Protein AF-0000000069707238 (afdb_homodimer)

Structure (mmCIF, N/CA/C/O backbone):
data_AF-0000000069707238-model_v1
#
loop_
_entity.id
_entity.type
_entity.pdbx_description
1 polymer 'Iron complex transport system permease protein'
#
loop_
_atom_site.group_PDB
_atom_site.id
_atom_site.type_symbol
_atom_site.label_atom_id
_atom_site.label_alt_id
_atom_site.label_comp_id
_atom_site.label_asym_id
_atom_site.label_entity_id
_atom_site.label_seq_id
_atom_site.pdbx_PDB_ins_code
_atom_site.Cartn_x
_atom_site.Cartn_y
_atom_site.Cartn_z
_atom_site.occupancy
_atom_site.B_iso_or_equiv
_atom_site.auth_seq_id
_atom_site.auth_comp_id
_atom_site.auth_asym_id
_atom_site.auth_atom_id
_atom_site.pdbx_PDB_model_num
ATOM 1 N N . MET A 1 1 ? -42.5 -30.562 -4.812 1 28.5 1 MET A N 1
ATOM 2 C CA . MET A 1 1 ? -41.125 -31.062 -4.707 1 28.5 1 MET A CA 1
ATOM 3 C C . MET A 1 1 ? -40.375 -30.812 -5.996 1 28.5 1 MET A C 1
ATOM 5 O O . MET A 1 1 ? -40.344 -31.672 -6.883 1 28.5 1 MET A O 1
ATOM 9 N N . HIS A 1 2 ? -40.406 -29.641 -6.605 1 33.62 2 HIS A N 1
ATOM 10 C CA . HIS A 1 2 ? -39.781 -29.234 -7.855 1 33.62 2 HIS A CA 1
ATOM 11 C C . HIS A 1 2 ? -38.281 -29.359 -7.781 1 33.62 2 HIS A C 1
ATOM 13 O O . HIS A 1 2 ? -37.625 -28.594 -7.09 1 33.62 2 HIS A O 1
ATOM 19 N N . LYS A 1 3 ? -37.812 -30.562 -7.816 1 34.03 3 LYS A N 1
ATOM 20 C CA . LYS A 1 3 ? -36.406 -30.812 -8.078 1 34.03 3 LYS A CA 1
ATOM 21 C C . LYS A 1 3 ? -35.875 -29.906 -9.18 1 34.03 3 LYS A C 1
ATOM 23 O O . LYS A 1 3 ? -36.375 -29.938 -10.312 1 34.03 3 LYS A O 1
ATOM 28 N N . VAL A 1 4 ? -35.531 -28.75 -8.812 1 40.47 4 VAL A N 1
ATOM 29 C CA . VAL A 1 4 ? -34.719 -27.938 -9.727 1 40.47 4 VAL A CA 1
ATOM 30 C C . VAL A 1 4 ? -33.719 -28.828 -10.445 1 40.47 4 VAL A C 1
ATOM 32 O O . VAL A 1 4 ? -32.781 -29.359 -9.82 1 40.47 4 VAL A O 1
ATOM 35 N N . PHE A 1 5 ? -34 -29.578 -11.391 1 38.25 5 PHE A N 1
ATOM 36 C CA . PHE A 1 5 ? -33.188 -30.312 -12.344 1 38.25 5 PHE A CA 1
ATOM 37 C C . PHE A 1 5 ? -32 -29.469 -12.812 1 38.25 5 PHE A C 1
ATOM 39 O O . PHE A 1 5 ? -32.156 -28.609 -13.688 1 38.25 5 PHE A O 1
ATOM 46 N N . VAL A 1 6 ? -31.234 -28.938 -11.938 1 50.53 6 VAL A N 1
ATOM 47 C CA . VAL A 1 6 ? -29.969 -28.422 -12.43 1 50.53 6 VAL A CA 1
ATOM 48 C C . VAL A 1 6 ? -29.344 -29.406 -13.422 1 50.53 6 VAL A C 1
ATOM 50 O O . VAL A 1 6 ? -29.031 -30.547 -13.055 1 50.53 6 VAL A O 1
ATOM 53 N N . SER A 1 7 ? -29.609 -29.312 -14.711 1 54.06 7 SER A N 1
ATOM 54 C CA . SER A 1 7 ? -29.453 -30.172 -15.883 1 54.06 7 SER A CA 1
ATOM 55 C C . SER A 1 7 ? -28.047 -30.75 -15.961 1 54.06 7 SER A C 1
ATOM 57 O O . SER A 1 7 ? -27.078 -30.094 -15.617 1 54.06 7 SER A O 1
ATOM 59 N N . LYS A 1 8 ? -27.844 -32.125 -15.898 1 58.84 8 LYS A N 1
ATOM 60 C CA . LYS A 1 8 ? -26.688 -32.969 -16.156 1 58.84 8 LYS A CA 1
ATOM 61 C C . LYS A 1 8 ? -25.75 -32.312 -17.172 1 58.84 8 LYS A C 1
ATOM 63 O O . LYS A 1 8 ? -24.531 -32.469 -17.078 1 58.84 8 LYS A O 1
ATOM 68 N N . LYS A 1 9 ? -26.375 -31.562 -18.047 1 65.12 9 LYS A N 1
ATOM 69 C CA . LYS A 1 9 ? -25.594 -30.953 -19.109 1 65.12 9 LYS A CA 1
ATOM 70 C C . LYS A 1 9 ? -24.688 -29.859 -18.562 1 65.12 9 LYS A C 1
ATOM 72 O O . LYS A 1 9 ? -23.547 -29.703 -19.031 1 65.12 9 LYS A O 1
ATOM 77 N N . HIS A 1 10 ? -25.125 -29.172 -17.578 1 74.5 10 HIS A N 1
ATOM 78 C CA . HIS A 1 10 ? -24.328 -28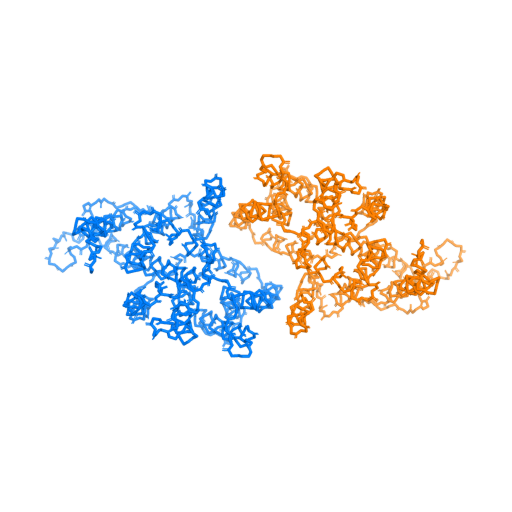.109 -17 1 74.5 10 HIS A CA 1
ATOM 79 C C . HIS A 1 10 ? -23.125 -28.656 -16.25 1 74.5 10 HIS A C 1
ATOM 81 O O . HIS A 1 10 ? -22.031 -28.109 -16.328 1 74.5 10 HIS A O 1
ATOM 87 N N . TYR A 1 11 ? -23.328 -29.781 -15.727 1 80.5 11 TYR A N 1
ATOM 88 C CA . TYR A 1 11 ? -22.25 -30.422 -14.977 1 80.5 11 TYR A CA 1
ATOM 89 C C . TYR A 1 11 ? -21.188 -30.969 -15.914 1 80.5 11 TYR A C 1
ATOM 91 O O . TYR A 1 11 ? -19.984 -30.844 -15.648 1 80.5 11 TYR A O 1
ATOM 99 N N . THR A 1 12 ? -21.594 -31.547 -17 1 85.88 12 THR A N 1
ATOM 100 C CA . THR A 1 12 ? -20.672 -32.094 -17.984 1 85.88 12 THR A CA 1
ATOM 101 C C . THR A 1 12 ? -19.828 -31.016 -18.625 1 85.88 12 THR A C 1
ATOM 103 O O . THR A 1 12 ? -18.641 -31.203 -18.891 1 85.88 12 THR A O 1
ATOM 106 N N . ARG A 1 13 ? -20.344 -29.906 -18.781 1 90.5 13 ARG A N 1
ATOM 107 C CA . ARG A 1 13 ? -19.641 -28.781 -19.375 1 90.5 13 ARG A CA 1
ATOM 108 C C . ARG A 1 13 ? -18.578 -28.234 -18.438 1 90.5 13 ARG A C 1
ATOM 110 O O . ARG A 1 13 ? -17.469 -27.891 -18.875 1 90.5 13 ARG A O 1
ATOM 117 N N . LYS A 1 14 ? -18.875 -28.219 -17.203 1 93.44 14 LYS A N 1
ATOM 118 C CA . LYS A 1 14 ? -17.922 -27.719 -16.219 1 93.44 14 LYS A CA 1
ATOM 119 C C . LYS A 1 14 ? -16.734 -28.656 -16.078 1 93.44 14 LYS A C 1
ATOM 121 O O . LYS A 1 14 ? -15.586 -28.203 -16.016 1 93.44 14 LYS A O 1
ATOM 126 N N . LYS A 1 15 ? -17 -29.922 -16.125 1 93.56 15 LYS A N 1
ATOM 127 C CA . LYS A 1 15 ? -15.93 -30.906 -16.047 1 93.56 15 LYS A CA 1
ATOM 128 C C . LYS A 1 15 ? -15.047 -30.875 -17.281 1 93.56 15 LYS A C 1
ATOM 130 O O . LYS A 1 15 ? -13.82 -31.016 -17.188 1 93.56 15 LYS A O 1
ATOM 135 N N . ALA A 1 16 ? -15.672 -30.703 -18.391 1 94.75 16 ALA A N 1
ATOM 136 C CA . ALA A 1 16 ? -14.93 -30.625 -19.656 1 94.75 16 ALA A CA 1
ATOM 137 C C . ALA A 1 16 ? -14 -29.406 -19.641 1 94.75 16 ALA A C 1
ATOM 139 O O . ALA A 1 16 ? -12.852 -29.5 -20.109 1 94.75 16 ALA A O 1
ATOM 140 N N . LEU A 1 17 ? -14.445 -28.328 -19.109 1 95.38 17 LEU A N 1
ATOM 141 C CA . LEU A 1 17 ? -13.648 -27.109 -19.031 1 95.38 17 LEU A CA 1
ATOM 142 C C . LEU A 1 17 ? -12.43 -27.312 -18.141 1 95.38 17 LEU A C 1
ATOM 144 O O . LEU A 1 17 ? -11.32 -26.875 -18.484 1 95.38 17 LEU A O 1
ATOM 148 N N . LEU A 1 18 ? -12.633 -27.969 -17.062 1 95.81 18 LEU A N 1
ATOM 149 C CA . LEU A 1 18 ? -11.539 -28.25 -16.141 1 95.81 18 LEU A CA 1
ATOM 150 C C . LEU A 1 18 ? -10.5 -29.156 -16.797 1 95.81 18 LEU A C 1
ATOM 152 O O . LEU A 1 18 ? -9.297 -28.938 -16.656 1 95.81 18 LEU A O 1
ATOM 156 N N . LEU A 1 19 ? -11.023 -30.125 -17.547 1 95.12 19 LEU A N 1
ATOM 157 C CA . LEU A 1 19 ? -10.125 -31.047 -18.234 1 95.12 19 LEU A CA 1
ATOM 158 C C . LEU A 1 19 ? -9.336 -30.328 -19.312 1 95.12 19 LEU A C 1
ATOM 160 O O . LEU A 1 19 ? -8.133 -30.531 -19.453 1 95.12 19 LEU A O 1
ATOM 164 N N . ILE A 1 20 ? -10.023 -29.531 -20.047 1 95.62 20 ILE A N 1
ATOM 165 C CA . ILE A 1 20 ? -9.391 -28.781 -21.141 1 95.62 20 ILE A CA 1
ATOM 166 C C . ILE A 1 20 ? -8.32 -27.859 -20.562 1 95.62 20 ILE A C 1
ATOM 168 O O . ILE A 1 20 ? -7.207 -27.781 -21.094 1 95.62 20 ILE A O 1
ATOM 172 N N . LEU A 1 21 ? -8.625 -27.156 -19.484 1 95.94 21 LEU A N 1
ATOM 173 C CA . LEU A 1 21 ? -7.664 -26.234 -18.891 1 95.94 21 LEU A CA 1
ATOM 174 C C . LEU A 1 21 ? -6.492 -27 -18.281 1 95.94 21 LEU A C 1
ATOM 176 O O . LEU A 1 21 ? -5.363 -26.516 -18.281 1 95.94 21 LEU A O 1
ATOM 180 N N . GLY A 1 22 ? -6.844 -28.172 -17.703 1 96.19 22 GLY A N 1
ATOM 181 C CA . GLY A 1 22 ? -5.766 -29.016 -17.219 1 96.19 22 GLY A CA 1
ATOM 182 C C . GLY A 1 22 ? -4.777 -29.391 -18.312 1 96.19 22 GLY A C 1
ATOM 183 O O . GLY A 1 22 ? -3.562 -29.328 -18.109 1 96.19 22 GLY A O 1
ATOM 184 N N . ILE A 1 23 ? -5.297 -29.734 -19.469 1 95.62 23 ILE A N 1
ATOM 185 C CA . ILE A 1 23 ? -4.469 -30.078 -20.609 1 95.62 23 ILE A CA 1
ATOM 186 C C . ILE A 1 23 ? -3.68 -28.844 -21.062 1 95.62 23 ILE A C 1
ATOM 188 O O . ILE A 1 23 ? -2.498 -28.953 -21.406 1 95.62 23 ILE A O 1
ATOM 192 N N . PHE A 1 24 ? -4.32 -27.75 -20.984 1 95.88 24 PHE A N 1
ATOM 193 C CA . PHE A 1 24 ? -3.674 -26.5 -21.375 1 95.88 24 PHE A CA 1
ATOM 194 C C . PHE A 1 24 ? -2.508 -26.188 -20.438 1 95.88 24 PHE A C 1
ATOM 196 O O . PHE A 1 24 ? -1.496 -25.625 -20.875 1 95.88 24 PHE A O 1
ATOM 203 N N . VAL A 1 25 ? -2.658 -26.438 -19.156 1 96.38 25 VAL A N 1
ATOM 204 C CA . VAL A 1 25 ? -1.583 -26.234 -18.188 1 96.38 25 VAL A CA 1
ATOM 205 C C . VAL A 1 25 ? -0.38 -27.094 -18.562 1 96.38 25 VAL A C 1
ATOM 207 O O . VAL A 1 25 ? 0.759 -26.625 -18.547 1 96.38 25 VAL A O 1
ATOM 210 N N . ILE A 1 26 ? -0.672 -28.359 -18.938 1 94.19 26 ILE A N 1
ATOM 211 C CA . ILE A 1 26 ? 0.39 -29.281 -19.312 1 94.19 26 ILE A CA 1
ATOM 212 C C . ILE A 1 26 ? 1.074 -28.797 -20.578 1 94.19 26 ILE A C 1
ATOM 214 O O . ILE A 1 26 ? 2.305 -28.766 -20.672 1 94.19 26 ILE A O 1
ATOM 218 N N . LEU A 1 27 ? 0.337 -28.375 -21.547 1 94.06 27 LEU A N 1
ATOM 219 C CA . LEU A 1 27 ? 0.875 -27.906 -22.812 1 94.06 27 LEU A CA 1
ATOM 220 C C . LEU A 1 27 ? 1.703 -26.641 -22.609 1 94.06 27 LEU A C 1
ATOM 222 O O . LEU A 1 27 ? 2.787 -26.5 -23.188 1 94.06 27 LEU A O 1
ATOM 226 N N . THR A 1 28 ? 1.163 -25.734 -21.812 1 94.69 28 THR A N 1
ATOM 227 C CA . THR A 1 28 ? 1.888 -24.5 -21.531 1 94.69 28 THR A CA 1
ATOM 228 C C . THR A 1 28 ? 3.178 -24.781 -20.766 1 94.69 28 THR A C 1
ATOM 230 O O . THR A 1 28 ? 4.199 -24.125 -21 1 94.69 28 THR A O 1
ATOM 233 N N . GLY A 1 29 ? 3.092 -25.719 -19.844 1 94.12 29 GLY A N 1
ATOM 234 C CA . GLY A 1 29 ? 4.297 -26.156 -19.156 1 94.12 29 GLY A CA 1
ATOM 235 C C . GLY A 1 29 ? 5.363 -26.688 -20.094 1 94.12 29 GLY A C 1
ATOM 236 O O . GLY A 1 29 ? 6.539 -26.359 -19.953 1 94.12 29 GLY A O 1
ATOM 237 N N . LEU A 1 30 ? 4.934 -27.469 -21.047 1 90.31 30 LEU A N 1
ATOM 238 C CA . LEU A 1 30 ? 5.852 -28.047 -22.031 1 90.31 30 LEU A CA 1
ATOM 239 C C . LEU A 1 30 ? 6.449 -26.953 -22.922 1 90.31 30 LEU A C 1
ATOM 241 O O . LEU A 1 30 ? 7.645 -26.984 -23.219 1 90.31 30 LEU A O 1
ATOM 245 N N . ILE A 1 31 ? 5.68 -26.062 -23.266 1 90.88 31 ILE A N 1
ATOM 246 C CA . ILE A 1 31 ? 6.152 -24.953 -24.078 1 90.88 31 ILE A CA 1
ATOM 247 C C . ILE A 1 31 ? 7.141 -24.094 -23.281 1 90.88 31 ILE A C 1
ATOM 249 O O . ILE A 1 31 ? 8.164 -23.672 -23.812 1 90.88 31 ILE A O 1
ATOM 253 N N . SER A 1 32 ? 6.824 -23.891 -22.031 1 92.25 32 SER A N 1
ATOM 254 C CA . SER A 1 32 ? 7.684 -23.109 -21.156 1 92.25 32 SER A CA 1
ATOM 255 C C . SER A 1 32 ? 9.047 -23.75 -20.984 1 92.25 32 SER A C 1
ATOM 257 O O . SER A 1 32 ? 10.055 -23.062 -20.797 1 92.25 32 SER A O 1
ATOM 259 N N . LEU A 1 33 ? 9.117 -25.047 -21.109 1 90.94 33 LEU A N 1
ATOM 260 C CA . LEU A 1 33 ? 10.383 -25.766 -21.016 1 90.94 33 LEU A CA 1
ATOM 261 C C . LEU A 1 33 ? 11.281 -25.438 -22.203 1 90.94 33 LEU A C 1
ATOM 263 O O . LEU A 1 33 ? 12.508 -25.516 -22.109 1 90.94 33 LEU A O 1
ATOM 267 N N . SER A 1 34 ? 10.742 -25.078 -23.281 1 89.62 34 SER A N 1
ATOM 268 C CA . SER A 1 34 ? 11.492 -24.859 -24.516 1 89.62 34 SER A CA 1
ATOM 269 C C . SER A 1 34 ? 11.953 -23.422 -24.641 1 89.62 34 SER A C 1
ATOM 271 O O . SER A 1 34 ? 12.875 -23.125 -25.406 1 89.62 34 SER A O 1
ATOM 273 N N . ILE A 1 35 ? 11.32 -22.562 -23.938 1 87.94 35 ILE A N 1
ATOM 274 C CA . ILE A 1 35 ? 11.586 -21.141 -24.094 1 87.94 35 ILE A CA 1
ATOM 275 C C . ILE A 1 35 ? 12.492 -20.656 -22.953 1 87.94 35 ILE A C 1
ATOM 277 O O . ILE A 1 35 ? 12.18 -20.859 -21.781 1 87.94 35 ILE A O 1
ATOM 281 N N . GLY A 1 36 ? 13.602 -20 -23.25 1 83.62 36 GLY A N 1
ATOM 282 C CA . GLY A 1 36 ? 14.539 -19.453 -22.266 1 83.62 36 GLY A CA 1
ATOM 283 C C . GLY A 1 36 ? 15.805 -18.906 -22.906 1 83.62 36 GLY A C 1
ATOM 284 O O . GLY A 1 36 ? 15.914 -18.828 -24.125 1 83.62 36 GLY A O 1
ATOM 285 N N . PRO A 1 37 ? 16.656 -18.391 -22.047 1 79.12 37 PRO A N 1
ATOM 286 C CA . PRO A 1 37 ? 17.906 -17.844 -22.594 1 79.12 37 PRO A CA 1
ATOM 287 C C . PRO A 1 37 ? 18.656 -18.844 -23.453 1 79.12 37 PRO A C 1
ATOM 289 O O . PRO A 1 37 ? 19.328 -18.469 -24.422 1 79.12 37 PRO A O 1
ATOM 292 N N . TYR A 1 38 ? 18.625 -20.156 -23.031 1 79.19 38 TYR A N 1
ATOM 293 C CA . TYR A 1 38 ? 19.156 -21.234 -23.859 1 79.19 38 TYR A CA 1
ATOM 294 C C . TYR A 1 38 ? 18.031 -21.906 -24.656 1 79.19 38 TYR A C 1
ATOM 296 O O . TYR A 1 38 ? 17.172 -22.578 -24.078 1 79.19 38 TYR A O 1
ATOM 304 N N . ASP A 1 39 ? 18.094 -21.734 -25.906 1 82.25 39 ASP A N 1
ATOM 305 C CA . ASP A 1 39 ? 17.016 -22.219 -26.75 1 82.25 39 ASP A CA 1
ATOM 306 C C . ASP A 1 39 ? 17.062 -23.75 -26.875 1 82.25 39 ASP A C 1
ATOM 308 O O . ASP A 1 39 ? 18.125 -24.312 -27.109 1 82.25 39 ASP A O 1
ATOM 312 N N . LEU A 1 40 ? 15.969 -24.312 -26.562 1 86.31 40 LEU A N 1
ATOM 313 C CA . LEU A 1 40 ? 15.805 -25.766 -26.719 1 86.31 40 LEU A CA 1
ATOM 314 C C . LEU A 1 40 ? 14.672 -26.078 -27.703 1 86.31 40 LEU A C 1
ATOM 316 O O . LEU A 1 40 ? 13.609 -25.453 -27.641 1 86.31 40 LEU A O 1
ATOM 320 N N . SER A 1 41 ? 14.961 -26.953 -28.625 1 83.88 41 SER A N 1
ATOM 321 C CA . SER A 1 41 ? 13.906 -27.422 -29.516 1 83.88 41 SER A CA 1
ATOM 322 C C . SER A 1 41 ? 12.922 -28.328 -28.797 1 83.88 41 SER A C 1
ATOM 324 O O . SER A 1 41 ? 13.242 -28.891 -27.75 1 83.88 41 SER A O 1
ATOM 326 N N . ILE A 1 42 ? 11.781 -28.406 -29.375 1 83.75 42 ILE A N 1
ATOM 327 C CA . ILE A 1 42 ? 10.75 -29.266 -28.797 1 83.75 42 ILE A CA 1
ATOM 328 C C . ILE A 1 42 ? 11.25 -30.703 -28.719 1 83.75 42 ILE A C 1
ATOM 330 O O . ILE A 1 42 ? 10.961 -31.422 -27.766 1 83.75 42 ILE A O 1
ATOM 334 N N . LYS A 1 43 ? 12.008 -31.031 -29.688 1 80.69 43 LYS A N 1
ATOM 335 C CA . LYS A 1 43 ? 12.578 -32.375 -29.719 1 80.69 43 LYS A CA 1
ATOM 336 C C . LYS A 1 43 ? 13.562 -32.594 -28.578 1 80.69 43 LYS A C 1
ATOM 338 O O . LYS A 1 43 ? 13.57 -33.656 -27.938 1 80.69 43 LYS A O 1
ATOM 343 N N . GLU A 1 44 ? 14.344 -31.609 -28.406 1 82.81 44 GLU A N 1
ATOM 344 C CA . GLU A 1 44 ? 15.305 -31.688 -27.328 1 82.81 44 GLU A CA 1
ATOM 345 C C . GLU A 1 44 ? 14.609 -31.766 -25.969 1 82.81 44 GLU A C 1
ATOM 347 O O . GLU A 1 44 ? 15.062 -32.469 -25.062 1 82.81 44 GLU A O 1
ATOM 352 N N . VAL A 1 45 ? 13.562 -31.047 -25.859 1 87.06 45 VAL A N 1
ATOM 353 C CA . VAL A 1 45 ? 12.797 -31.047 -24.609 1 87.06 45 VAL A CA 1
ATOM 354 C C . VAL A 1 45 ? 12.172 -32.406 -24.375 1 87.06 45 VAL A C 1
ATOM 356 O O . VAL A 1 45 ? 12.289 -32.969 -23.281 1 87.06 45 VAL A O 1
ATOM 359 N N . LEU A 1 46 ? 11.539 -33 -25.391 1 83.19 46 LEU A N 1
ATOM 360 C CA . LEU A 1 46 ? 10.898 -34.312 -25.266 1 83.19 46 LEU A CA 1
ATOM 361 C C . LEU A 1 46 ? 11.922 -35.375 -24.969 1 83.19 46 LEU A C 1
ATOM 363 O O . LEU A 1 46 ? 11.688 -36.25 -24.109 1 83.19 46 LEU A O 1
ATOM 367 N N . ASN A 1 47 ? 13.039 -35.25 -25.656 1 79.62 47 ASN A N 1
ATOM 368 C CA . ASN A 1 47 ? 14.117 -36.188 -25.406 1 79.62 47 ASN A CA 1
ATOM 369 C C . ASN A 1 47 ? 14.695 -36.031 -24 1 79.62 47 ASN A C 1
ATOM 371 O O . ASN A 1 47 ? 15.047 -37.031 -23.359 1 79.62 47 ASN A O 1
ATOM 375 N N . GLY A 1 48 ? 14.836 -34.781 -23.672 1 79.12 48 GLY A N 1
ATOM 376 C CA . GLY A 1 48 ? 15.375 -34.5 -22.359 1 79.12 48 GLY A CA 1
ATOM 377 C C . GLY A 1 48 ? 14.492 -35 -21.234 1 79.12 48 GLY A C 1
ATOM 378 O O . GLY A 1 48 ? 14.992 -35.438 -20.172 1 79.12 48 GLY A O 1
ATOM 379 N N . ILE A 1 49 ? 13.219 -35.031 -21.484 1 79.81 49 ILE A N 1
ATOM 380 C CA . ILE A 1 49 ? 12.273 -35.469 -20.469 1 79.81 49 ILE A CA 1
ATOM 381 C C . ILE A 1 49 ? 12.258 -37 -20.391 1 79.81 49 ILE A C 1
ATOM 383 O O . ILE A 1 49 ? 12.281 -37.562 -19.297 1 79.81 49 ILE A O 1
ATOM 387 N N . PHE A 1 50 ? 12.203 -37.656 -21.469 1 75.69 50 PHE A N 1
ATOM 388 C CA . PHE A 1 50 ? 11.977 -39.094 -21.5 1 75.69 50 PHE A CA 1
ATOM 389 C C . PHE A 1 50 ? 13.305 -39.844 -21.578 1 75.69 50 PHE A C 1
ATOM 391 O O . PHE A 1 50 ? 13.375 -41.031 -21.219 1 75.69 50 PHE A O 1
ATOM 398 N N . GLN A 1 51 ? 14.281 -39.25 -22.312 1 62.06 51 GLN A N 1
ATOM 399 C CA . GLN A 1 51 ? 15.508 -40.031 -22.469 1 62.06 51 GLN A CA 1
ATOM 400 C C . GLN A 1 51 ? 16.281 -40.125 -21.156 1 62.06 51 GLN A C 1
ATOM 402 O O . GLN A 1 51 ? 17.516 -40.031 -21.156 1 62.06 51 GLN A O 1
ATOM 407 N N . THR A 1 52 ? 15.781 -39.594 -20.109 1 52.25 52 THR A N 1
ATOM 408 C CA . THR A 1 52 ? 16.625 -39.875 -18.953 1 52.25 52 THR A CA 1
ATOM 409 C C . THR A 1 52 ? 17.328 -41.219 -19.094 1 52.25 52 THR A C 1
ATOM 411 O O . THR A 1 52 ? 18.547 -41.312 -18.859 1 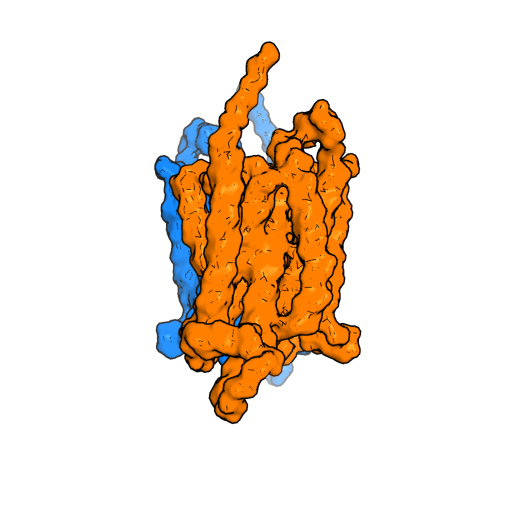52.25 52 THR A O 1
ATOM 414 N N . LYS A 1 53 ? 16.703 -42.375 -18.703 1 48.91 53 LYS A N 1
ATOM 415 C CA . LYS A 1 53 ? 17.344 -43.656 -18.406 1 48.91 53 LYS A CA 1
ATOM 416 C C . LYS A 1 53 ? 17.844 -44.344 -19.672 1 48.91 53 LYS A C 1
ATOM 418 O O . LYS A 1 53 ? 18.953 -44.875 -19.688 1 48.91 53 LYS A O 1
ATOM 423 N N . SER A 1 54 ? 16.938 -44.719 -20.625 1 41.72 54 SER A N 1
ATOM 424 C CA . SER A 1 54 ? 17.266 -45.875 -21.438 1 41.72 54 SER A CA 1
ATOM 425 C C . SER A 1 54 ? 18.078 -45.469 -22.672 1 41.72 54 SER A C 1
ATOM 427 O O . SER A 1 54 ? 18.609 -46.344 -23.375 1 41.72 54 SER A O 1
ATOM 429 N N . LEU A 1 55 ? 17.562 -44.469 -23.578 1 45.16 55 LEU A N 1
ATOM 430 C CA . LEU A 1 55 ? 18.172 -44.562 -24.891 1 45.16 55 LEU A CA 1
ATOM 431 C C . LEU A 1 55 ? 19.5 -43.812 -24.938 1 45.16 55 LEU A C 1
ATOM 433 O O . LEU A 1 55 ? 19.594 -42.688 -24.484 1 45.16 55 LEU A O 1
ATOM 437 N N . PRO A 1 56 ? 20.609 -44.562 -25.078 1 43.44 56 PRO A N 1
ATOM 438 C CA . PRO A 1 56 ? 21.969 -44.062 -25.297 1 43.44 56 PRO A CA 1
ATOM 439 C C . PRO A 1 56 ? 22 -42.906 -26.312 1 43.44 56 PRO A C 1
ATOM 441 O O . PRO A 1 56 ? 21.875 -43.125 -27.516 1 43.44 56 PRO A O 1
ATOM 444 N N . LEU A 1 57 ? 21.094 -41.969 -26.266 1 48.09 57 LEU A N 1
ATOM 445 C CA . LEU A 1 57 ? 21.469 -41 -27.297 1 48.09 57 LEU A CA 1
ATOM 446 C C . LEU A 1 57 ? 22.938 -40.625 -27.172 1 48.09 57 LEU A C 1
ATOM 448 O O . LEU A 1 57 ? 23.5 -40.656 -26.062 1 48.09 57 LEU A O 1
ATOM 452 N N . PRO A 1 58 ? 23.625 -40.562 -28.281 1 47.22 58 PRO A N 1
ATOM 453 C CA . PRO A 1 58 ? 25.031 -40.156 -28.188 1 47.22 58 PRO A CA 1
ATOM 454 C C . PRO A 1 58 ? 25.234 -38.969 -27.234 1 47.22 58 PRO A C 1
ATOM 456 O O . PRO A 1 58 ? 24.469 -38 -27.281 1 47.22 58 PRO A O 1
ATOM 459 N N . ALA A 1 59 ? 25.578 -39.25 -25.938 1 53.59 59 ALA A N 1
ATOM 460 C CA . ALA A 1 59 ? 26.094 -38.344 -24.906 1 53.59 59 ALA A CA 1
ATOM 461 C C . ALA A 1 59 ? 26.719 -37.094 -25.516 1 53.59 59 ALA A C 1
ATOM 463 O O . ALA A 1 59 ? 27.922 -37.031 -25.75 1 53.59 59 ALA A O 1
ATOM 464 N N . THR A 1 60 ? 25.938 -36.375 -26.547 1 63.88 60 THR A N 1
ATOM 465 C CA . THR A 1 60 ? 26.609 -35.156 -26.953 1 63.88 60 THR A CA 1
ATOM 466 C C . THR A 1 60 ? 26.562 -34.125 -25.859 1 63.88 60 THR A C 1
ATOM 468 O O . THR A 1 60 ? 25.688 -34.156 -24.984 1 63.88 60 THR A O 1
ATOM 471 N N . GLU A 1 61 ? 27.641 -33.469 -25.688 1 73.75 61 GLU A N 1
ATOM 472 C CA . GLU A 1 61 ? 27.812 -32.375 -24.719 1 73.75 61 GLU A CA 1
ATOM 473 C C . GLU A 1 61 ? 26.562 -31.484 -24.672 1 73.75 61 GLU A C 1
ATOM 475 O O . GLU A 1 61 ? 26.125 -31.078 -23.594 1 73.75 61 GLU A O 1
ATOM 480 N N . ARG A 1 62 ? 25.906 -31.375 -25.797 1 77.88 62 ARG A N 1
ATOM 481 C CA . ARG A 1 62 ? 24.719 -30.531 -25.875 1 77.88 62 ARG A CA 1
ATOM 482 C C . ARG A 1 62 ? 23.516 -31.219 -25.219 1 77.88 62 ARG A C 1
ATOM 484 O O . ARG A 1 62 ? 22.703 -30.578 -24.578 1 77.88 62 ARG A O 1
ATOM 491 N N . GLY A 1 63 ? 23.438 -32.531 -25.469 1 76.44 63 GLY A N 1
ATOM 492 C CA . GLY A 1 63 ? 22.328 -33.281 -24.891 1 76.44 63 GLY A CA 1
ATOM 493 C C . GLY A 1 63 ? 22.344 -33.281 -23.375 1 76.44 63 GLY A C 1
ATOM 494 O O . GLY A 1 63 ? 21.297 -33.125 -22.734 1 76.44 63 GLY A O 1
ATOM 495 N N . ASP A 1 64 ? 23.516 -33.375 -22.812 1 81 64 ASP A N 1
ATOM 496 C CA . ASP A 1 64 ? 23.656 -33.406 -21.359 1 81 64 ASP A CA 1
ATOM 497 C C . ASP A 1 64 ? 23.312 -32.031 -20.766 1 81 64 ASP A C 1
ATOM 499 O O . ASP A 1 64 ? 22.672 -31.969 -19.719 1 81 64 ASP A O 1
ATOM 503 N N . LEU A 1 65 ? 23.734 -31.047 -21.484 1 84 65 LEU A N 1
ATOM 504 C CA . LEU A 1 65 ? 23.422 -29.703 -21.031 1 84 65 LEU A CA 1
ATOM 505 C C . LEU A 1 65 ? 21.922 -29.453 -21.078 1 84 65 LEU A C 1
ATOM 507 O O . LEU A 1 65 ? 21.359 -28.859 -20.156 1 84 65 LEU A O 1
ATOM 511 N N . ALA A 1 66 ? 21.312 -29.875 -22.094 1 85.06 66 ALA A N 1
ATOM 512 C CA . ALA A 1 66 ? 19.875 -29.719 -22.25 1 85.06 66 ALA A CA 1
ATOM 513 C C . ALA A 1 66 ? 19.109 -30.438 -21.125 1 85.06 66 ALA A C 1
ATOM 515 O O . ALA A 1 66 ? 18.156 -29.906 -20.578 1 85.06 66 ALA A O 1
ATOM 516 N N . ARG A 1 67 ? 19.562 -31.578 -20.828 1 87.31 67 ARG A N 1
ATOM 517 C CA . ARG A 1 67 ? 18.938 -32.344 -19.766 1 87.31 67 ARG A CA 1
ATOM 518 C C . ARG A 1 67 ? 19.078 -31.656 -18.406 1 87.31 67 ARG A C 1
ATOM 520 O O . ARG A 1 67 ? 18.141 -31.625 -17.609 1 87.31 67 ARG A O 1
ATOM 527 N N . LEU A 1 68 ? 20.266 -31.141 -18.25 1 87.81 68 LEU A N 1
ATOM 528 C CA . LEU A 1 68 ? 20.516 -30.422 -17 1 87.81 68 LEU A CA 1
ATOM 529 C C . LEU A 1 68 ? 19.625 -29.203 -16.891 1 87.81 68 LEU A C 1
ATOM 531 O O . LEU A 1 68 ? 19.031 -28.938 -15.844 1 87.81 68 LEU A O 1
ATOM 535 N N . ILE A 1 69 ? 19.469 -28.516 -17.938 1 90.44 69 ILE A N 1
ATOM 536 C CA . ILE A 1 69 ? 18.656 -27.297 -17.953 1 90.44 69 ILE A CA 1
ATOM 537 C C . ILE A 1 69 ? 17.188 -27.656 -17.734 1 90.44 69 ILE A C 1
ATOM 539 O O . ILE A 1 69 ? 16.516 -27.031 -16.906 1 90.44 69 ILE A O 1
ATOM 543 N N . ILE A 1 70 ? 16.734 -28.641 -18.391 1 91.38 70 ILE A N 1
ATOM 544 C CA . ILE A 1 70 ? 15.336 -29.031 -18.328 1 91.38 70 ILE A CA 1
ATOM 545 C C . ILE A 1 70 ? 14.992 -29.531 -16.938 1 91.38 70 ILE A C 1
ATOM 547 O O . ILE A 1 70 ? 14.039 -29.078 -16.312 1 91.38 70 ILE A O 1
ATOM 551 N N . TRP A 1 71 ? 15.82 -30.391 -16.375 1 91.5 71 TRP A N 1
ATOM 552 C CA . TRP A 1 71 ? 15.453 -31.109 -15.156 1 91.5 71 TRP A CA 1
ATOM 553 C C . TRP A 1 71 ? 15.852 -30.312 -13.914 1 91.5 71 TRP A C 1
ATOM 555 O O . TRP A 1 71 ? 15.172 -30.359 -12.891 1 91.5 71 TRP A O 1
ATOM 565 N N . GLU A 1 72 ? 16.922 -29.609 -14.031 1 91.94 72 GLU A N 1
ATOM 566 C CA . GLU A 1 72 ? 17.453 -28.984 -12.82 1 91.94 72 GLU A CA 1
ATOM 567 C C . GLU A 1 72 ? 17.078 -27.5 -12.75 1 91.94 72 GLU A C 1
ATOM 569 O O . GLU A 1 72 ? 17.094 -26.922 -11.664 1 91.94 72 GLU A O 1
ATOM 574 N N . ILE A 1 73 ? 16.656 -26.969 -13.805 1 92.19 73 ILE A N 1
ATOM 575 C CA . ILE A 1 73 ? 16.422 -25.531 -13.797 1 92.19 73 ILE A CA 1
ATOM 576 C C . ILE A 1 73 ? 14.969 -25.234 -14.156 1 92.19 73 ILE A C 1
ATOM 578 O O . ILE A 1 73 ? 14.219 -24.688 -13.344 1 92.19 73 ILE A O 1
ATOM 582 N N . ARG A 1 74 ? 14.484 -25.719 -15.25 1 94.25 74 ARG A N 1
ATOM 583 C CA . ARG A 1 74 ? 13.203 -25.266 -15.773 1 94.25 74 ARG A CA 1
ATOM 584 C C . ARG A 1 74 ? 12.047 -26.047 -15.172 1 94.25 74 ARG A C 1
ATOM 586 O O . ARG A 1 74 ? 11 -25.484 -14.852 1 94.25 74 ARG A O 1
ATOM 593 N N . MET A 1 75 ? 12.266 -27.359 -15.008 1 94.69 75 MET A N 1
ATOM 594 C CA . MET A 1 75 ? 11.188 -28.203 -14.508 1 94.69 75 MET A CA 1
ATOM 595 C C . MET A 1 75 ? 10.805 -27.812 -13.086 1 94.69 75 MET A C 1
ATOM 597 O O . MET A 1 75 ? 9.633 -27.578 -12.789 1 94.69 75 MET A O 1
ATOM 601 N N . PRO A 1 76 ? 11.805 -27.688 -12.18 1 96.44 76 PRO A N 1
ATOM 602 C CA . PRO A 1 76 ? 11.422 -27.281 -10.828 1 96.44 76 PRO A CA 1
ATOM 603 C C . PRO A 1 76 ? 10.742 -25.906 -10.805 1 96.44 76 PRO A C 1
ATOM 605 O O . PRO A 1 76 ? 9.82 -25.688 -10.008 1 96.44 76 PRO A O 1
ATOM 608 N N . ARG A 1 77 ? 11.172 -25.047 -11.617 1 96.62 77 ARG A N 1
ATOM 609 C CA . ARG A 1 77 ? 10.602 -23.703 -11.695 1 96.62 77 ARG A CA 1
ATOM 610 C C . ARG A 1 77 ? 9.141 -23.766 -12.148 1 96.62 77 ARG A C 1
ATOM 612 O O . ARG A 1 77 ? 8.281 -23.094 -11.57 1 96.62 77 ARG A O 1
ATOM 619 N N . ILE A 1 78 ? 8.883 -24.547 -13.102 1 96.62 78 ILE A N 1
ATOM 620 C CA . ILE A 1 78 ? 7.527 -24.703 -13.633 1 96.62 78 ILE A CA 1
ATOM 621 C C . ILE A 1 78 ? 6.625 -25.312 -12.562 1 96.62 78 ILE A C 1
ATOM 623 O O . ILE A 1 78 ? 5.508 -24.844 -12.344 1 96.62 78 ILE A O 1
ATOM 627 N N . ILE A 1 79 ? 7.105 -26.328 -11.914 1 97.12 79 ILE A N 1
ATOM 628 C CA . ILE A 1 79 ? 6.32 -26.984 -10.883 1 97.12 79 ILE A CA 1
ATOM 629 C C . ILE A 1 79 ? 6.055 -26.016 -9.734 1 97.12 79 ILE A C 1
ATOM 631 O O . ILE A 1 79 ? 4.957 -25.984 -9.18 1 97.12 79 ILE A O 1
ATOM 635 N N . LEU A 1 80 ? 7.043 -25.234 -9.422 1 97.81 80 LEU A N 1
ATOM 636 C CA . LEU A 1 80 ? 6.855 -24.234 -8.375 1 97.81 80 LEU A CA 1
ATOM 637 C C . LEU A 1 80 ? 5.789 -23.219 -8.781 1 97.81 80 LEU A C 1
ATOM 639 O O . LEU A 1 80 ? 4.957 -22.828 -7.961 1 97.81 80 LEU A O 1
ATOM 643 N N . ALA A 1 81 ? 5.793 -22.812 -10 1 97.75 81 ALA A N 1
ATOM 644 C CA . ALA A 1 81 ? 4.781 -21.891 -10.508 1 97.75 81 ALA A CA 1
ATOM 645 C C . ALA A 1 81 ? 3.385 -22.5 -10.414 1 97.75 81 ALA A C 1
ATOM 647 O O . ALA A 1 81 ? 2.412 -21.797 -10.125 1 97.75 81 ALA A O 1
ATOM 648 N N . VAL A 1 82 ? 3.301 -23.75 -10.648 1 97.56 82 VAL A N 1
ATOM 649 C CA . VAL A 1 82 ? 2.035 -24.469 -10.523 1 97.56 82 VAL A CA 1
ATOM 650 C C . VAL A 1 82 ? 1.558 -24.438 -9.078 1 97.56 82 VAL A C 1
ATOM 652 O O . VAL A 1 82 ? 0.4 -24.109 -8.805 1 97.56 82 VAL A O 1
ATOM 655 N N . LEU A 1 83 ? 2.459 -24.75 -8.18 1 98.38 83 LEU A N 1
ATOM 656 C CA . LEU A 1 83 ? 2.111 -24.781 -6.766 1 98.38 83 LEU A CA 1
ATOM 657 C C . LEU A 1 83 ? 1.703 -23.406 -6.27 1 98.38 83 LEU A C 1
ATOM 659 O O . LEU A 1 83 ? 0.654 -23.25 -5.641 1 98.38 83 LEU A O 1
ATOM 663 N N . VAL A 1 84 ? 2.443 -22.391 -6.617 1 98.5 84 VAL A N 1
ATOM 664 C CA . VAL A 1 84 ? 2.23 -21.031 -6.117 1 98.5 84 VAL A CA 1
ATOM 665 C C . VAL A 1 84 ? 0.999 -20.422 -6.781 1 98.5 84 VAL A C 1
ATOM 667 O O . VAL A 1 84 ? 0.175 -19.797 -6.113 1 98.5 84 VAL A O 1
ATOM 670 N N . GLY A 1 85 ? 0.874 -20.625 -8.062 1 98.5 85 GLY A N 1
ATOM 671 C CA . GLY A 1 85 ? -0.301 -20.125 -8.766 1 98.5 85 GLY A CA 1
ATOM 672 C C . GLY A 1 85 ? -1.6 -20.688 -8.219 1 98.5 85 GLY A C 1
ATOM 673 O O . GLY A 1 85 ? -2.572 -19.953 -8.039 1 98.5 85 GLY A O 1
ATOM 674 N N . SER A 1 86 ? -1.572 -21.938 -7.969 1 98.62 86 SER A N 1
ATOM 675 C CA . SER A 1 86 ? -2.744 -22.594 -7.387 1 98.62 86 SER A CA 1
ATOM 676 C C . SER A 1 86 ? -3.008 -22.094 -5.973 1 98.62 86 SER A C 1
ATOM 678 O O . SER A 1 86 ? -4.137 -21.719 -5.637 1 98.62 86 SER A O 1
ATOM 680 N N . ALA A 1 87 ? -1.986 -22.047 -5.211 1 98.81 87 ALA A N 1
ATOM 681 C CA . ALA A 1 87 ? -2.113 -21.672 -3.803 1 98.81 87 ALA A CA 1
ATOM 682 C C . ALA A 1 87 ? -2.656 -20.25 -3.656 1 98.81 87 ALA A C 1
ATOM 684 O O . ALA A 1 87 ? -3.588 -20.016 -2.885 1 98.81 87 ALA A O 1
ATOM 685 N N . LEU A 1 88 ? -2.121 -19.328 -4.391 1 98.69 88 LEU A N 1
ATOM 686 C CA . LEU A 1 88 ? -2.541 -17.938 -4.277 1 98.69 88 LEU A CA 1
ATOM 687 C C . LEU A 1 88 ? -3.969 -17.75 -4.781 1 98.69 88 LEU A C 1
ATOM 689 O O . LEU A 1 88 ? -4.746 -17 -4.203 1 98.69 88 LEU A O 1
ATOM 693 N N . SER A 1 89 ? -4.336 -18.422 -5.801 1 98.69 89 SER A N 1
ATOM 694 C CA . SER A 1 89 ? -5.684 -18.328 -6.348 1 98.69 89 SER A CA 1
ATOM 695 C C . SER A 1 89 ? -6.715 -18.922 -5.395 1 98.69 89 SER A C 1
ATOM 697 O O . SER A 1 89 ? -7.781 -18.328 -5.188 1 98.69 89 SER A O 1
ATOM 699 N N . ILE A 1 90 ? -6.371 -20.047 -4.895 1 98.81 90 ILE A N 1
ATOM 700 C CA . ILE A 1 90 ? -7.266 -20.703 -3.947 1 98.81 90 ILE A CA 1
ATOM 701 C C . ILE A 1 90 ? -7.422 -19.828 -2.699 1 98.81 90 ILE A C 1
ATOM 703 O O . ILE A 1 90 ? -8.531 -19.656 -2.191 1 98.81 90 ILE A O 1
ATOM 707 N N . SER A 1 91 ? -6.348 -19.281 -2.225 1 98.81 91 SER A N 1
ATOM 708 C CA . SER A 1 91 ? -6.391 -18.375 -1.074 1 98.81 91 SER A CA 1
ATOM 709 C C . SER A 1 91 ? -7.273 -17.172 -1.351 1 98.81 91 SER A C 1
ATOM 711 O O . SER A 1 91 ? -8.07 -16.766 -0.5 1 98.81 91 SER A O 1
ATOM 713 N N . GLY A 1 92 ? -7.109 -16.641 -2.537 1 98.19 92 GLY A N 1
ATOM 714 C CA . GLY A 1 92 ? -7.973 -15.539 -2.936 1 98.19 92 GLY A CA 1
ATOM 715 C C . GLY A 1 92 ? -9.445 -15.898 -2.906 1 98.19 92 GLY A C 1
ATOM 716 O O . GLY A 1 92 ? -10.273 -15.117 -2.434 1 98.19 92 GLY A O 1
ATOM 717 N N . ASN A 1 93 ? -9.773 -17.047 -3.367 1 98.19 93 ASN A N 1
ATOM 718 C CA . ASN A 1 93 ? -11.156 -17.531 -3.361 1 98.19 93 ASN A CA 1
ATOM 719 C C . ASN A 1 93 ? -11.703 -17.625 -1.941 1 98.19 93 ASN A C 1
ATOM 721 O O . ASN A 1 93 ? -12.852 -17.25 -1.69 1 98.19 93 ASN A O 1
ATOM 725 N N . ILE A 1 94 ? -10.906 -18.156 -1.074 1 98.38 94 ILE A N 1
ATOM 726 C CA . ILE A 1 94 ? -11.312 -18.297 0.319 1 98.38 94 ILE A CA 1
ATOM 727 C C . ILE A 1 94 ? -11.648 -16.922 0.9 1 98.38 94 ILE A C 1
ATOM 729 O O . ILE A 1 94 ? -12.734 -16.719 1.449 1 98.38 94 ILE A O 1
ATOM 733 N N . PHE A 1 95 ? -10.797 -16.016 0.709 1 97.31 95 PHE A N 1
ATOM 734 C CA . PHE A 1 95 ? -10.984 -14.695 1.318 1 97.31 95 PHE A CA 1
ATOM 735 C C . PHE A 1 95 ? -12.156 -13.961 0.686 1 97.31 95 PHE A C 1
ATOM 737 O O . PHE A 1 95 ? -12.953 -13.328 1.386 1 97.31 95 PHE A O 1
ATOM 744 N N . GLN A 1 96 ? -12.25 -14.023 -0.594 1 96 96 GLN A N 1
ATOM 745 C CA . GLN A 1 96 ? -13.367 -13.375 -1.271 1 96 96 GLN A CA 1
ATOM 746 C C . GLN A 1 96 ? -14.703 -13.953 -0.81 1 96 96 GLN A C 1
ATOM 748 O O . GLN A 1 96 ? -15.68 -13.219 -0.648 1 96 96 GLN A O 1
ATOM 753 N N . SER A 1 97 ? -14.773 -15.203 -0.583 1 96.19 97 SER A N 1
ATOM 754 C CA . SER A 1 97 ? -15.992 -15.875 -0.141 1 96.19 97 SER A CA 1
ATOM 755 C C . SER A 1 97 ? -16.281 -15.57 1.324 1 96.19 97 SER A C 1
ATOM 757 O O . SER A 1 97 ? -17.422 -15.234 1.679 1 96.19 97 SER A O 1
ATOM 759 N N . CYS A 1 98 ? -15.281 -15.672 2.145 1 94.88 98 CYS A N 1
ATOM 760 C CA . CYS A 1 98 ? -15.453 -15.422 3.572 1 94.88 98 CYS A CA 1
ATOM 761 C C . CYS A 1 98 ? -15.875 -13.977 3.83 1 94.88 98 CYS A C 1
ATOM 763 O O . CYS A 1 98 ? -16.672 -13.711 4.723 1 94.88 98 CYS A O 1
ATOM 765 N N . PHE A 1 99 ? -15.367 -13.086 3.043 1 93.62 99 PHE A N 1
ATOM 766 C CA . PHE A 1 99 ? -15.617 -11.664 3.268 1 93.62 99 PHE A CA 1
ATOM 767 C C . PHE A 1 99 ? -16.75 -11.172 2.375 1 93.62 99 PHE A C 1
ATOM 769 O O . PHE A 1 99 ? -17.172 -10.016 2.479 1 93.62 99 PHE A O 1
ATOM 776 N N . ARG A 1 100 ? -17.219 -12 1.548 1 93.56 100 ARG A N 1
ATOM 777 C CA . ARG A 1 100 ? -18.281 -11.664 0.619 1 93.56 100 ARG A CA 1
ATOM 778 C C . ARG A 1 100 ? -17.969 -10.383 -0.148 1 93.56 100 ARG A C 1
ATOM 780 O O . ARG A 1 100 ? -18.797 -9.484 -0.245 1 93.56 100 ARG A O 1
ATOM 787 N N . ASN A 1 101 ? -16.719 -10.359 -0.634 1 91.31 101 ASN A N 1
ATOM 788 C CA . ASN A 1 101 ? -16.172 -9.219 -1.367 1 91.31 101 ASN A CA 1
ATOM 789 C C . ASN A 1 101 ? -15.211 -9.664 -2.463 1 91.31 101 ASN A C 1
ATOM 791 O O . ASN A 1 101 ? -14.109 -10.141 -2.172 1 91.31 101 ASN A O 1
ATOM 795 N N . PRO A 1 102 ? -15.578 -9.477 -3.676 1 90.31 102 PRO A N 1
ATOM 796 C CA . PRO A 1 102 ? -14.773 -10 -4.785 1 90.31 102 PRO A CA 1
ATOM 797 C C . PRO A 1 102 ? -13.469 -9.234 -4.969 1 90.31 102 PRO A C 1
ATOM 799 O O . PRO A 1 102 ? -12.602 -9.664 -5.738 1 90.31 102 PRO A O 1
ATOM 802 N N . LEU A 1 103 ? -13.25 -8.156 -4.211 1 86.31 103 LEU A N 1
ATOM 803 C CA . LEU A 1 103 ? -12.062 -7.332 -4.41 1 86.31 103 LEU A CA 1
ATOM 804 C C . LEU A 1 103 ? -11.008 -7.629 -3.354 1 86.31 103 LEU A C 1
ATOM 806 O O . LEU A 1 103 ? -9.953 -6.984 -3.32 1 86.31 103 LEU A O 1
ATOM 810 N N . VAL A 1 104 ? -11.281 -8.602 -2.547 1 91.69 104 VAL A N 1
ATOM 811 C CA . VAL A 1 104 ? -10.352 -8.938 -1.477 1 91.69 104 VAL A CA 1
ATOM 812 C C . VAL A 1 104 ? -9.219 -9.805 -2.027 1 91.69 104 VAL A C 1
ATOM 814 O O . VAL A 1 104 ? -9.461 -10.688 -2.861 1 91.69 104 VAL A O 1
ATOM 817 N N . GLU A 1 105 ? -7.977 -9.516 -1.548 1 94.25 105 GLU A N 1
ATOM 818 C CA . GLU A 1 105 ? -6.793 -10.289 -1.914 1 94.25 105 GLU A CA 1
ATOM 819 C C . GLU A 1 105 ? -6.238 -11.047 -0.715 1 94.25 105 GLU A C 1
ATOM 821 O O . GLU A 1 105 ? -6.547 -10.727 0.433 1 94.25 105 GLU A O 1
ATOM 826 N N . PRO A 1 106 ? -5.355 -12.031 -1.014 1 96.12 106 PRO A N 1
ATOM 827 C CA . PRO A 1 106 ? -4.852 -12.883 0.068 1 96.12 106 PRO A CA 1
ATOM 828 C C . PRO A 1 106 ? -4.023 -12.109 1.09 1 96.12 106 PRO A C 1
ATOM 830 O O . PRO A 1 106 ? -3.795 -12.594 2.201 1 96.12 106 PRO A O 1
ATOM 833 N N . TYR A 1 107 ? -3.621 -10.992 0.766 1 96.38 107 TYR A N 1
ATOM 834 C CA . TYR A 1 107 ? -2.703 -10.242 1.618 1 96.38 107 TYR A CA 1
ATOM 835 C C . TYR A 1 107 ? -3.463 -9.289 2.533 1 96.38 107 TYR A C 1
ATOM 837 O O . TYR A 1 107 ? -2.855 -8.547 3.309 1 96.38 107 TYR A O 1
ATOM 845 N N . ILE A 1 108 ? -4.762 -9.344 2.537 1 94.44 108 ILE A N 1
ATOM 846 C CA . ILE A 1 108 ? -5.625 -8.359 3.168 1 94.44 108 ILE A CA 1
ATOM 847 C C . ILE A 1 108 ? -5.406 -8.367 4.68 1 94.44 108 ILE A C 1
ATOM 849 O O . ILE A 1 108 ? -5.609 -7.352 5.352 1 94.44 108 ILE A O 1
ATOM 853 N N . LEU A 1 109 ? -4.953 -9.422 5.234 1 96 109 LEU A N 1
ATOM 854 C CA . LEU A 1 109 ? -4.785 -9.531 6.68 1 96 109 LEU A CA 1
ATOM 855 C C . LEU A 1 109 ? -3.344 -9.242 7.086 1 96 109 LEU A C 1
ATOM 857 O O . LEU A 1 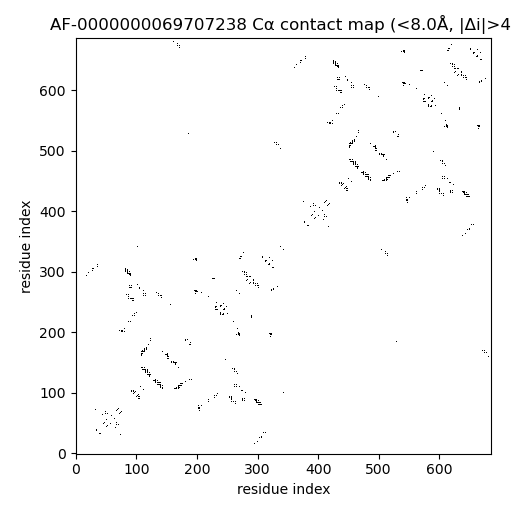109 ? -2.934 -9.562 8.203 1 96 109 LEU A O 1
ATOM 861 N N . GLY A 1 110 ? -2.51 -8.734 6.16 1 97.19 110 GLY A N 1
ATOM 862 C CA . GLY A 1 110 ? -1.172 -8.266 6.488 1 97.19 110 GLY A CA 1
ATOM 863 C C . GLY A 1 110 ? -0.102 -9.32 6.266 1 97.19 110 GLY A C 1
ATOM 864 O O . GLY A 1 110 ? 1.059 -9.117 6.629 1 97.19 110 GLY A O 1
ATOM 865 N N . VAL A 1 111 ? -0.459 -10.383 5.688 1 97.88 111 VAL A N 1
ATOM 866 C CA . VAL A 1 111 ? 0.434 -11.523 5.523 1 97.88 111 VAL A CA 1
ATOM 867 C C . VAL A 1 111 ? 1.687 -11.094 4.762 1 97.88 111 VAL A C 1
ATOM 869 O O . VAL A 1 111 ? 2.799 -11.508 5.102 1 97.88 111 VAL A O 1
ATOM 872 N N . SER A 1 112 ? 1.559 -10.242 3.77 1 98.06 112 SER A N 1
ATOM 873 C CA . SER A 1 112 ? 2.695 -9.828 2.953 1 98.06 112 SER A CA 1
ATOM 874 C C . SER A 1 112 ? 3.662 -8.961 3.75 1 98.06 112 SER A C 1
ATOM 876 O O . SER A 1 112 ? 4.879 -9.102 3.623 1 98.06 112 SER A O 1
ATOM 878 N N . SER A 1 113 ? 3.131 -8.07 4.613 1 98.12 113 SER A N 1
ATOM 879 C CA . SER A 1 113 ? 3.977 -7.203 5.426 1 98.12 113 SER A CA 1
ATOM 880 C C . SER A 1 113 ? 4.758 -8 6.461 1 98.12 113 SER A C 1
ATOM 882 O O . SER A 1 113 ? 5.934 -7.727 6.707 1 98.12 113 SER A O 1
ATOM 884 N N . GLY A 1 114 ? 4.078 -8.953 7.062 1 98.5 114 GLY A N 1
ATOM 885 C CA . GLY A 1 114 ? 4.77 -9.828 7.992 1 98.5 114 GLY A CA 1
ATOM 886 C C . GLY A 1 114 ? 5.867 -10.648 7.336 1 98.5 114 GLY A C 1
ATOM 887 O O . GLY A 1 114 ? 6.973 -10.75 7.875 1 98.5 114 GLY A O 1
ATOM 888 N N . ALA A 1 115 ? 5.551 -11.227 6.219 1 98.75 115 ALA A N 1
ATOM 889 C CA . ALA A 1 115 ? 6.543 -11.992 5.465 1 98.75 115 ALA A CA 1
ATOM 890 C C . ALA A 1 115 ? 7.734 -11.117 5.086 1 98.75 115 ALA A C 1
ATOM 892 O O . ALA A 1 115 ? 8.883 -11.531 5.219 1 98.75 115 ALA A O 1
ATOM 893 N N . ALA A 1 116 ? 7.441 -9.93 4.625 1 98.81 116 ALA A N 1
ATOM 894 C CA . ALA A 1 116 ? 8.484 -8.992 4.238 1 98.81 116 ALA A CA 1
ATOM 895 C C . ALA A 1 116 ? 9.406 -8.672 5.414 1 98.81 116 ALA A C 1
ATOM 897 O O . ALA A 1 116 ? 10.625 -8.586 5.25 1 98.81 116 ALA A O 1
ATOM 898 N N . PHE A 1 117 ? 8.781 -8.516 6.543 1 98.62 117 PHE A N 1
ATOM 899 C CA . PHE A 1 117 ? 9.578 -8.234 7.73 1 98.62 117 PHE A CA 1
ATOM 900 C C . PHE A 1 117 ? 10.484 -9.406 8.062 1 98.62 117 PHE A C 1
ATOM 902 O O . PHE A 1 117 ? 11.688 -9.227 8.273 1 98.62 117 PHE A O 1
ATOM 909 N N . GLY A 1 118 ? 9.93 -10.562 8.109 1 98.62 118 GLY A N 1
ATOM 910 C CA . GLY A 1 118 ? 10.727 -11.75 8.367 1 98.62 118 GLY A CA 1
ATOM 911 C C . GLY A 1 118 ? 11.859 -11.938 7.379 1 98.62 118 GLY A C 1
ATOM 912 O O . GLY A 1 118 ? 12.992 -12.211 7.773 1 98.62 118 GLY A O 1
ATOM 913 N N . ALA A 1 119 ? 11.586 -11.82 6.102 1 98.62 119 ALA A N 1
ATOM 914 C CA . ALA A 1 119 ? 12.609 -11.938 5.066 1 98.62 119 ALA A CA 1
ATOM 915 C C . ALA A 1 119 ? 13.695 -10.883 5.242 1 98.62 119 ALA A C 1
ATOM 917 O O . ALA A 1 119 ? 14.883 -11.18 5.148 1 98.62 119 ALA A O 1
ATOM 918 N N . SER A 1 120 ? 13.258 -9.641 5.512 1 98.69 120 SER A N 1
ATOM 919 C CA . SER A 1 120 ? 14.203 -8.539 5.684 1 98.69 120 SER A CA 1
ATOM 920 C C . SER A 1 120 ? 15.109 -8.773 6.887 1 98.69 120 SER A C 1
ATOM 922 O O . SER A 1 120 ? 16.297 -8.461 6.844 1 98.69 120 SER A O 1
ATOM 924 N N . MET A 1 121 ? 14.547 -9.305 7.961 1 98.31 121 MET A N 1
ATOM 925 C CA . MET A 1 121 ? 15.352 -9.633 9.133 1 98.31 121 MET A CA 1
ATOM 926 C C . MET A 1 121 ? 16.453 -10.625 8.781 1 98.31 121 MET A C 1
ATOM 928 O O . MET A 1 121 ? 17.609 -10.445 9.18 1 98.31 121 MET A O 1
ATOM 932 N N . ALA A 1 122 ? 16.094 -11.641 8.047 1 98.31 122 ALA A N 1
ATOM 933 C CA . ALA A 1 122 ? 17.062 -12.68 7.68 1 98.31 122 ALA A CA 1
ATOM 934 C C . ALA A 1 122 ? 18.109 -12.141 6.719 1 98.31 122 ALA A C 1
ATOM 936 O O . ALA A 1 122 ? 19.266 -12.57 6.758 1 98.31 122 ALA A O 1
ATOM 937 N N . ILE A 1 123 ? 17.75 -11.203 5.879 1 98 123 ILE A N 1
ATOM 938 C CA . ILE A 1 123 ? 18.672 -10.625 4.898 1 98 123 ILE A CA 1
ATOM 939 C C . ILE A 1 123 ? 19.672 -9.711 5.602 1 98 123 ILE A C 1
ATOM 941 O O . ILE A 1 123 ? 20.875 -9.75 5.312 1 98 123 ILE A O 1
ATOM 945 N N . VAL A 1 124 ? 19.172 -8.883 6.516 1 97.75 124 VAL A N 1
ATOM 946 C CA . VAL A 1 124 ? 20 -7.875 7.172 1 97.75 124 VAL A CA 1
ATOM 947 C C . VAL A 1 124 ? 20.844 -8.531 8.258 1 97.75 124 VAL A C 1
ATOM 949 O O . VAL A 1 124 ? 21.984 -8.117 8.508 1 97.75 124 VAL A O 1
ATOM 952 N N . PHE A 1 125 ? 20.266 -9.539 8.922 1 96.94 125 PHE A N 1
ATOM 953 C CA . PHE A 1 125 ? 20.969 -10.227 10 1 96.94 125 PHE A CA 1
ATOM 954 C C . PHE A 1 125 ? 21.078 -11.719 9.727 1 96.94 125 PHE A C 1
ATOM 956 O O . PHE A 1 125 ? 20.562 -12.531 10.492 1 96.94 125 PHE A O 1
ATOM 963 N N . PRO A 1 126 ? 21.875 -12.078 8.797 1 92.5 126 PRO A N 1
ATOM 964 C CA . PRO A 1 126 ? 21.922 -13.477 8.383 1 92.5 126 PRO A CA 1
ATOM 965 C C . PRO A 1 126 ? 22.531 -14.383 9.461 1 92.5 126 PRO A C 1
ATOM 967 O O . PRO A 1 126 ? 22.297 -15.594 9.461 1 92.5 126 PRO A O 1
ATOM 970 N N . ALA A 1 127 ? 23.344 -13.867 10.336 1 90.5 127 ALA A N 1
ATOM 971 C CA . ALA A 1 127 ? 23.953 -14.648 11.406 1 90.5 127 ALA A CA 1
ATOM 972 C C . ALA A 1 127 ? 22.891 -15.094 12.422 1 90.5 127 ALA A C 1
ATOM 974 O O . ALA A 1 127 ? 23.047 -16.141 13.055 1 90.5 127 ALA A O 1
ATOM 975 N N . MET A 1 128 ? 21.859 -14.359 12.5 1 89.25 128 MET A N 1
ATOM 976 C CA . MET A 1 128 ? 20.828 -14.625 13.5 1 89.25 128 MET A CA 1
ATOM 977 C C . MET A 1 128 ? 19.688 -15.445 12.906 1 89.25 128 MET A C 1
ATOM 979 O O . MET A 1 128 ? 19.094 -16.281 13.586 1 89.25 128 MET A O 1
ATOM 983 N N . PHE A 1 129 ? 19.469 -15.133 11.68 1 82.88 129 PHE A N 1
ATOM 984 C CA . PHE A 1 129 ? 18.328 -15.75 11.008 1 82.88 129 PHE A CA 1
ATOM 985 C C . PHE A 1 129 ? 18.812 -16.609 9.836 1 82.88 129 PHE A C 1
ATOM 987 O O . PHE A 1 129 ? 19.219 -16.078 8.797 1 82.88 129 PHE A O 1
ATOM 994 N N . PHE A 1 130 ? 18.656 -17.828 9.938 1 80.81 130 PHE A N 1
ATOM 995 C CA . PHE A 1 130 ? 19.375 -18.734 9.055 1 80.81 130 PHE A CA 1
ATOM 996 C C . PHE A 1 130 ? 18.594 -18.953 7.762 1 80.81 130 PHE A C 1
ATOM 998 O O . PHE A 1 130 ? 19.156 -19.406 6.762 1 80.81 130 PHE A O 1
ATOM 1005 N N . SER A 1 131 ? 17.406 -18.672 7.727 1 94.06 131 SER A N 1
ATOM 1006 C CA . SER A 1 131 ? 16.641 -18.969 6.52 1 94.06 131 SER A CA 1
ATOM 1007 C C . SER A 1 131 ? 15.633 -17.859 6.215 1 94.06 131 SER A C 1
ATOM 1009 O O . SER A 1 131 ? 14.734 -17.594 7.012 1 94.06 131 SER A O 1
ATOM 1011 N N . ILE A 1 132 ? 15.789 -17.297 5.027 1 96.88 132 ILE A N 1
ATOM 1012 C CA . ILE A 1 132 ? 14.883 -16.234 4.59 1 96.88 132 ILE A CA 1
ATOM 1013 C C . ILE A 1 132 ? 13.461 -16.781 4.484 1 96.88 132 ILE A C 1
ATOM 1015 O O . ILE A 1 132 ? 12.539 -16.25 5.094 1 96.88 132 ILE A O 1
ATOM 1019 N N . PRO A 1 133 ? 13.273 -17.984 3.865 1 97.19 133 PRO A N 1
ATOM 1020 C CA . PRO A 1 133 ? 11.906 -18.5 3.732 1 97.19 133 PRO A CA 1
ATOM 1021 C C . PRO A 1 133 ? 11.281 -18.859 5.078 1 97.19 133 PRO A C 1
ATOM 1023 O O . PRO A 1 133 ? 10.094 -18.594 5.293 1 97.19 133 PRO A O 1
ATOM 1026 N N . LEU A 1 134 ? 12.031 -19.391 5.934 1 96.81 134 LEU A N 1
ATOM 1027 C CA . LEU A 1 134 ? 11.5 -19.766 7.242 1 96.81 134 LEU A CA 1
ATOM 1028 C C . LEU A 1 134 ? 11.086 -18.531 8.031 1 96.81 134 LEU A C 1
ATOM 1030 O O . LEU A 1 134 ? 10.016 -18.5 8.641 1 96.81 134 LEU A O 1
ATOM 1034 N N . SER A 1 135 ? 11.938 -17.531 8.023 1 98.38 135 SER A N 1
ATOM 1035 C CA . SER A 1 135 ? 11.625 -16.281 8.719 1 98.38 135 SER A CA 1
ATOM 1036 C C . SER A 1 135 ? 10.391 -15.617 8.117 1 98.38 135 SER A C 1
ATOM 1038 O O . SER A 1 135 ? 9.508 -15.156 8.844 1 98.38 135 SER A O 1
ATOM 1040 N N . ALA A 1 136 ? 10.344 -15.555 6.801 1 98.56 136 ALA A N 1
ATOM 1041 C CA . ALA A 1 136 ? 9.195 -14.977 6.113 1 98.56 136 ALA A CA 1
ATOM 1042 C C . ALA A 1 136 ? 7.91 -15.719 6.477 1 98.56 136 ALA A C 1
ATOM 1044 O O . ALA A 1 136 ? 6.887 -15.094 6.758 1 98.56 136 ALA A O 1
ATOM 1045 N N . PHE A 1 137 ? 7.969 -17.047 6.512 1 98.25 137 PHE A N 1
ATOM 1046 C CA . PHE A 1 137 ? 6.805 -17.859 6.816 1 98.25 137 PHE A CA 1
ATOM 1047 C C . PHE A 1 137 ? 6.324 -17.609 8.242 1 98.25 137 PHE A C 1
ATOM 1049 O O . PHE A 1 137 ? 5.133 -17.422 8.477 1 98.25 137 PHE A O 1
ATOM 1056 N N . LEU A 1 138 ? 7.223 -17.594 9.148 1 97.81 138 LEU A N 1
ATOM 1057 C CA . LEU A 1 138 ? 6.902 -17.438 10.562 1 97.81 138 LEU A CA 1
ATOM 1058 C C . LEU A 1 138 ? 6.258 -16.094 10.836 1 97.81 138 LEU A C 1
ATOM 1060 O O . LEU A 1 138 ? 5.223 -16.016 11.508 1 97.81 138 LEU A O 1
ATOM 1064 N N . PHE A 1 139 ? 6.777 -15.078 10.281 1 98.5 139 PHE A N 1
ATOM 1065 C CA . PHE A 1 139 ? 6.258 -13.75 10.57 1 98.5 139 PHE A CA 1
ATOM 1066 C C . PHE A 1 139 ? 4.984 -13.484 9.773 1 98.5 139 PHE A C 1
ATOM 1068 O O . PHE A 1 139 ? 4.121 -12.719 10.211 1 98.5 139 PHE A O 1
ATOM 1075 N N . ALA A 1 140 ? 4.836 -14.141 8.617 1 98.56 140 ALA A N 1
ATOM 1076 C CA . ALA A 1 140 ? 3.551 -14.102 7.918 1 98.56 140 ALA A CA 1
ATOM 1077 C C . ALA A 1 140 ? 2.443 -14.711 8.773 1 98.56 140 ALA A C 1
ATOM 1079 O O . ALA A 1 140 ? 1.386 -14.102 8.953 1 98.56 140 ALA A O 1
ATOM 1080 N N . GLY A 1 141 ? 2.754 -15.867 9.281 1 97.81 141 GLY A N 1
ATOM 1081 C CA . GLY A 1 141 ? 1.797 -16.531 10.156 1 97.81 141 GLY A CA 1
ATOM 1082 C C . GLY A 1 141 ? 1.495 -15.734 11.414 1 97.81 141 GLY A C 1
ATOM 1083 O O . GLY A 1 141 ? 0.335 -15.602 11.812 1 97.81 141 GLY A O 1
ATOM 1084 N N . LEU A 1 142 ? 2.498 -15.164 12 1 98 142 LEU A N 1
ATOM 1085 C CA . LEU A 1 142 ? 2.338 -14.359 13.203 1 98 142 LEU A CA 1
ATOM 1086 C C . LEU A 1 142 ? 1.445 -13.148 12.93 1 98 142 LEU A C 1
ATOM 1088 O O . LEU A 1 142 ? 0.597 -12.805 13.758 1 98 142 LEU A O 1
ATOM 1092 N N . THR A 1 143 ? 1.66 -12.547 11.828 1 98.12 143 THR A N 1
ATOM 1093 C CA . THR A 1 143 ? 0.891 -11.359 11.484 1 98.12 143 THR A CA 1
ATOM 1094 C C . THR A 1 143 ? -0.597 -11.688 11.391 1 98.12 143 THR A C 1
ATOM 1096 O O . THR A 1 143 ? -1.432 -10.945 11.914 1 98.12 143 THR A O 1
ATOM 1099 N N . VAL A 1 144 ? -0.956 -12.789 10.766 1 97.25 144 VAL A N 1
ATOM 1100 C CA . VAL A 1 144 ? -2.359 -13.156 10.625 1 97.25 144 VAL A CA 1
ATOM 1101 C C . VAL A 1 144 ? -2.941 -13.508 11.992 1 97.25 144 VAL A C 1
ATOM 1103 O O . VAL A 1 144 ? -4.078 -13.141 12.305 1 97.25 144 VAL A O 1
ATOM 1106 N N . LEU A 1 145 ? -2.164 -14.148 12.797 1 96.31 145 LEU A N 1
ATOM 1107 C CA . LEU A 1 145 ? -2.625 -14.477 14.141 1 96.31 145 LEU A CA 1
ATOM 1108 C C . LEU A 1 145 ? -2.889 -13.211 14.953 1 96.31 145 LEU A C 1
ATOM 1110 O O . LEU A 1 145 ? -3.896 -13.117 15.656 1 96.31 145 LEU A O 1
ATOM 1114 N N . LEU A 1 146 ? -2.012 -12.242 14.812 1 95.75 146 LEU A N 1
ATOM 1115 C CA . LEU A 1 146 ? -2.207 -10.961 15.492 1 95.75 146 LEU A CA 1
ATOM 1116 C C . LEU A 1 146 ? -3.441 -10.242 14.953 1 95.75 146 LEU A C 1
ATOM 1118 O O . LEU A 1 146 ? -4.211 -9.664 15.727 1 95.75 146 LEU A O 1
ATOM 1122 N N . THR A 1 147 ? -3.615 -10.312 13.656 1 95.38 147 THR A N 1
ATOM 1123 C CA . THR A 1 147 ? -4.766 -9.672 13.023 1 95.38 147 THR A CA 1
ATOM 1124 C C . THR A 1 147 ? -6.066 -10.32 13.492 1 95.38 147 THR A C 1
ATOM 1126 O O . THR A 1 147 ? -7.027 -9.617 13.812 1 95.38 147 THR A O 1
ATOM 1129 N N . LEU A 1 148 ? -6.094 -11.664 13.586 1 93.62 148 LEU A N 1
ATOM 1130 C CA . LEU A 1 148 ? -7.273 -12.375 14.07 1 93.62 148 LEU A CA 1
ATOM 1131 C C . LEU A 1 148 ? -7.559 -12.031 15.523 1 93.62 148 LEU A C 1
ATOM 1133 O O . LEU A 1 148 ? -8.711 -11.836 15.906 1 93.62 148 LEU A O 1
ATOM 1137 N N . SER A 1 149 ? -6.508 -11.906 16.266 1 91.5 149 SER A N 1
ATOM 1138 C CA . SER A 1 149 ? -6.672 -11.594 17.688 1 91.5 149 SER A CA 1
ATOM 1139 C C . SER A 1 149 ? -7.25 -10.188 17.875 1 91.5 149 SER A C 1
ATOM 1141 O O . SER A 1 149 ? -8.062 -9.969 18.766 1 91.5 149 SER A O 1
ATOM 1143 N N . LEU A 1 150 ? -6.883 -9.336 17 1 88.62 150 LEU A N 1
ATOM 1144 C CA . LEU A 1 150 ? -7.324 -7.949 17.109 1 88.62 150 LEU A CA 1
ATOM 1145 C C . LEU A 1 150 ? -8.703 -7.77 16.469 1 88.62 150 LEU A C 1
ATOM 1147 O O . LEU A 1 150 ? -9.492 -6.941 16.922 1 88.62 150 LEU A O 1
ATOM 1151 N N . GLY A 1 151 ? -8.93 -8.484 15.461 1 87.88 151 GLY A N 1
ATOM 1152 C CA . GLY A 1 151 ? -10.094 -8.242 14.633 1 87.88 151 GLY A CA 1
ATOM 1153 C C . GLY A 1 151 ? -11.328 -9 15.102 1 87.88 151 GLY A C 1
ATOM 1154 O O . GLY A 1 151 ? -12.453 -8.664 14.727 1 87.88 151 GLY A O 1
ATOM 1155 N N . VAL A 1 152 ? -11.148 -10.039 15.906 1 82.56 152 VAL A N 1
ATOM 1156 C CA . VAL A 1 152 ? -12.281 -10.789 16.422 1 82.56 152 VAL A CA 1
ATOM 1157 C C . VAL A 1 152 ? -12.844 -10.094 17.656 1 82.56 152 VAL A C 1
ATOM 1159 O O . VAL A 1 152 ? -12.133 -9.906 18.656 1 82.56 152 VAL A O 1
ATOM 1162 N N . VAL A 1 153 ? -14.086 -9.594 17.547 1 75.94 153 VAL A N 1
ATOM 1163 C CA . VAL A 1 153 ? -14.734 -8.836 18.609 1 75.94 153 VAL A CA 1
ATOM 1164 C C . VAL A 1 153 ? -15.875 -9.656 19.203 1 75.94 153 VAL A C 1
ATOM 1166 O O . VAL A 1 153 ? -16.812 -10.047 18.5 1 75.94 153 VAL A O 1
ATOM 1169 N N . ARG A 1 154 ? -15.82 -9.742 20.469 1 76.38 154 ARG A N 1
ATOM 1170 C CA . ARG A 1 154 ? -16.859 -10.469 21.188 1 76.38 154 ARG A CA 1
ATOM 1171 C C . ARG A 1 154 ? -17.094 -11.844 20.578 1 76.38 154 ARG A C 1
ATOM 1173 O O . ARG A 1 154 ? -18.25 -12.258 20.406 1 76.38 154 ARG A O 1
ATOM 1180 N N . GLY A 1 155 ? -16.078 -12.367 20.094 1 73.31 155 GLY A N 1
ATOM 1181 C CA . GLY A 1 155 ? -16.141 -13.727 19.578 1 73.31 155 GLY A CA 1
ATOM 1182 C C . GLY A 1 155 ? -16.672 -13.797 18.156 1 73.31 155 GLY A C 1
ATOM 1183 O O . GLY A 1 155 ? -16.891 -14.891 17.625 1 73.31 155 GLY A O 1
ATOM 1184 N N . GLN A 1 156 ? -16.969 -12.703 17.609 1 79.81 156 GLN A N 1
ATOM 1185 C CA . GLN A 1 156 ? -17.5 -12.703 16.25 1 79.81 156 GLN A CA 1
ATOM 1186 C C . GLN A 1 156 ? -16.5 -12.102 15.266 1 79.81 156 GLN A C 1
ATOM 1188 O O . GLN A 1 156 ? -15.75 -11.195 15.617 1 79.81 156 GLN A O 1
ATOM 1193 N N . ILE A 1 157 ? -16.516 -12.695 14.133 1 80.69 157 ILE A N 1
ATOM 1194 C CA . ILE A 1 157 ? -15.688 -12.172 13.047 1 80.69 157 ILE A CA 1
ATOM 1195 C C . ILE A 1 157 ? -16.5 -11.18 12.211 1 80.69 157 ILE A C 1
ATOM 1197 O O . ILE A 1 157 ? -17.422 -11.57 11.508 1 80.69 157 ILE A O 1
ATOM 1201 N N . GLN A 1 158 ? -16.188 -9.984 12.461 1 82.56 158 GLN A N 1
ATOM 1202 C CA . GLN A 1 158 ? -16.766 -8.961 11.594 1 82.56 158 GLN A CA 1
ATOM 1203 C C . GLN A 1 158 ? -15.789 -8.578 10.484 1 82.56 158 GLN A C 1
ATOM 1205 O O . GLN A 1 158 ? -14.609 -8.312 10.75 1 82.56 158 GLN A O 1
ATOM 1210 N N . THR A 1 159 ? -16.25 -8.578 9.305 1 84.94 159 THR A N 1
ATOM 1211 C CA . THR A 1 159 ? -15.438 -8.375 8.109 1 84.94 159 THR A CA 1
ATOM 1212 C C . THR A 1 159 ? -14.648 -7.07 8.203 1 84.94 159 THR A C 1
ATOM 1214 O O . THR A 1 159 ? -13.43 -7.059 8.023 1 84.94 159 THR A O 1
ATOM 1217 N N . LEU A 1 160 ? -15.305 -6.027 8.562 1 83.81 160 LEU A N 1
ATOM 1218 C CA . LEU A 1 160 ? -14.68 -4.711 8.602 1 83.81 160 LEU A CA 1
ATOM 1219 C C . LEU A 1 160 ? -13.609 -4.648 9.68 1 83.81 160 LEU A C 1
ATOM 1221 O O . LEU A 1 160 ? -12.531 -4.086 9.469 1 83.81 160 LEU A O 1
ATOM 1225 N N . SER A 1 161 ? -13.922 -5.184 10.812 1 86.62 161 SER A N 1
ATOM 1226 C CA . SER A 1 161 ? -12.961 -5.184 11.914 1 86.62 161 SER A CA 1
ATOM 1227 C C . SER A 1 161 ? -11.703 -5.969 11.547 1 86.62 161 SER A C 1
ATOM 1229 O O . SER A 1 161 ? -10.586 -5.559 11.883 1 86.62 161 SER A O 1
ATOM 1231 N N . LEU A 1 162 ? -11.906 -7.027 10.891 1 90.56 162 LEU A N 1
ATOM 1232 C CA . LEU A 1 162 ? -10.766 -7.859 10.508 1 90.56 162 LEU A CA 1
ATOM 1233 C C . LEU A 1 162 ? -9.914 -7.164 9.453 1 90.56 162 LEU A C 1
ATOM 1235 O O . LEU A 1 162 ? -8.688 -7.211 9.516 1 90.56 162 LEU A O 1
ATOM 1239 N N . ILE A 1 163 ? -10.562 -6.547 8.516 1 90.12 163 ILE A N 1
ATOM 1240 C CA . ILE A 1 163 ? -9.852 -5.816 7.477 1 90.12 163 ILE A CA 1
ATOM 1241 C C . ILE A 1 163 ? -9.039 -4.688 8.109 1 90.12 163 ILE A C 1
ATOM 1243 O O . ILE A 1 163 ? -7.855 -4.516 7.793 1 90.12 163 ILE A O 1
ATOM 1247 N N . LEU A 1 164 ? -9.648 -3.922 9.008 1 87.25 164 LEU A N 1
ATOM 1248 C CA . LEU A 1 164 ? -8.969 -2.816 9.672 1 87.25 164 LEU A CA 1
ATOM 1249 C C . LEU A 1 164 ? -7.801 -3.322 10.508 1 87.25 164 LEU A C 1
ATOM 1251 O O . LEU A 1 164 ? -6.738 -2.699 10.539 1 87.25 164 LEU A O 1
ATOM 1255 N N . ALA A 1 165 ? -8.039 -4.422 11.18 1 91.69 165 ALA A N 1
ATOM 1256 C CA . ALA A 1 165 ? -6.957 -5.031 11.945 1 91.69 165 ALA A CA 1
ATOM 1257 C C . ALA A 1 165 ? -5.789 -5.41 11.031 1 91.69 165 ALA A C 1
ATOM 1259 O O . ALA A 1 165 ? -4.625 -5.23 11.406 1 91.69 165 ALA A O 1
ATOM 1260 N N . GLY A 1 166 ? -6.082 -5.98 9.914 1 93.94 166 GLY A N 1
ATOM 1261 C CA . GLY A 1 166 ? -5.051 -6.305 8.938 1 93.94 166 GLY A CA 1
ATOM 1262 C C . GLY A 1 166 ? -4.242 -5.098 8.5 1 93.94 166 GLY A C 1
ATOM 1263 O O . GLY A 1 166 ? -3.016 -5.164 8.414 1 93.94 166 GLY A O 1
ATOM 1264 N N . VAL A 1 167 ? -4.941 -3.998 8.266 1 91 167 VAL A N 1
ATOM 1265 C CA . VAL A 1 167 ? -4.289 -2.756 7.859 1 91 167 VAL A CA 1
ATOM 1266 C C . VAL A 1 167 ? -3.354 -2.279 8.969 1 91 167 VAL A C 1
ATOM 1268 O O . VAL A 1 167 ? -2.217 -1.884 8.703 1 91 167 VAL A O 1
ATOM 1271 N N . VAL A 1 168 ? -3.801 -2.338 10.148 1 90.5 168 VAL A N 1
ATOM 1272 C CA . VAL A 1 168 ? -3.045 -1.854 11.297 1 90.5 168 VAL A CA 1
ATOM 1273 C C . VAL A 1 168 ? -1.788 -2.699 11.484 1 90.5 168 VAL A C 1
ATOM 1275 O O . VAL A 1 168 ? -0.676 -2.168 11.523 1 90.5 168 VAL A O 1
ATOM 1278 N N . ILE A 1 169 ? -1.972 -3.955 11.578 1 94.06 169 ILE A N 1
ATOM 1279 C CA . ILE A 1 169 ? -0.852 -4.859 11.82 1 94.06 169 ILE A CA 1
ATOM 1280 C C . ILE A 1 169 ? 0.094 -4.844 10.625 1 94.06 169 ILE A C 1
ATOM 1282 O O . ILE A 1 169 ? 1.316 -4.84 10.789 1 94.06 169 ILE A O 1
ATOM 1286 N N . GLY A 1 170 ? -0.482 -4.844 9.453 1 95.94 170 GLY A N 1
ATOM 1287 C CA . GLY A 1 170 ? 0.322 -4.738 8.242 1 95.94 170 GLY A CA 1
ATOM 1288 C C . GLY A 1 170 ? 1.181 -3.486 8.203 1 95.94 170 GLY A C 1
ATOM 1289 O O . GLY A 1 170 ? 2.359 -3.547 7.848 1 95.94 170 GLY A O 1
ATOM 1290 N N . SER A 1 171 ? 0.599 -2.355 8.586 1 93.12 171 SER A N 1
ATOM 1291 C CA . SER A 1 171 ? 1.332 -1.093 8.586 1 93.12 171 SER A CA 1
ATOM 1292 C C . SER A 1 171 ? 2.471 -1.119 9.602 1 93.12 171 SER A C 1
ATOM 1294 O O . SER A 1 171 ? 3.537 -0.55 9.359 1 93.12 171 SER A O 1
ATOM 1296 N N . PHE A 1 172 ? 2.191 -1.712 10.703 1 93.44 172 PHE A N 1
ATOM 1297 C CA . PHE A 1 172 ? 3.223 -1.85 11.727 1 93.44 172 PHE A CA 1
ATOM 1298 C C . PHE A 1 172 ? 4.422 -2.619 11.188 1 93.44 172 PHE A C 1
ATOM 1300 O O . PHE A 1 172 ? 5.559 -2.146 11.266 1 93.44 172 PHE A O 1
ATOM 1307 N N . PHE A 1 173 ? 4.191 -3.742 10.625 1 97.12 173 PHE A N 1
ATOM 1308 C CA . PHE A 1 173 ? 5.281 -4.555 10.102 1 97.12 173 PHE A CA 1
ATOM 1309 C C . PHE A 1 173 ? 5.934 -3.875 8.898 1 97.12 173 PHE A C 1
ATOM 1311 O O . PHE A 1 173 ? 7.141 -4.004 8.688 1 97.12 173 PHE A O 1
ATOM 1318 N N . SER A 1 174 ? 5.172 -3.145 8.078 1 96.44 174 SER A N 1
ATOM 1319 C CA . SER A 1 174 ? 5.746 -2.389 6.973 1 96.44 174 SER A CA 1
ATOM 1320 C C . SER A 1 174 ? 6.727 -1.332 7.473 1 96.44 174 SER A C 1
ATOM 1322 O O . SER A 1 174 ? 7.758 -1.089 6.844 1 96.44 174 SER A O 1
ATOM 1324 N N . SER A 1 175 ? 6.363 -0.714 8.609 1 95.25 175 SER A N 1
ATOM 1325 C CA . SER A 1 175 ? 7.27 0.266 9.195 1 95.25 175 SER A CA 1
ATOM 1326 C C . SER A 1 175 ? 8.562 -0.389 9.656 1 95.25 175 SER A C 1
ATOM 1328 O O . SER A 1 175 ? 9.641 0.194 9.523 1 95.25 175 SER A O 1
ATOM 1330 N N . LEU A 1 176 ? 8.461 -1.572 10.164 1 96.94 176 LEU A N 1
ATOM 1331 C CA . LEU A 1 176 ? 9.648 -2.303 10.602 1 96.94 176 LEU A CA 1
ATOM 1332 C C . LEU A 1 176 ? 10.516 -2.684 9.406 1 96.94 176 LEU A C 1
ATOM 1334 O O . LEU A 1 176 ? 11.742 -2.672 9.5 1 96.94 176 LEU A O 1
ATOM 1338 N N . VAL A 1 177 ? 9.867 -3.041 8.305 1 98.19 177 VAL A N 1
ATOM 1339 C CA . VAL A 1 177 ? 10.609 -3.299 7.074 1 98.19 177 VAL A CA 1
ATOM 1340 C C . VAL A 1 177 ? 11.375 -2.043 6.66 1 98.19 177 VAL A C 1
ATOM 1342 O O . VAL A 1 177 ? 12.539 -2.123 6.25 1 98.19 177 VAL A O 1
ATOM 1345 N N . SER A 1 178 ? 10.742 -0.888 6.824 1 97.12 178 SER A N 1
ATOM 1346 C CA . SER A 1 178 ? 11.359 0.381 6.465 1 97.12 178 SER A CA 1
ATOM 1347 C C . SER A 1 178 ? 12.586 0.663 7.328 1 97.12 178 SER A C 1
ATOM 1349 O O . SER A 1 178 ? 13.586 1.189 6.84 1 97.12 178 SER A O 1
ATOM 1351 N N . ILE A 1 179 ? 12.547 0.296 8.57 1 96.25 179 ILE A N 1
ATOM 1352 C CA . ILE A 1 179 ? 13.688 0.444 9.469 1 96.25 179 ILE A CA 1
ATOM 1353 C C . ILE A 1 179 ? 14.844 -0.431 8.977 1 96.25 179 ILE A C 1
ATOM 1355 O O . ILE A 1 179 ? 15.992 0.008 8.953 1 96.25 179 ILE A O 1
ATOM 1359 N N . LEU A 1 180 ? 14.539 -1.632 8.578 1 97.75 180 LEU A N 1
ATOM 1360 C CA . LEU A 1 180 ? 15.57 -2.553 8.125 1 97.75 180 LEU A CA 1
ATOM 1361 C C . LEU A 1 180 ? 16.188 -2.08 6.812 1 97.75 180 LEU A C 1
ATOM 1363 O O . LEU A 1 180 ? 17.391 -2.223 6.598 1 97.75 180 LEU A O 1
ATOM 1367 N N . LYS A 1 181 ? 15.359 -1.56 5.93 1 97.56 181 LYS A N 1
ATOM 1368 C CA . LYS A 1 181 ? 15.891 -0.956 4.715 1 97.56 181 LYS A CA 1
ATOM 1369 C C . LYS A 1 181 ? 16.859 0.175 5.039 1 97.56 181 LYS A C 1
ATOM 1371 O O . LYS A 1 181 ? 17.922 0.285 4.422 1 97.56 181 LYS A O 1
ATOM 1376 N N . TYR A 1 182 ? 16.469 0.981 6.027 1 95.38 182 TYR A N 1
ATOM 1377 C CA . TYR A 1 182 ? 17.281 2.111 6.457 1 95.38 182 TYR A CA 1
ATOM 1378 C C . TYR A 1 182 ? 18.625 1.637 7.008 1 95.38 182 TYR A C 1
ATOM 1380 O O . TYR A 1 182 ? 19.656 2.246 6.746 1 95.38 182 TYR A O 1
ATOM 1388 N N . LEU A 1 183 ? 18.641 0.519 7.648 1 95 183 LEU A N 1
ATOM 1389 C CA . LEU A 1 183 ? 19.828 0.004 8.32 1 95 183 LEU A CA 1
ATOM 1390 C C . LEU A 1 183 ? 20.688 -0.825 7.367 1 95 183 LEU A C 1
ATOM 1392 O O . LEU A 1 183 ? 21.844 -1.139 7.672 1 95 183 LEU A O 1
ATOM 1396 N N . SER A 1 184 ? 20.172 -1.145 6.227 1 96.5 184 SER A N 1
ATOM 1397 C CA . SER A 1 184 ? 20.812 -2.084 5.309 1 96.5 184 SER A CA 1
ATOM 1398 C C . SER A 1 184 ? 21.953 -1.427 4.547 1 96.5 184 SER A C 1
ATOM 1400 O O . SER A 1 184 ? 21.906 -0.233 4.242 1 96.5 184 SER A O 1
ATOM 1402 N N . ASN A 1 185 ? 22.984 -2.207 4.254 1 97.19 185 ASN A N 1
ATOM 1403 C CA . ASN A 1 185 ? 23.938 -1.788 3.221 1 97.19 185 ASN A CA 1
ATOM 1404 C C . ASN A 1 185 ? 23.328 -1.937 1.825 1 97.19 185 ASN A C 1
ATOM 1406 O O . ASN A 1 185 ? 22.188 -2.385 1.679 1 97.19 185 ASN A O 1
ATOM 1410 N N . ASP A 1 186 ? 24.062 -1.604 0.785 1 97.31 186 ASP A N 1
ATOM 1411 C CA . ASP A 1 186 ? 23.516 -1.544 -0.563 1 97.31 186 ASP A CA 1
ATOM 1412 C C . ASP A 1 186 ? 23.078 -2.93 -1.042 1 97.31 186 ASP A C 1
ATOM 1414 O O . ASP A 1 186 ? 22.016 -3.084 -1.632 1 97.31 186 ASP A O 1
ATOM 1418 N N . ALA A 1 187 ? 23.922 -3.91 -0.786 1 97.12 187 ALA A N 1
ATOM 1419 C CA . ALA A 1 187 ? 23.609 -5.266 -1.235 1 97.12 187 ALA A CA 1
ATOM 1420 C C . ALA A 1 187 ? 22.344 -5.793 -0.553 1 97.12 187 ALA A C 1
ATOM 1422 O O . ALA A 1 187 ? 21.469 -6.367 -1.207 1 97.12 187 ALA A O 1
ATOM 1423 N N . ALA A 1 188 ? 22.234 -5.609 0.741 1 97.75 188 ALA A N 1
ATOM 1424 C CA . ALA A 1 188 ? 21.078 -6.055 1.503 1 97.75 188 ALA A CA 1
ATOM 1425 C C . ALA A 1 188 ? 19.812 -5.293 1.086 1 97.75 188 ALA A C 1
ATOM 1427 O O . ALA A 1 188 ? 18.734 -5.871 0.999 1 97.75 188 ALA A O 1
ATOM 1428 N N . LEU A 1 189 ? 20 -4.031 0.897 1 98.25 189 LEU A N 1
ATOM 1429 C CA . LEU A 1 189 ? 18.875 -3.227 0.45 1 98.25 189 LEU A CA 1
ATOM 1430 C C . LEU A 1 189 ? 18.344 -3.738 -0.881 1 98.25 189 LEU A C 1
ATOM 1432 O O . LEU A 1 189 ? 17.125 -3.879 -1.052 1 98.25 189 LEU A O 1
ATOM 1436 N N . ARG A 1 190 ? 19.188 -3.965 -1.795 1 97.56 190 ARG A N 1
ATOM 1437 C CA . ARG A 1 190 ? 18.781 -4.48 -3.098 1 97.56 190 ARG A CA 1
ATOM 1438 C C . ARG A 1 190 ? 18.078 -5.828 -2.961 1 97.56 190 ARG A C 1
ATOM 1440 O O . ARG A 1 190 ? 17.062 -6.07 -3.607 1 97.56 190 ARG A O 1
ATOM 1447 N N . GLU A 1 191 ? 18.656 -6.652 -2.102 1 97.12 191 GLU A N 1
ATOM 1448 C CA . GLU A 1 191 ? 18.062 -7.969 -1.892 1 97.12 191 GLU A CA 1
ATOM 1449 C C . GLU A 1 191 ? 16.656 -7.855 -1.29 1 97.12 191 GLU A C 1
ATOM 1451 O O . GLU A 1 191 ? 15.75 -8.602 -1.673 1 97.12 191 GLU A O 1
ATOM 1456 N N . ILE A 1 192 ? 16.469 -6.938 -0.348 1 98.31 192 ILE A N 1
ATOM 1457 C CA . ILE A 1 192 ? 15.148 -6.723 0.245 1 98.31 192 ILE A CA 1
ATOM 1458 C C . ILE A 1 192 ? 14.164 -6.262 -0.831 1 98.31 192 ILE A C 1
ATOM 1460 O O . ILE A 1 192 ? 13.07 -6.812 -0.958 1 98.31 192 ILE A O 1
ATOM 1464 N N . VAL A 1 193 ? 14.555 -5.285 -1.6 1 97.75 193 VAL A N 1
ATOM 1465 C CA . VAL A 1 193 ? 13.68 -4.695 -2.607 1 97.75 193 VAL A CA 1
ATOM 1466 C C . VAL A 1 193 ? 13.281 -5.754 -3.633 1 97.75 193 VAL A C 1
ATOM 1468 O O . VAL A 1 193 ? 12.102 -5.863 -3.996 1 97.75 193 VAL A O 1
ATOM 1471 N N . PHE A 1 194 ? 14.148 -6.578 -4.031 1 96.06 194 PHE A N 1
ATOM 1472 C CA . PHE A 1 194 ? 13.859 -7.59 -5.043 1 96.06 194 PHE A CA 1
ATOM 1473 C C . PHE A 1 194 ? 12.992 -8.703 -4.465 1 96.06 194 PHE A C 1
ATOM 1475 O O . PHE A 1 194 ? 12.133 -9.25 -5.16 1 96.06 194 PHE A O 1
ATOM 1482 N N . TRP A 1 195 ? 13.289 -9.078 -3.25 1 97.38 195 TRP A N 1
ATOM 1483 C CA . TRP A 1 195 ? 12.43 -10.047 -2.588 1 97.38 195 TRP A CA 1
ATOM 1484 C C . TRP A 1 195 ? 10.984 -9.562 -2.559 1 97.38 195 TRP A C 1
ATOM 1486 O O . TRP A 1 195 ? 10.055 -10.336 -2.797 1 97.38 195 TRP A O 1
ATOM 1496 N N . LEU A 1 196 ? 10.781 -8.281 -2.301 1 97.75 196 LEU A N 1
ATOM 1497 C CA . LEU A 1 196 ? 9.445 -7.699 -2.199 1 97.75 196 LEU A CA 1
ATOM 1498 C C . LEU A 1 196 ? 8.727 -7.742 -3.545 1 97.75 196 LEU A C 1
ATOM 1500 O O . LEU A 1 196 ? 7.496 -7.773 -3.596 1 97.75 196 LEU A O 1
ATOM 1504 N N . LEU A 1 197 ? 9.453 -7.723 -4.617 1 96.81 197 LEU A N 1
ATOM 1505 C CA . LEU A 1 197 ? 8.859 -7.719 -5.949 1 96.81 197 LEU A CA 1
ATOM 1506 C C . LEU A 1 197 ? 8.445 -9.125 -6.367 1 96.81 197 LEU A C 1
ATOM 1508 O O . LEU A 1 197 ? 7.648 -9.297 -7.293 1 96.81 197 LEU A O 1
ATOM 1512 N N . GLY A 1 198 ? 9.016 -10.141 -5.73 1 96.62 198 GLY A N 1
ATOM 1513 C CA . GLY A 1 198 ? 8.633 -11.531 -5.938 1 96.62 198 GLY A CA 1
ATOM 1514 C C . GLY A 1 198 ? 9.125 -12.086 -7.262 1 96.62 198 GLY A C 1
ATOM 1515 O O . GLY A 1 198 ? 9.305 -11.344 -8.227 1 96.62 198 GLY A O 1
ATOM 1516 N N . GLY A 1 199 ? 9.367 -13.344 -7.273 1 96 199 GLY A N 1
ATOM 1517 C CA . GLY A 1 199 ? 9.797 -14.055 -8.469 1 96 199 GLY A CA 1
ATOM 1518 C C . GLY A 1 199 ? 10.242 -15.484 -8.188 1 96 199 GLY A C 1
ATOM 1519 O O . GLY A 1 199 ? 10.289 -15.906 -7.027 1 96 199 GLY A O 1
ATOM 1520 N N . PHE A 1 200 ? 10.438 -16.203 -9.234 1 95.06 200 PHE A N 1
ATOM 1521 C CA . PHE A 1 200 ? 10.883 -17.594 -9.125 1 95.06 200 PHE A CA 1
ATOM 1522 C C . PHE A 1 200 ? 12.391 -17.688 -9.281 1 95.06 200 PHE A C 1
ATOM 1524 O O . PHE A 1 200 ? 12.898 -18.531 -10.031 1 95.06 200 PHE A O 1
ATOM 1531 N N . TYR A 1 201 ? 13.062 -16.812 -8.477 1 87.38 201 TYR A N 1
ATOM 1532 C CA . TYR A 1 201 ? 14.508 -16.672 -8.586 1 87.38 201 TYR A CA 1
ATOM 1533 C C . TYR A 1 201 ? 15.227 -17.922 -8.109 1 87.38 201 TYR A C 1
ATOM 1535 O O . TYR A 1 201 ? 16.266 -18.297 -8.664 1 87.38 201 TYR A O 1
ATOM 1543 N N . HIS A 1 202 ? 14.68 -18.453 -7.035 1 83.81 202 HIS A N 1
ATOM 1544 C CA . HIS A 1 202 ? 15.297 -19.625 -6.426 1 83.81 202 HIS A CA 1
ATOM 1545 C C . HIS A 1 202 ? 14.367 -20.828 -6.477 1 83.81 202 HIS A C 1
ATOM 1547 O O . HIS A 1 202 ? 13.562 -21.031 -5.566 1 83.81 202 HIS A O 1
ATOM 1553 N N . SER A 1 203 ? 14.406 -21.453 -7.609 1 91.81 203 SER A N 1
ATOM 1554 C CA . SER A 1 203 ? 13.578 -22.641 -7.766 1 91.81 203 SER A CA 1
ATOM 1555 C C . SER A 1 203 ? 14.43 -23.906 -7.867 1 91.81 203 SER A C 1
ATOM 1557 O O . SER A 1 203 ? 15.422 -23.922 -8.594 1 91.81 203 SER A O 1
ATOM 1559 N N . GLY A 1 204 ? 14.211 -24.812 -7.031 1 94.81 204 GLY A N 1
ATOM 1560 C CA . GLY A 1 204 ? 14.875 -26.109 -7.023 1 94.81 204 GLY A CA 1
ATOM 1561 C C . GLY A 1 204 ? 14 -27.219 -6.496 1 94.81 204 GLY A C 1
ATOM 1562 O O . GLY A 1 204 ? 12.906 -26.969 -5.98 1 94.81 204 GLY A O 1
ATOM 1563 N N . TRP A 1 205 ? 14.461 -28.359 -6.684 1 96.44 205 TRP A N 1
ATOM 1564 C CA . TRP A 1 205 ? 13.703 -29.531 -6.254 1 96.44 205 TRP A CA 1
ATOM 1565 C C . TRP A 1 205 ? 13.516 -29.531 -4.742 1 96.44 205 TRP A C 1
ATOM 1567 O O . TRP A 1 205 ? 12.5 -30.016 -4.234 1 96.44 205 TRP A O 1
ATOM 1577 N N . ASN A 1 206 ? 14.453 -29.031 -4.023 1 94.88 206 ASN A N 1
ATOM 1578 C CA . ASN A 1 206 ? 14.336 -28.984 -2.57 1 94.88 206 ASN A CA 1
ATOM 1579 C C . ASN A 1 206 ? 13.109 -28.188 -2.143 1 94.88 206 ASN A C 1
ATOM 1581 O O . ASN A 1 206 ? 12.383 -28.594 -1.229 1 94.88 206 ASN A O 1
ATOM 1585 N N . GLU A 1 207 ? 12.867 -27.062 -2.795 1 94.88 207 GLU A N 1
ATOM 1586 C CA . GLU A 1 207 ? 11.688 -26.25 -2.521 1 94.88 207 GLU A CA 1
ATOM 1587 C C . GLU A 1 207 ? 10.406 -27.016 -2.836 1 94.88 207 GLU A C 1
ATOM 1589 O O . GLU A 1 207 ? 9.438 -26.953 -2.078 1 94.88 207 GLU A O 1
ATOM 1594 N N . ILE A 1 208 ? 10.43 -27.766 -3.867 1 96.88 208 ILE A N 1
ATOM 1595 C CA . ILE A 1 208 ? 9.258 -28.516 -4.289 1 96.88 208 ILE A CA 1
ATOM 1596 C C . ILE A 1 208 ? 8.945 -29.609 -3.268 1 96.88 208 ILE A C 1
ATOM 1598 O O . ILE A 1 208 ? 7.789 -29.781 -2.879 1 96.88 208 ILE A O 1
ATOM 1602 N N . TYR A 1 209 ? 9.992 -30.25 -2.82 1 96.88 209 TYR A N 1
ATOM 1603 C CA . TYR A 1 209 ? 9.805 -31.344 -1.864 1 96.88 209 TYR A CA 1
ATOM 1604 C C . TYR A 1 209 ? 9.289 -30.812 -0.533 1 96.88 209 TYR A C 1
ATOM 1606 O O . TYR A 1 209 ? 8.594 -31.531 0.197 1 96.88 209 TYR A O 1
ATOM 1614 N N . LEU A 1 210 ? 9.578 -29.609 -0.286 1 95.69 210 LEU A N 1
ATOM 1615 C CA . LEU A 1 210 ? 9.141 -29 0.968 1 95.69 210 LEU A CA 1
ATOM 1616 C C . LEU A 1 210 ? 7.723 -28.469 0.845 1 95.69 210 LEU A C 1
ATOM 1618 O O . LEU A 1 210 ? 6.918 -28.625 1.768 1 95.69 210 LEU A O 1
ATOM 1622 N N . LEU A 1 211 ? 7.355 -27.875 -0.27 1 97.69 211 LEU A N 1
ATOM 1623 C CA . LEU A 1 211 ? 6.102 -27.141 -0.432 1 97.69 211 LEU A CA 1
ATOM 1624 C C . LEU A 1 211 ? 4.984 -28.078 -0.883 1 97.69 211 LEU A C 1
ATOM 1626 O O . LEU A 1 211 ? 3.855 -27.984 -0.391 1 97.69 211 LEU A O 1
ATOM 1630 N N . ALA A 1 212 ? 5.258 -28.984 -1.759 1 98.38 212 ALA A N 1
ATOM 1631 C CA . ALA A 1 212 ? 4.242 -29.797 -2.418 1 98.38 212 ALA A CA 1
ATOM 1632 C C . ALA A 1 212 ? 3.463 -30.625 -1.404 1 98.38 212 ALA A C 1
ATOM 1634 O O . ALA A 1 212 ? 2.232 -30.688 -1.451 1 98.38 212 ALA A O 1
ATOM 1635 N N . PRO A 1 213 ? 4.148 -31.266 -0.44 1 98.5 213 PRO A N 1
ATOM 1636 C CA . PRO A 1 213 ? 3.418 -32.125 0.505 1 98.5 213 PRO A CA 1
ATOM 1637 C C . PRO A 1 213 ? 2.455 -31.312 1.384 1 98.5 213 PRO A C 1
ATOM 1639 O O . PRO A 1 213 ? 1.589 -31.906 2.041 1 98.5 213 PRO A O 1
ATOM 1642 N N . ILE A 1 214 ? 2.584 -30 1.446 1 98.62 214 ILE A N 1
ATOM 1643 C CA . ILE A 1 214 ? 1.698 -29.188 2.26 1 98.62 214 ILE A CA 1
ATOM 1644 C C . ILE A 1 214 ? 0.646 -28.516 1.37 1 98.62 214 ILE A C 1
ATOM 1646 O O . ILE A 1 214 ? -0.554 -28.625 1.641 1 98.62 214 ILE A O 1
ATOM 1650 N N . ILE A 1 215 ? 1.058 -27.938 0.286 1 98.75 215 ILE A N 1
ATOM 1651 C CA . ILE A 1 215 ? 0.18 -27.141 -0.565 1 98.75 215 ILE A CA 1
ATOM 1652 C C . ILE A 1 215 ? -0.848 -28.047 -1.237 1 98.75 215 ILE A C 1
ATOM 1654 O O . ILE A 1 215 ? -2.029 -27.703 -1.323 1 98.75 215 ILE A O 1
ATOM 1658 N N . ILE A 1 216 ? -0.452 -29.25 -1.688 1 98.62 216 ILE A N 1
ATOM 1659 C CA . ILE A 1 216 ? -1.341 -30.125 -2.451 1 98.62 216 ILE A CA 1
ATOM 1660 C C . ILE A 1 216 ? -2.447 -30.656 -1.545 1 98.62 216 ILE A C 1
ATOM 1662 O O . ILE A 1 216 ? -3.635 -30.484 -1.835 1 98.62 216 ILE A O 1
ATOM 1666 N N . PRO A 1 217 ? -2.115 -31.25 -0.42 1 98.62 217 PRO A N 1
ATOM 1667 C CA . PRO A 1 217 ? -3.195 -31.734 0.438 1 98.62 217 PRO A CA 1
ATOM 1668 C C . PRO A 1 217 ? -4.078 -30.609 0.979 1 98.62 217 PRO A C 1
ATOM 1670 O O . PRO A 1 217 ? -5.293 -30.781 1.113 1 98.62 217 PRO A O 1
ATOM 1673 N N . LEU A 1 218 ? -3.477 -29.531 1.321 1 98.81 218 LEU A N 1
ATOM 1674 C CA . LEU A 1 218 ? -4.258 -28.406 1.854 1 98.81 218 LEU A CA 1
ATOM 1675 C C . LEU A 1 218 ? -5.203 -27.859 0.793 1 98.81 218 LEU A C 1
ATOM 1677 O O . LEU A 1 218 ? -6.336 -27.484 1.101 1 98.81 218 LEU A O 1
ATOM 1681 N N . SER A 1 219 ? -4.723 -27.734 -0.408 1 98.69 219 SER A N 1
ATOM 1682 C CA . SER A 1 219 ? -5.586 -27.328 -1.516 1 98.69 219 SER A CA 1
ATOM 1683 C C . SER A 1 219 ? -6.738 -28.312 -1.699 1 98.69 219 SER A C 1
ATOM 1685 O O . SER A 1 219 ? -7.875 -27.906 -1.956 1 98.69 219 SER A O 1
ATOM 1687 N N . GLY A 1 220 ? -6.426 -29.609 -1.562 1 98.31 220 GLY A N 1
ATOM 1688 C CA . GLY A 1 220 ? -7.465 -30.625 -1.61 1 98.31 220 GLY A CA 1
ATOM 1689 C C . GLY A 1 220 ? -8.484 -30.484 -0.496 1 98.31 220 GLY A C 1
ATOM 1690 O O . GLY A 1 220 ? -9.688 -30.641 -0.727 1 98.31 220 GLY A O 1
ATOM 1691 N N . LEU A 1 221 ? -7.996 -30.203 0.647 1 98.31 221 LEU A N 1
ATOM 1692 C CA . LEU A 1 221 ? -8.883 -30 1.788 1 98.31 221 LEU A CA 1
ATOM 1693 C C . LEU A 1 221 ? -9.828 -28.844 1.54 1 98.31 221 LEU A C 1
ATOM 1695 O O . LEU A 1 221 ? -11.031 -28.953 1.787 1 98.31 221 LEU A O 1
ATOM 1699 N N . VAL A 1 222 ? -9.305 -27.734 1.05 1 98.69 222 VAL A N 1
ATOM 1700 C CA . VAL A 1 222 ? -10.133 -26.562 0.768 1 98.69 222 VAL A CA 1
ATOM 1701 C C . VAL A 1 222 ? -11.164 -26.906 -0.306 1 98.69 222 VAL A C 1
ATOM 1703 O O . VAL A 1 222 ? -12.312 -26.484 -0.224 1 98.69 222 VAL A O 1
ATOM 1706 N N . TRP A 1 223 ? -10.711 -27.672 -1.246 1 98.44 223 TRP A N 1
ATOM 1707 C CA . TRP A 1 223 ? -11.617 -28.094 -2.307 1 98.44 223 TRP A CA 1
ATOM 1708 C C . TRP A 1 223 ? -12.781 -28.906 -1.738 1 98.44 223 TRP A C 1
ATOM 1710 O O . TRP A 1 223 ? -13.938 -28.703 -2.125 1 98.44 223 TRP A O 1
ATOM 1720 N N . LEU A 1 224 ? -12.523 -29.75 -0.83 1 97.75 224 LEU A N 1
ATOM 1721 C CA . LEU A 1 224 ? -13.555 -30.562 -0.192 1 97.75 224 LEU A CA 1
ATOM 1722 C C . LEU A 1 224 ? -14.5 -29.703 0.626 1 97.75 224 LEU A C 1
ATOM 1724 O O . LEU A 1 224 ? -15.68 -30.031 0.775 1 97.75 224 LEU A O 1
ATOM 1728 N N . LEU A 1 225 ? -13.992 -28.609 1.085 1 97.81 225 LEU A N 1
ATOM 1729 C CA . LEU A 1 225 ? -14.805 -27.703 1.891 1 97.81 225 LEU A CA 1
ATOM 1730 C C . LEU A 1 225 ? -15.5 -26.672 1.012 1 97.81 225 LEU A C 1
ATOM 1732 O O . LEU A 1 225 ? -16.094 -25.719 1.52 1 97.81 225 LEU A O 1
ATOM 1736 N N . GLY A 1 226 ? -15.375 -26.812 -0.291 1 97.94 226 GLY A N 1
ATOM 1737 C CA . GLY A 1 226 ? -15.93 -25.859 -1.244 1 97.94 226 GLY A CA 1
ATOM 1738 C C . GLY A 1 226 ? -17.406 -25.609 -1.027 1 97.94 226 GLY A C 1
ATOM 1739 O O . GLY A 1 226 ? -17.875 -24.469 -1.152 1 97.94 226 GLY A O 1
ATOM 1740 N N . TRP A 1 227 ? -18.156 -26.625 -0.627 1 96.75 227 TRP A N 1
ATOM 1741 C CA . TRP A 1 227 ? -19.594 -26.469 -0.418 1 96.75 227 TRP A CA 1
ATOM 1742 C C . TRP A 1 227 ? -19.859 -25.625 0.832 1 96.75 227 TRP A C 1
ATOM 1744 O O . TRP A 1 227 ? -20.844 -24.875 0.88 1 96.75 227 TRP A O 1
ATOM 1754 N N . LYS A 1 228 ? -19.047 -25.734 1.818 1 97.5 228 LYS A N 1
ATOM 1755 C CA . LYS A 1 228 ? -19.188 -24.891 3.002 1 97.5 228 LYS A CA 1
ATOM 1756 C C . LYS A 1 228 ? -18.906 -23.438 2.678 1 97.5 228 LYS A C 1
ATOM 1758 O O . LYS A 1 228 ? -19.531 -22.531 3.23 1 97.5 228 LYS A O 1
ATOM 1763 N N . LEU A 1 229 ? -17.922 -23.297 1.827 1 97.38 229 LEU A N 1
ATOM 1764 C CA . LEU A 1 229 ? -17.594 -21.938 1.386 1 97.38 229 LEU A CA 1
ATOM 1765 C C . LEU A 1 229 ? -18.781 -21.297 0.663 1 97.38 229 LEU A C 1
ATOM 1767 O O . LEU A 1 229 ? -19.031 -20.109 0.802 1 97.38 229 LEU A O 1
ATOM 1771 N N . ASN A 1 230 ? -19.516 -22.125 -0.079 1 97.62 230 ASN A N 1
ATOM 1772 C CA . ASN A 1 230 ? -20.75 -21.656 -0.712 1 97.62 230 ASN A CA 1
ATOM 1773 C C . ASN A 1 230 ? -21.75 -21.141 0.32 1 97.62 230 ASN A C 1
ATOM 1775 O O . ASN A 1 230 ? -22.344 -20.078 0.143 1 97.62 230 ASN A O 1
ATOM 1779 N N . VAL A 1 231 ? -21.875 -21.844 1.337 1 96.75 231 VAL A N 1
ATOM 1780 C CA . VAL A 1 231 ? -22.859 -21.531 2.371 1 96.75 231 VAL A CA 1
ATOM 1781 C C . VAL A 1 231 ? -22.438 -20.266 3.119 1 96.75 231 VAL A C 1
ATOM 1783 O O . VAL A 1 231 ? -23.266 -19.391 3.383 1 96.75 231 VAL A O 1
ATOM 1786 N N . ILE A 1 232 ? -21.188 -20.156 3.361 1 94.81 232 ILE A N 1
ATOM 1787 C CA . ILE A 1 232 ? -20.641 -19.016 4.082 1 94.81 232 ILE A CA 1
ATOM 1788 C C . ILE A 1 232 ? -20.797 -17.75 3.242 1 94.81 232 ILE A C 1
ATOM 1790 O O . ILE A 1 232 ? -21.062 -16.672 3.777 1 94.81 232 ILE A O 1
ATOM 1794 N N . SER A 1 233 ? -20.719 -17.875 1.97 1 94.81 233 SER A N 1
ATOM 1795 C CA . SER A 1 233 ? -20.781 -16.734 1.058 1 94.81 233 SER A CA 1
ATOM 1796 C C . SER A 1 233 ? -22.172 -16.141 1 1 94.81 233 SER A C 1
ATOM 1798 O O . SER A 1 233 ? -22.359 -15.016 0.516 1 94.81 233 SER A O 1
ATOM 1800 N N . ILE A 1 234 ? -23.109 -16.875 1.482 1 94.06 234 ILE A N 1
ATOM 1801 C CA . ILE A 1 234 ? -24.484 -16.391 1.468 1 94.06 234 ILE A CA 1
ATOM 1802 C C . ILE A 1 234 ? -24.734 -15.469 2.664 1 94.06 234 ILE A C 1
ATOM 1804 O O . ILE A 1 234 ? -25.516 -14.516 2.58 1 94.06 234 ILE A O 1
ATOM 1808 N N . GLY A 1 235 ? -24.172 -15.773 3.789 1 93.62 235 GLY A N 1
ATOM 1809 C CA . GLY A 1 235 ? -24.344 -15.016 5.012 1 93.62 235 GLY A CA 1
ATOM 1810 C C . GLY A 1 235 ? -24.266 -15.859 6.266 1 93.62 235 GLY A C 1
ATOM 1811 O O . GLY A 1 235 ? -24.516 -17.062 6.223 1 93.62 235 GLY A O 1
ATOM 1812 N N . ASP A 1 236 ? -23.969 -15.219 7.34 1 91.62 236 ASP A N 1
ATOM 1813 C CA . ASP A 1 236 ? -23.75 -15.953 8.578 1 91.62 236 ASP A CA 1
ATOM 1814 C C . ASP A 1 236 ? -25.047 -16.562 9.102 1 91.62 236 ASP A C 1
ATOM 1816 O O . ASP A 1 236 ? -25.062 -17.703 9.562 1 91.62 236 ASP A O 1
ATOM 1820 N N . GLU A 1 237 ? -26.109 -15.719 9.008 1 93.56 237 GLU A N 1
ATOM 1821 C CA . GLU A 1 237 ? -27.391 -16.203 9.492 1 93.56 237 GLU A CA 1
ATOM 1822 C C . GLU A 1 237 ? -27.906 -17.375 8.641 1 93.56 237 GLU A C 1
ATOM 1824 O O . GLU A 1 237 ? -28.391 -18.375 9.172 1 93.56 237 GLU A O 1
ATOM 1829 N N . GLU A 1 238 ? -27.703 -17.219 7.395 1 94.31 238 GLU A N 1
ATOM 1830 C CA . GLU A 1 238 ? -28.109 -18.281 6.48 1 94.31 238 GLU A CA 1
ATOM 1831 C C . GLU A 1 238 ? -27.266 -19.531 6.676 1 94.31 238 GLU A C 1
ATOM 1833 O O . GLU A 1 238 ? -27.781 -20.656 6.625 1 94.31 238 GLU A O 1
ATOM 1838 N N . ALA A 1 239 ? -26.047 -19.375 6.898 1 95 239 ALA A N 1
ATOM 1839 C CA . ALA A 1 239 ? -25.141 -20.5 7.121 1 95 239 ALA A CA 1
ATOM 1840 C C . ALA A 1 239 ? -25.547 -21.297 8.359 1 95 239 ALA A C 1
ATOM 1842 O O . ALA A 1 239 ? -25.609 -22.531 8.312 1 95 239 ALA A O 1
ATOM 1843 N N . LYS A 1 240 ? -25.844 -20.594 9.367 1 94.5 240 LYS A N 1
ATOM 1844 C CA . LYS A 1 240 ? -26.281 -21.25 10.594 1 94.5 240 LYS A CA 1
ATOM 1845 C C . LYS A 1 240 ? -27.562 -22.062 10.359 1 94.5 240 LYS A C 1
ATOM 1847 O O . LYS A 1 240 ? -27.688 -23.172 10.875 1 94.5 240 LYS A O 1
ATOM 1852 N N . SER A 1 241 ? -28.391 -21.453 9.617 1 95.88 241 SER A N 1
ATOM 1853 C CA . SER A 1 241 ? -29.656 -22.125 9.328 1 95.88 241 SER A CA 1
ATOM 1854 C C . SER A 1 241 ? -29.438 -23.422 8.547 1 95.88 241 SER A C 1
ATOM 1856 O O . SER A 1 241 ? -30.234 -24.359 8.648 1 95.88 241 SER A O 1
ATOM 1858 N N . LEU A 1 242 ? -28.391 -23.516 7.82 1 95.81 242 LEU A N 1
ATOM 1859 C CA . LEU A 1 242 ? -28.078 -24.688 7.012 1 95.81 242 LEU A CA 1
ATOM 1860 C C . LEU A 1 242 ? -27.141 -25.641 7.754 1 95.81 242 LEU A C 1
ATOM 1862 O O . LEU A 1 242 ? -26.641 -26.609 7.18 1 95.81 242 LEU A O 1
ATOM 1866 N N . GLY A 1 243 ? -26.875 -25.281 9.016 1 94.88 243 GLY A N 1
ATOM 1867 C CA . GLY A 1 243 ? -26.125 -26.172 9.891 1 94.88 243 GLY A CA 1
ATOM 1868 C C . GLY A 1 243 ? -24.625 -25.969 9.82 1 94.88 243 GLY A C 1
ATOM 1869 O O . GLY A 1 243 ? -23.844 -26.812 10.266 1 94.88 243 GLY A O 1
ATOM 1870 N N . VAL A 1 244 ? -24.234 -24.938 9.195 1 95.56 244 VAL A N 1
ATOM 1871 C CA . VAL A 1 244 ? -22.812 -24.625 9.094 1 95.56 244 VAL A CA 1
ATOM 1872 C C . VAL A 1 244 ? -22.453 -23.5 10.07 1 95.56 244 VAL A C 1
ATOM 1874 O O . VAL A 1 244 ? -23.078 -22.438 10.047 1 95.56 244 VAL A O 1
ATOM 1877 N N . ASP A 1 245 ? -21.5 -23.766 10.953 1 95.12 245 ASP A N 1
ATOM 1878 C CA . ASP A 1 245 ? -21.016 -22.734 11.875 1 95.12 245 ASP A CA 1
ATOM 1879 C C . ASP A 1 245 ? -20.078 -21.75 11.164 1 95.12 245 ASP A C 1
ATOM 1881 O O . ASP A 1 245 ? -18.938 -22.094 10.859 1 95.12 245 ASP A O 1
ATOM 1885 N N . PRO A 1 246 ? -20.578 -20.641 10.977 1 93.25 246 PRO A N 1
ATOM 1886 C CA . PRO A 1 246 ? -19.781 -19.719 10.18 1 93.25 246 PRO A CA 1
ATOM 1887 C C . PRO A 1 246 ? -18.469 -19.344 10.844 1 93.25 246 PRO A C 1
ATOM 1889 O O . PRO A 1 246 ? -17.438 -19.25 10.18 1 93.25 246 PRO A O 1
ATOM 1892 N N . LYS A 1 247 ? -18.469 -19.094 12.078 1 92.38 247 LYS A N 1
ATOM 1893 C CA . LYS A 1 247 ? -17.25 -18.688 12.789 1 92.38 247 LYS A CA 1
ATOM 1894 C C . LYS A 1 247 ? -16.172 -19.75 12.688 1 92.38 247 LYS A C 1
ATOM 1896 O O . LYS A 1 247 ? -15.047 -19.469 12.258 1 92.38 247 LYS A O 1
ATOM 1901 N N . LYS A 1 248 ? -16.5 -20.891 13.023 1 93.88 248 LYS A N 1
ATOM 1902 C CA . LYS A 1 248 ? -15.555 -22 13.016 1 93.88 248 LYS A CA 1
ATOM 1903 C C . LYS A 1 248 ? -15 -22.25 11.617 1 93.88 248 LYS A C 1
ATOM 1905 O O . LYS A 1 248 ? -13.789 -22.375 11.438 1 93.88 248 LYS A O 1
ATOM 1910 N N . ASN A 1 249 ? -15.867 -22.266 10.664 1 95.44 249 ASN A N 1
ATOM 1911 C CA . ASN A 1 249 ? -15.445 -22.578 9.305 1 95.44 249 ASN A CA 1
ATOM 1912 C C . ASN A 1 249 ? -14.633 -21.438 8.688 1 95.44 249 ASN A C 1
ATOM 1914 O O . ASN A 1 249 ? -13.68 -21.672 7.949 1 95.44 249 ASN A O 1
ATOM 1918 N N . LYS A 1 250 ? -14.977 -20.219 8.984 1 95.19 250 LYS A N 1
ATOM 1919 C CA . LYS A 1 250 ? -14.188 -19.094 8.523 1 95.19 250 LYS A CA 1
ATOM 1920 C C . LYS A 1 250 ? -12.766 -19.141 9.078 1 95.19 250 LYS A C 1
ATOM 1922 O O . LYS A 1 250 ? -11.797 -18.938 8.344 1 95.19 250 LYS A O 1
ATOM 1927 N N . ILE A 1 251 ? -12.688 -19.453 10.32 1 93.69 251 ILE A N 1
ATOM 1928 C CA . ILE A 1 251 ? -11.367 -19.5 10.953 1 93.69 251 ILE A CA 1
ATOM 1929 C C . ILE A 1 251 ? -10.531 -20.594 10.297 1 93.69 251 ILE A C 1
ATOM 1931 O O . ILE A 1 251 ? -9.367 -20.375 9.945 1 93.69 251 ILE A O 1
ATOM 1935 N N . ILE A 1 252 ? -11.117 -21.719 10.102 1 96.5 252 ILE A N 1
ATOM 1936 C CA . ILE A 1 252 ? -10.422 -22.859 9.492 1 96.5 252 ILE A CA 1
ATOM 1937 C C . ILE A 1 252 ? -9.977 -22.484 8.078 1 96.5 252 ILE A C 1
ATOM 1939 O O . ILE A 1 252 ? -8.812 -22.688 7.719 1 96.5 252 ILE A O 1
ATOM 1943 N N . LEU A 1 253 ? -10.867 -21.922 7.34 1 97.62 253 LEU A N 1
ATOM 1944 C CA . LEU A 1 253 ? -10.586 -21.594 5.949 1 97.62 253 LEU A CA 1
ATOM 1945 C C . LEU A 1 253 ? -9.562 -20.469 5.859 1 97.62 253 LEU A C 1
ATOM 1947 O O . LEU A 1 253 ? -8.664 -20.5 5.016 1 97.62 253 LEU A O 1
ATOM 1951 N N . ILE A 1 254 ? -9.656 -19.5 6.723 1 96.69 254 ILE A N 1
ATOM 1952 C CA . ILE A 1 254 ? -8.703 -18.406 6.762 1 96.69 254 ILE A CA 1
ATOM 1953 C C . ILE A 1 254 ? -7.312 -18.922 7.113 1 96.69 254 ILE A C 1
ATOM 1955 O O . ILE A 1 254 ? -6.316 -18.5 6.527 1 96.69 254 ILE A O 1
ATOM 1959 N N . LEU A 1 255 ? -7.238 -19.812 8.031 1 97.25 255 LEU A N 1
ATOM 1960 C CA . LEU A 1 255 ? -5.953 -20.406 8.398 1 97.25 255 LEU A CA 1
ATOM 1961 C C . LEU A 1 255 ? -5.371 -21.203 7.238 1 97.25 255 LEU A C 1
ATOM 1963 O O . LEU A 1 255 ? -4.164 -21.172 6.996 1 97.25 255 LEU A O 1
ATOM 1967 N N . CYS A 1 256 ? -6.223 -21.953 6.512 1 98.5 256 CYS A N 1
ATOM 1968 C CA . CYS A 1 256 ? -5.77 -22.656 5.32 1 98.5 256 CYS A CA 1
ATOM 1969 C C . CYS A 1 256 ? -5.203 -21.688 4.293 1 98.5 256 CYS A C 1
ATOM 1971 O O . CYS A 1 256 ? -4.113 -21.906 3.76 1 98.5 256 CYS A O 1
ATOM 1973 N N . ALA A 1 257 ? -5.938 -20.609 4.066 1 98.5 257 ALA A N 1
ATOM 1974 C CA . ALA A 1 257 ? -5.488 -19.594 3.121 1 98.5 257 ALA A CA 1
ATOM 1975 C C . ALA A 1 257 ? -4.172 -18.969 3.57 1 98.5 257 ALA A C 1
ATOM 1977 O O . ALA A 1 257 ? -3.299 -18.688 2.746 1 98.5 257 ALA A O 1
ATOM 1978 N N . THR A 1 258 ? -4.047 -18.766 4.852 1 98.19 258 THR A N 1
ATOM 1979 C CA . THR A 1 258 ? -2.84 -18.172 5.418 1 98.19 258 THR A CA 1
ATOM 1980 C C . THR A 1 258 ? -1.633 -19.078 5.195 1 98.19 258 THR A C 1
ATOM 1982 O O . THR A 1 258 ? -0.564 -18.609 4.793 1 98.19 258 THR A O 1
ATOM 1985 N N . VAL A 1 259 ? -1.799 -20.328 5.414 1 98.62 259 VAL A N 1
ATOM 1986 C CA . VAL A 1 259 ? -0.702 -21.281 5.227 1 98.62 259 VAL A CA 1
ATOM 1987 C C . VAL A 1 259 ? -0.321 -21.328 3.748 1 98.62 259 VAL A C 1
ATOM 1989 O O . VAL A 1 259 ? 0.858 -21.25 3.4 1 98.62 259 VAL A O 1
ATOM 1992 N N . LEU A 1 260 ? -1.303 -21.438 2.902 1 98.81 260 LEU A N 1
ATOM 1993 C CA . LEU A 1 260 ? -1.054 -21.484 1.466 1 98.81 260 LEU A CA 1
ATOM 1994 C C . LEU A 1 260 ? -0.32 -20.234 1.001 1 98.81 260 LEU A C 1
ATOM 1996 O O . LEU A 1 260 ? 0.683 -20.328 0.289 1 98.81 260 LEU A O 1
ATOM 2000 N N . THR A 1 261 ? -0.757 -19.094 1.463 1 98.62 261 THR A N 1
ATOM 2001 C CA . THR A 1 261 ? -0.189 -17.812 1.053 1 98.62 261 THR A CA 1
ATOM 2002 C C . THR A 1 261 ? 1.203 -17.625 1.648 1 98.62 261 THR A C 1
ATOM 2004 O O . THR A 1 261 ? 2.137 -17.234 0.945 1 98.62 261 THR A O 1
ATOM 2007 N N . SER A 1 262 ? 1.333 -17.922 2.93 1 98.5 262 SER A N 1
ATOM 2008 C CA . SER A 1 262 ? 2.602 -17.688 3.613 1 98.5 262 SER A CA 1
ATOM 2009 C C . SER A 1 262 ? 3.699 -18.594 3.066 1 98.5 262 SER A C 1
ATOM 2011 O O . SER A 1 262 ? 4.844 -18.172 2.912 1 98.5 262 SER A O 1
ATOM 2013 N N . LEU A 1 263 ? 3.359 -19.844 2.779 1 98.12 263 LEU A N 1
ATOM 2014 C CA . LEU A 1 263 ? 4.336 -20.766 2.205 1 98.12 263 LEU A CA 1
ATOM 2015 C C . LEU A 1 263 ? 4.77 -20.297 0.818 1 98.12 263 LEU A C 1
ATOM 2017 O O . LEU A 1 263 ? 5.957 -20.328 0.492 1 98.12 263 LEU A O 1
ATOM 2021 N N . SER A 1 264 ? 3.797 -19.859 0.037 1 98.06 264 SER A N 1
ATOM 2022 C CA . SER A 1 264 ? 4.102 -19.359 -1.302 1 98.06 264 SER A CA 1
ATOM 2023 C C . SER A 1 264 ? 5 -18.141 -1.243 1 98.06 264 SER A C 1
ATOM 2025 O O . SER A 1 264 ? 6.078 -18.109 -1.842 1 98.06 264 SER A O 1
ATOM 2027 N N . VAL A 1 265 ? 4.625 -17.203 -0.415 1 98.12 265 VAL A N 1
ATOM 2028 C CA . VAL A 1 265 ? 5.328 -15.922 -0.322 1 98.12 265 VAL A CA 1
ATOM 2029 C C . VAL A 1 265 ? 6.723 -16.141 0.26 1 98.12 265 VAL A C 1
ATOM 2031 O O . VAL A 1 265 ? 7.68 -15.461 -0.125 1 98.12 265 VAL A O 1
ATOM 2034 N N . ALA A 1 266 ? 6.848 -17.047 1.134 1 97.5 266 ALA A N 1
ATOM 2035 C CA . ALA A 1 266 ? 8.125 -17.328 1.785 1 97.5 266 ALA A CA 1
ATOM 2036 C C . ALA A 1 266 ? 9.18 -17.734 0.764 1 97.5 266 ALA A C 1
ATOM 2038 O O . ALA A 1 266 ? 10.359 -17.422 0.928 1 97.5 266 ALA A O 1
ATOM 2039 N N . TYR A 1 267 ? 8.742 -18.344 -0.306 1 96.75 267 TYR A N 1
ATOM 2040 C CA . TYR A 1 267 ? 9.727 -18.891 -1.224 1 96.75 267 TYR A CA 1
ATOM 2041 C C . TYR A 1 267 ? 9.812 -18.078 -2.5 1 96.75 267 TYR A C 1
ATOM 2043 O O . TYR A 1 267 ? 10.836 -18.094 -3.197 1 96.75 267 TYR A O 1
ATOM 2051 N N . VAL A 1 268 ? 8.75 -17.328 -2.797 1 97.5 268 VAL A N 1
ATOM 2052 C CA . VAL A 1 268 ? 8.789 -16.656 -4.094 1 97.5 268 VAL A CA 1
ATOM 2053 C C . VAL A 1 268 ? 8.656 -15.141 -3.902 1 97.5 268 VAL A C 1
ATOM 2055 O O . VAL A 1 268 ? 8.695 -14.383 -4.875 1 97.5 268 VAL A O 1
ATOM 2058 N N . GLY A 1 269 ? 8.484 -14.688 -2.658 1 97.75 269 GLY A N 1
ATOM 2059 C CA . GLY A 1 269 ? 8.219 -13.281 -2.414 1 97.75 269 GLY A CA 1
ATOM 2060 C C . GLY A 1 269 ? 6.77 -12.898 -2.648 1 97.75 269 GLY A C 1
ATOM 2061 O O . GLY A 1 269 ? 5.891 -13.758 -2.684 1 97.75 269 GLY A O 1
ATOM 2062 N N . ILE A 1 270 ? 6.516 -11.641 -2.771 1 97.94 270 ILE A N 1
ATOM 2063 C CA . ILE A 1 270 ? 5.145 -11.141 -2.809 1 97.94 270 ILE A CA 1
ATOM 2064 C C . ILE A 1 270 ? 4.672 -11.031 -4.258 1 97.94 270 ILE A C 1
ATOM 2066 O O . ILE A 1 270 ? 5.188 -10.211 -5.023 1 97.94 270 ILE A O 1
ATOM 2070 N N . ILE A 1 271 ? 3.781 -11.859 -4.648 1 97.44 271 ILE A N 1
ATOM 2071 C CA . ILE A 1 271 ? 3.148 -11.797 -5.961 1 97.44 271 ILE A CA 1
ATOM 2072 C C . ILE A 1 271 ? 1.694 -11.359 -5.816 1 97.44 271 ILE A C 1
ATOM 2074 O O . ILE A 1 271 ? 0.832 -12.156 -5.441 1 97.44 271 ILE A O 1
ATOM 2078 N N . ALA A 1 272 ? 1.498 -10.172 -6.191 1 94.62 272 ALA A N 1
ATOM 2079 C CA . ALA A 1 272 ? 0.182 -9.57 -6.008 1 94.62 272 ALA A CA 1
ATOM 2080 C C . ALA A 1 272 ? -0.729 -9.867 -7.195 1 94.62 272 ALA A C 1
ATOM 2082 O O . ALA A 1 272 ? -0.273 -10.367 -8.227 1 94.62 272 ALA A O 1
ATOM 2083 N N . TRP A 1 273 ? -2.057 -9.648 -7.051 1 94.88 273 TRP A N 1
ATOM 2084 C CA . TRP A 1 273 ? -3.082 -9.562 -8.086 1 94.88 273 TRP A CA 1
ATOM 2085 C C . TRP A 1 273 ? -3.592 -10.945 -8.469 1 94.88 273 TRP A C 1
ATOM 2087 O O . TRP A 1 273 ? -4.75 -11.102 -8.867 1 94.88 273 TRP A O 1
ATOM 2097 N N . VAL A 1 274 ? -2.738 -11.992 -8.25 1 97.12 274 VAL A N 1
ATOM 2098 C CA . VAL A 1 274 ? -3.145 -13.336 -8.641 1 97.12 274 VAL A CA 1
ATOM 2099 C C . VAL A 1 274 ? -4.383 -13.75 -7.852 1 97.12 274 VAL A C 1
ATOM 2101 O O . VAL A 1 274 ? -5.391 -14.156 -8.438 1 97.12 274 VAL A O 1
ATOM 2104 N N . GLY A 1 275 ? -4.305 -13.602 -6.582 1 96.62 275 GLY A N 1
ATOM 2105 C CA . GLY A 1 275 ? -5.402 -14 -5.715 1 96.62 275 GLY A CA 1
ATOM 2106 C C . GLY A 1 275 ? -6.637 -13.133 -5.871 1 96.62 275 GLY A C 1
ATOM 2107 O O . GLY A 1 275 ? -7.746 -13.547 -5.531 1 96.62 275 GLY A O 1
ATOM 2108 N N . LEU A 1 276 ? -6.465 -11.984 -6.355 1 93.94 276 LEU A N 1
ATOM 2109 C CA . LEU A 1 276 ? -7.586 -11.07 -6.57 1 93.94 276 LEU A CA 1
ATOM 2110 C C . LEU A 1 276 ? -8.258 -11.352 -7.91 1 93.94 276 LEU A C 1
ATOM 2112 O O . LEU A 1 276 ? -9.484 -11.508 -7.969 1 93.94 276 LEU A O 1
ATOM 2116 N N . MET A 1 277 ? -7.523 -11.484 -8.922 1 95.06 277 MET A N 1
ATOM 2117 C CA . MET A 1 277 ? -8.023 -11.508 -10.297 1 95.06 277 MET A CA 1
ATOM 2118 C C . MET A 1 277 ? -8.555 -12.891 -10.664 1 95.06 277 MET A C 1
ATOM 2120 O O . MET A 1 277 ? -9.633 -13.008 -11.25 1 95.06 277 MET A O 1
ATOM 2124 N N . VAL A 1 278 ? -7.867 -13.875 -10.266 1 97.06 278 VAL A N 1
ATOM 2125 C CA . VAL A 1 278 ? -8.055 -15.203 -10.844 1 97.06 278 VAL A CA 1
ATOM 2126 C C . VAL A 1 278 ? -9.367 -15.805 -10.336 1 97.06 278 VAL A C 1
ATOM 2128 O O . VAL A 1 278 ? -10.18 -16.281 -11.125 1 97.06 278 VAL A O 1
ATOM 2131 N N . PRO A 1 279 ? -9.617 -15.758 -9.031 1 96.81 279 PRO A N 1
ATOM 2132 C CA . PRO A 1 279 ? -10.891 -16.328 -8.594 1 96.81 279 PRO A CA 1
ATOM 2133 C C . PRO A 1 279 ? -12.102 -15.57 -9.148 1 96.81 279 PRO A C 1
ATOM 2135 O O . PRO A 1 279 ? -13.125 -16.188 -9.469 1 96.81 279 PRO A O 1
ATOM 2138 N N . HIS A 1 280 ? -11.945 -14.344 -9.242 1 93.62 280 HIS A N 1
ATOM 2139 C CA . HIS A 1 280 ? -13.023 -13.562 -9.844 1 93.62 280 HIS A CA 1
ATOM 2140 C C . HIS A 1 280 ? -13.266 -13.969 -11.297 1 93.62 280 HIS A C 1
ATOM 2142 O O . HIS A 1 280 ? -14.406 -14.156 -11.711 1 93.62 280 HIS A O 1
ATOM 2148 N N . ALA A 1 281 ? -12.242 -14.062 -12.016 1 94.19 281 ALA A N 1
ATOM 2149 C CA . ALA A 1 281 ? -12.344 -14.5 -13.406 1 94.19 281 ALA A CA 1
ATOM 2150 C C . ALA A 1 281 ? -12.977 -15.891 -13.5 1 94.19 281 ALA A C 1
ATOM 2152 O O . ALA A 1 281 ? -13.805 -16.141 -14.375 1 94.19 281 ALA A O 1
ATOM 2153 N N . ALA A 1 282 ? -12.586 -16.75 -12.641 1 96.75 282 ALA A N 1
ATOM 2154 C CA . ALA A 1 282 ? -13.133 -18.109 -12.617 1 96.75 282 ALA A CA 1
ATOM 2155 C C . ALA A 1 282 ? -14.648 -18.078 -12.406 1 96.75 282 ALA A C 1
ATOM 2157 O O . ALA A 1 282 ? -15.383 -18.781 -13.102 1 96.75 282 ALA A O 1
ATOM 2158 N N . ARG A 1 283 ? -15.086 -17.266 -11.531 1 95.25 283 ARG A N 1
ATOM 2159 C CA . ARG A 1 283 ? -16.516 -17.156 -11.258 1 95.25 283 ARG A CA 1
ATOM 2160 C C . ARG A 1 283 ? -17.266 -16.625 -12.469 1 95.25 283 ARG A C 1
ATOM 2162 O O . ARG A 1 283 ? -18.406 -17 -12.719 1 95.25 283 ARG A O 1
ATOM 2169 N N . MET A 1 284 ? -16.641 -15.75 -13.141 1 91.94 284 MET A N 1
ATOM 2170 C CA . MET A 1 284 ? -17.281 -15.195 -14.328 1 91.94 284 MET A CA 1
ATOM 2171 C C . MET A 1 284 ? -17.438 -16.25 -15.414 1 91.94 284 MET A C 1
ATOM 2173 O O . MET A 1 284 ? -18.359 -16.188 -16.219 1 91.94 284 MET A O 1
ATOM 2177 N N . ILE A 1 285 ? -16.625 -17.188 -15.352 1 94.56 285 ILE A N 1
ATOM 2178 C CA . ILE A 1 285 ? -16.609 -18.203 -16.406 1 94.56 285 ILE A CA 1
ATOM 2179 C C . ILE A 1 285 ? -17.547 -19.344 -16.047 1 94.56 285 ILE A C 1
ATOM 2181 O O . ILE A 1 285 ? -18.328 -19.812 -16.875 1 94.56 285 ILE A O 1
ATOM 2185 N N . ILE A 1 286 ? -17.531 -19.719 -14.75 1 96.31 286 ILE A N 1
ATOM 2186 C CA . ILE A 1 286 ? -18.156 -21.016 -14.461 1 96.31 286 ILE A CA 1
ATOM 2187 C C . ILE A 1 286 ? -19.281 -20.812 -13.453 1 96.31 286 ILE A C 1
ATOM 2189 O O . ILE A 1 286 ? -20.031 -21.766 -13.148 1 96.31 286 ILE A O 1
ATOM 2193 N N . GLY A 1 287 ? -19.469 -19.625 -12.93 1 94.44 287 GLY A N 1
ATOM 2194 C CA . GLY A 1 287 ? -20.484 -19.359 -11.922 1 94.44 287 GLY A CA 1
ATOM 2195 C C . GLY A 1 287 ? -19.938 -19.344 -10.516 1 94.44 287 GLY A C 1
ATOM 2196 O O . GLY A 1 287 ? -18.734 -19.531 -10.305 1 94.44 287 GLY A O 1
ATOM 2197 N N . PRO A 1 288 ? -20.672 -19.219 -9.516 1 95.62 288 PRO A N 1
ATOM 2198 C CA . PRO A 1 288 ? -20.203 -18.906 -8.156 1 95.62 288 PRO A CA 1
ATOM 2199 C C . PRO A 1 288 ? -19.969 -20.156 -7.312 1 95.62 288 PRO A C 1
ATOM 2201 O O . PRO A 1 288 ? -19.484 -20.062 -6.184 1 95.62 288 PRO A O 1
ATOM 2204 N N . ASP A 1 289 ? -20.312 -21.375 -7.836 1 97.44 289 ASP A N 1
ATOM 2205 C CA . ASP A 1 289 ? -20.156 -22.609 -7.066 1 97.44 289 ASP A CA 1
ATOM 2206 C C . ASP A 1 289 ? -18.688 -22.922 -6.805 1 97.44 289 ASP A C 1
ATOM 2208 O O . ASP A 1 289 ? -17.969 -23.328 -7.715 1 97.44 289 ASP A O 1
ATOM 2212 N N . ASN A 1 290 ? -18.297 -22.828 -5.531 1 98.12 290 ASN A N 1
ATOM 2213 C CA . ASN A 1 290 ? -16.891 -22.953 -5.152 1 98.12 290 ASN A CA 1
ATOM 2214 C C . ASN A 1 290 ? -16.375 -24.375 -5.398 1 98.12 290 ASN A C 1
ATOM 2216 O O . ASN A 1 290 ? -15.164 -24.578 -5.484 1 98.12 290 ASN A O 1
ATOM 2220 N N . ARG A 1 291 ? -17.266 -25.359 -5.504 1 97.38 291 ARG A N 1
ATOM 2221 C CA . ARG A 1 291 ? -16.844 -26.719 -5.836 1 97.38 291 ARG A CA 1
ATOM 2222 C C . ARG A 1 291 ? -16.172 -26.766 -7.199 1 97.38 291 ARG A C 1
ATOM 2224 O O . ARG A 1 291 ? -15.375 -27.672 -7.469 1 97.38 291 ARG A O 1
ATOM 2231 N N . TYR A 1 292 ? -16.438 -25.734 -8.047 1 97.88 292 TYR A N 1
ATOM 2232 C CA . TYR A 1 292 ? -15.852 -25.656 -9.375 1 97.88 292 TYR A CA 1
ATOM 2233 C C . TYR A 1 292 ? -14.914 -24.453 -9.484 1 97.88 292 TYR A C 1
ATOM 2235 O O . TYR A 1 292 ? -13.922 -24.5 -10.211 1 97.88 292 TYR A O 1
ATOM 2243 N N . VAL A 1 293 ? -15.164 -23.422 -8.805 1 98.19 293 VAL A N 1
ATOM 2244 C CA . VAL A 1 293 ? -14.359 -22.203 -8.852 1 98.19 293 VAL A CA 1
ATOM 2245 C C . VAL A 1 293 ? -12.961 -22.5 -8.312 1 98.19 293 VAL A C 1
ATOM 2247 O O . VAL A 1 293 ? -11.961 -22.031 -8.867 1 98.19 293 VAL A O 1
ATOM 2250 N N . ILE A 1 294 ? -12.891 -23.328 -7.262 1 98.62 294 ILE A N 1
ATOM 2251 C CA . ILE A 1 294 ? -11.617 -23.594 -6.602 1 98.62 294 ILE A CA 1
ATOM 2252 C C . ILE A 1 294 ? -10.68 -24.312 -7.566 1 98.62 294 ILE A C 1
ATOM 2254 O O . ILE A 1 294 ? -9.586 -23.812 -7.859 1 98.62 294 ILE A O 1
ATOM 2258 N N . PRO A 1 295 ? -11.094 -25.406 -8.164 1 98.25 295 PRO A N 1
ATOM 2259 C CA . PRO A 1 295 ? -10.18 -26.047 -9.102 1 98.25 295 PRO A CA 1
ATOM 2260 C C . PRO A 1 295 ? -9.945 -25.219 -10.359 1 98.25 295 PRO A C 1
ATOM 2262 O O . PRO A 1 295 ? -8.836 -25.234 -10.906 1 98.25 295 PRO A O 1
ATOM 2265 N N . LEU A 1 296 ? -10.922 -24.531 -10.844 1 98.38 296 LEU A N 1
ATOM 2266 C CA . LEU A 1 296 ? -10.734 -23.719 -12.031 1 98.38 296 LEU A CA 1
ATOM 2267 C C . LEU A 1 296 ? -9.766 -22.562 -11.742 1 98.38 296 LEU A C 1
ATOM 2269 O O . LEU A 1 296 ? -8.898 -22.266 -12.57 1 98.38 296 LEU A O 1
ATOM 2273 N N . SER A 1 297 ? -9.922 -21.922 -10.633 1 98.44 297 SER A N 1
ATOM 2274 C CA . SER A 1 297 ? -9.008 -20.844 -10.266 1 98.44 297 SER A CA 1
ATOM 2275 C C . SER A 1 297 ? -7.582 -21.344 -10.109 1 98.44 297 SER A C 1
ATOM 2277 O O . SER A 1 297 ? -6.629 -20.656 -10.461 1 98.44 297 SER A O 1
ATOM 2279 N N . ALA A 1 298 ? -7.441 -22.5 -9.516 1 98.62 298 ALA A N 1
ATOM 2280 C CA . ALA A 1 298 ? -6.113 -23.109 -9.406 1 98.62 298 ALA A CA 1
ATOM 2281 C C . ALA A 1 298 ? -5.457 -23.25 -10.773 1 98.62 298 ALA A C 1
ATOM 2283 O O . ALA A 1 298 ? -4.289 -22.891 -10.953 1 98.62 298 ALA A O 1
ATOM 2284 N N . LEU A 1 299 ? -6.219 -23.688 -11.727 1 98.56 299 LEU A N 1
ATOM 2285 C CA . LEU A 1 299 ? -5.703 -23.906 -13.07 1 98.56 299 LEU A CA 1
ATOM 2286 C C . LEU A 1 299 ? -5.414 -22.578 -13.773 1 98.56 299 LEU A C 1
ATOM 2288 O O . LEU A 1 299 ? -4.355 -22.422 -14.391 1 98.56 299 LEU A O 1
ATOM 2292 N N . ILE A 1 300 ? -6.258 -21.641 -13.633 1 98.25 300 ILE A N 1
ATOM 2293 C CA . ILE A 1 300 ? -6.078 -20.344 -14.273 1 98.25 300 ILE A CA 1
ATOM 2294 C C . ILE A 1 300 ? -4.891 -19.625 -13.641 1 98.25 300 ILE A C 1
ATOM 2296 O O . ILE A 1 300 ? -4.102 -18.984 -14.344 1 98.25 300 ILE A O 1
ATOM 2300 N N . GLY A 1 301 ? -4.836 -19.688 -12.297 1 98.31 301 GLY A N 1
ATOM 2301 C CA . GLY A 1 301 ? -3.697 -19.094 -11.617 1 98.31 301 GLY A CA 1
ATOM 2302 C C . GLY A 1 301 ? -2.365 -19.656 -12.062 1 98.31 301 GLY A C 1
ATOM 2303 O O . GLY A 1 301 ? -1.396 -18.922 -12.25 1 98.31 301 GLY A O 1
ATOM 2304 N N . THR A 1 302 ? -2.373 -20.922 -12.227 1 98.25 302 THR A N 1
ATOM 2305 C CA . THR A 1 302 ? -1.19 -21.609 -12.734 1 98.25 302 THR A CA 1
ATOM 2306 C C . THR A 1 302 ? -0.833 -21.109 -14.133 1 98.25 302 THR A C 1
ATOM 2308 O O . THR A 1 302 ? 0.321 -20.781 -14.398 1 98.25 302 THR A O 1
ATOM 2311 N N . LEU A 1 303 ? -1.776 -21.078 -14.984 1 97.88 303 LEU A N 1
ATOM 2312 C CA . LEU A 1 303 ? -1.546 -20.625 -16.344 1 97.88 303 LEU A CA 1
ATOM 2313 C C . LEU A 1 303 ? -1.046 -19.188 -16.359 1 97.88 303 LEU A C 1
ATOM 2315 O O . LEU A 1 303 ? -0.129 -18.844 -17.125 1 97.88 303 LEU A O 1
ATOM 2319 N N . PHE A 1 304 ? -1.611 -18.375 -15.57 1 97.25 304 PHE A N 1
ATOM 2320 C CA . PHE A 1 304 ? -1.257 -16.969 -15.492 1 97.25 304 PHE A CA 1
ATOM 2321 C C . PHE A 1 304 ? 0.189 -16.797 -15.039 1 97.25 304 PHE A C 1
ATOM 2323 O O . PHE A 1 304 ? 0.951 -16.047 -15.648 1 97.25 304 PHE A O 1
ATOM 2330 N N . LEU A 1 305 ? 0.589 -17.5 -13.977 1 97.69 305 LEU A N 1
ATOM 2331 C CA . LEU A 1 305 ? 1.945 -17.344 -13.461 1 97.69 305 LEU A CA 1
ATOM 2332 C C . LEU A 1 305 ? 2.963 -17.969 -14.406 1 97.69 305 LEU A C 1
ATOM 2334 O O . LEU A 1 305 ? 4.082 -17.469 -14.539 1 97.69 305 LEU A O 1
ATOM 2338 N N . LEU A 1 306 ? 2.561 -19.125 -15.078 1 96.69 306 LEU A N 1
ATOM 2339 C CA . LEU A 1 306 ? 3.447 -19.703 -16.078 1 96.69 306 LEU A CA 1
ATOM 2340 C C . LEU A 1 306 ? 3.699 -18.719 -17.219 1 96.69 306 LEU A C 1
ATOM 2342 O O . LEU A 1 306 ? 4.832 -18.578 -17.688 1 96.69 306 LEU A O 1
ATOM 2346 N N . PHE A 1 307 ? 2.686 -18.062 -17.594 1 95.38 307 PHE A N 1
ATOM 2347 C CA . PHE A 1 307 ? 2.799 -17.062 -18.641 1 95.38 307 PHE A CA 1
ATOM 2348 C C . PHE A 1 307 ? 3.701 -15.914 -18.188 1 95.38 307 PHE A C 1
ATOM 2350 O O . PHE A 1 307 ? 4.625 -15.531 -18.906 1 95.38 307 PHE A O 1
ATOM 2357 N N . CYS A 1 308 ? 3.465 -15.367 -17.016 1 95.81 308 CYS A N 1
ATOM 2358 C CA . CYS A 1 308 ? 4.254 -14.258 -16.484 1 95.81 308 CYS A CA 1
ATOM 2359 C C . CYS A 1 308 ? 5.711 -14.664 -16.312 1 95.81 308 CYS A C 1
ATOM 2361 O O . CYS A 1 308 ? 6.617 -13.883 -16.609 1 95.81 308 CYS A O 1
ATOM 2363 N N . ASP A 1 309 ? 5.895 -15.875 -15.828 1 95.44 309 ASP A N 1
ATOM 2364 C CA . ASP A 1 309 ? 7.254 -16.344 -15.594 1 95.44 309 ASP A CA 1
ATOM 2365 C C . ASP A 1 309 ? 8.016 -16.5 -16.906 1 95.44 309 ASP A C 1
ATOM 2367 O O . ASP A 1 309 ? 9.195 -16.172 -16.984 1 95.44 309 ASP A O 1
ATOM 2371 N N . THR A 1 310 ? 7.348 -17.062 -17.875 1 92.44 310 THR A N 1
ATOM 2372 C CA . THR A 1 310 ? 7.98 -17.234 -19.172 1 92.44 310 THR A CA 1
ATOM 2373 C C . THR A 1 310 ? 8.359 -15.883 -19.766 1 92.44 310 THR A C 1
ATOM 2375 O O . THR A 1 310 ? 9.445 -15.727 -20.328 1 92.44 310 THR A O 1
ATOM 2378 N N . LEU A 1 311 ? 7.543 -14.914 -19.594 1 91.94 311 LEU A N 1
ATOM 2379 C CA . LEU A 1 311 ? 7.848 -13.57 -20.062 1 91.94 311 LEU A CA 1
ATOM 2380 C C . LEU A 1 311 ? 8.992 -12.961 -19.266 1 91.94 311 LEU A C 1
ATOM 2382 O O . LEU A 1 311 ? 9.883 -12.328 -19.828 1 91.94 311 LEU A O 1
ATOM 2386 N N . ALA A 1 312 ? 8.961 -13.148 -17.984 1 92.12 312 ALA A N 1
ATOM 2387 C CA . ALA A 1 312 ? 9.93 -12.562 -17.078 1 92.12 312 ALA A CA 1
ATOM 2388 C C . ALA A 1 312 ? 11.344 -13.031 -17.391 1 92.12 312 ALA A C 1
ATOM 2390 O O . ALA A 1 312 ? 12.305 -12.266 -17.266 1 92.12 312 ALA A O 1
ATOM 2391 N N . ARG A 1 313 ? 11.547 -14.211 -17.828 1 89 313 ARG A N 1
ATOM 2392 C CA . ARG A 1 313 ? 12.859 -14.805 -18.047 1 89 313 ARG A CA 1
ATOM 2393 C C . ARG A 1 313 ? 13.375 -14.477 -19.453 1 89 313 ARG A C 1
ATOM 2395 O O . ARG A 1 313 ? 14.562 -14.648 -19.734 1 89 313 ARG A O 1
ATOM 2402 N N . ASN A 1 314 ? 12.484 -13.977 -20.266 1 87.75 314 ASN A N 1
ATOM 2403 C CA . ASN A 1 314 ? 12.898 -13.867 -21.672 1 87.75 314 ASN A CA 1
ATOM 2404 C C . ASN A 1 314 ? 12.875 -12.422 -22.156 1 87.75 314 ASN A C 1
ATOM 2406 O O . ASN A 1 314 ? 13.367 -12.117 -23.234 1 87.75 314 ASN A O 1
ATOM 2410 N N . MET A 1 315 ? 12.375 -11.508 -21.453 1 84.69 315 MET A N 1
ATOM 2411 C CA . MET A 1 315 ? 12.164 -10.148 -21.922 1 84.69 315 MET A CA 1
ATOM 2412 C C . MET A 1 315 ? 13.375 -9.273 -21.641 1 84.69 315 MET A C 1
ATOM 2414 O O . MET A 1 315 ? 13.516 -8.188 -22.219 1 84.69 315 MET A O 1
ATOM 2418 N N . ALA A 1 316 ? 14.195 -9.617 -20.828 1 78.38 316 ALA A N 1
ATOM 2419 C CA . ALA A 1 316 ? 15.367 -8.812 -20.484 1 78.38 316 ALA A CA 1
ATOM 2420 C C . ALA A 1 316 ? 16.594 -9.695 -20.25 1 78.38 316 ALA A C 1
ATOM 2422 O O . ALA A 1 316 ? 16.484 -10.922 -20.188 1 78.38 316 ALA A O 1
ATOM 2423 N N . THR A 1 317 ? 17.734 -9.109 -20.359 1 77.56 317 THR A N 1
ATOM 2424 C CA . THR A 1 317 ? 18.969 -9.844 -20.078 1 77.56 317 THR A CA 1
ATOM 2425 C C . THR A 1 317 ? 18.938 -10.445 -18.672 1 77.56 317 THR A C 1
ATOM 2427 O O . THR A 1 317 ? 19.344 -11.594 -18.484 1 77.56 317 THR A O 1
ATOM 2430 N N . GLY A 1 318 ? 18.297 -9.617 -17.75 1 81.81 318 GLY A N 1
ATOM 2431 C CA . GLY A 1 318 ? 18.031 -10.148 -16.422 1 81.81 318 GLY A CA 1
ATOM 2432 C C . GLY A 1 318 ? 16.609 -10.633 -16.25 1 81.81 318 GLY A C 1
ATOM 2433 O O . GLY A 1 318 ? 15.805 -10.57 -17.188 1 81.81 318 GLY A O 1
ATOM 2434 N N . GLU A 1 319 ? 16.375 -11.328 -15.203 1 88.88 319 GLU A N 1
ATOM 2435 C CA . GLU A 1 319 ? 15.031 -11.812 -14.906 1 88.88 319 GLU A CA 1
ATOM 2436 C C . GLU A 1 319 ? 14.188 -10.719 -14.25 1 88.88 319 GLU A C 1
ATOM 2438 O O . GLU A 1 319 ? 14.508 -10.25 -13.164 1 88.88 319 GLU A O 1
ATOM 2443 N N . ILE A 1 320 ? 13.148 -10.289 -14.938 1 93.25 320 ILE A N 1
ATOM 2444 C CA . ILE A 1 320 ? 12.219 -9.305 -14.391 1 93.25 320 ILE A CA 1
ATOM 2445 C C . ILE A 1 320 ? 11.43 -9.914 -13.242 1 93.25 320 ILE A C 1
ATOM 2447 O O . ILE A 1 320 ? 10.898 -11.023 -13.367 1 93.25 320 ILE A O 1
ATOM 2451 N N . PRO A 1 321 ? 11.391 -9.203 -12.141 1 96 321 PRO A N 1
ATOM 2452 C CA . PRO A 1 321 ? 10.547 -9.719 -11.062 1 96 321 PRO A CA 1
ATOM 2453 C C . PRO A 1 321 ? 9.094 -9.922 -11.5 1 96 321 PRO A C 1
ATOM 2455 O O . PRO A 1 321 ? 8.516 -9.055 -12.164 1 96 321 PRO A O 1
ATOM 2458 N N . ILE A 1 322 ? 8.555 -11.008 -11.133 1 95.94 322 ILE A N 1
ATOM 2459 C CA . ILE A 1 322 ? 7.238 -11.414 -11.602 1 95.94 322 ILE A CA 1
ATOM 2460 C C . ILE A 1 322 ? 6.18 -10.461 -11.062 1 95.94 322 ILE A C 1
ATOM 2462 O O . ILE A 1 322 ? 5.168 -10.203 -11.719 1 95.94 322 ILE A O 1
ATOM 2466 N N . GLY A 1 323 ? 6.422 -9.93 -9.883 1 94.56 323 GLY A N 1
ATOM 2467 C CA . GLY A 1 323 ? 5.48 -8.992 -9.289 1 94.56 323 GLY A CA 1
ATOM 2468 C C . GLY A 1 323 ? 5.234 -7.766 -10.156 1 94.56 323 GLY A C 1
ATOM 2469 O O . GLY A 1 323 ? 4.141 -7.203 -10.141 1 94.56 323 GLY A O 1
ATOM 2470 N N . ILE A 1 324 ? 6.234 -7.363 -10.891 1 94.88 324 ILE A N 1
ATOM 2471 C CA . ILE A 1 324 ? 6.102 -6.234 -11.805 1 94.88 324 ILE A CA 1
ATOM 2472 C C . ILE A 1 324 ? 5.105 -6.582 -12.906 1 94.88 324 ILE A C 1
ATOM 2474 O O . ILE A 1 324 ? 4.191 -5.805 -13.195 1 94.88 324 ILE A O 1
ATOM 2478 N N . LEU A 1 325 ? 5.223 -7.758 -13.445 1 94.56 325 LEU A N 1
ATOM 2479 C CA . LEU A 1 325 ? 4.387 -8.18 -14.562 1 94.56 325 LEU A CA 1
ATOM 2480 C C . LEU A 1 325 ? 2.941 -8.375 -14.117 1 94.56 325 LEU A C 1
ATOM 2482 O O . LEU A 1 325 ? 2.014 -7.922 -14.789 1 94.56 325 LEU A O 1
ATOM 2486 N N . THR A 1 326 ? 2.771 -9 -12.945 1 95.25 326 THR A N 1
ATOM 2487 C CA . THR A 1 326 ? 1.414 -9.234 -12.461 1 95.25 326 THR A CA 1
ATOM 2488 C C . THR A 1 326 ? 0.725 -7.918 -12.117 1 95.25 326 THR A C 1
ATOM 2490 O O . THR A 1 326 ? -0.483 -7.773 -12.312 1 95.25 326 THR A O 1
ATOM 2493 N N . SER A 1 327 ? 1.481 -6.957 -11.641 1 92.06 327 SER A N 1
ATOM 2494 C CA . SER A 1 327 ? 0.904 -5.664 -11.281 1 92.06 327 SER A CA 1
ATOM 2495 C C . SER A 1 327 ? 0.52 -4.867 -12.523 1 92.06 327 SER A C 1
ATOM 2497 O O . SER A 1 327 ? -0.508 -4.184 -12.539 1 92.06 327 SER A O 1
ATOM 2499 N N . ILE A 1 328 ? 1.294 -4.922 -13.523 1 92 328 ILE A N 1
ATOM 2500 C CA . ILE A 1 328 ? 1.012 -4.219 -14.773 1 92 328 ILE A CA 1
ATOM 2501 C C . ILE A 1 328 ? -0.257 -4.785 -15.406 1 92 328 ILE A C 1
ATOM 2503 O O . ILE A 1 328 ? -1.084 -4.035 -15.93 1 92 328 ILE A O 1
ATOM 2507 N N . LEU A 1 329 ? -0.44 -6.051 -15.25 1 91.31 329 LEU A N 1
ATOM 2508 C CA . LEU A 1 329 ? -1.597 -6.699 -15.859 1 91.31 329 LEU A CA 1
ATOM 2509 C C . LEU A 1 329 ? -2.82 -6.59 -14.953 1 91.31 329 LEU A C 1
ATOM 2511 O O . LEU A 1 329 ? -3.955 -6.609 -15.43 1 91.31 329 LEU A O 1
ATOM 2515 N N . GLY A 1 330 ? -2.551 -6.504 -13.688 1 88.88 330 GLY A N 1
ATOM 2516 C CA . GLY A 1 330 ? -3.631 -6.418 -12.719 1 88.88 330 GLY A CA 1
ATOM 2517 C C . GLY A 1 330 ? -4.418 -5.125 -12.82 1 88.88 330 GLY A C 1
ATOM 2518 O O . GLY A 1 330 ? -5.648 -5.133 -12.75 1 88.88 330 GLY A O 1
ATOM 2519 N N . ALA A 1 331 ? -3.723 -4.031 -13.086 1 84.94 331 ALA A N 1
ATOM 2520 C CA . ALA A 1 331 ? -4.355 -2.717 -13.109 1 84.94 331 ALA A CA 1
ATOM 2521 C C . ALA A 1 331 ? -5.383 -2.625 -14.234 1 84.94 331 ALA A C 1
ATOM 2523 O O . ALA A 1 331 ? -6.543 -2.27 -14 1 84.94 331 ALA A O 1
ATOM 2524 N N . PRO A 1 332 ? -5.102 -2.967 -15.352 1 83.44 332 PRO A N 1
ATOM 2525 C CA . PRO A 1 332 ? -6.102 -2.957 -16.422 1 83.44 332 PRO A CA 1
ATOM 2526 C C . PRO A 1 332 ? -7.281 -3.883 -16.141 1 83.44 332 PRO A C 1
ATOM 2528 O O . PRO A 1 332 ? -8.414 -3.582 -16.531 1 83.44 332 PRO A O 1
ATOM 2531 N N . TYR A 1 333 ? -6.988 -4.973 -15.508 1 86.12 333 TYR A N 1
ATOM 2532 C CA . TYR A 1 333 ? -8.07 -5.887 -15.148 1 86.12 333 TYR A CA 1
ATOM 2533 C C . TYR A 1 333 ? -9.07 -5.203 -14.219 1 86.12 333 TYR A C 1
ATOM 2535 O O . TYR A 1 333 ? -10.281 -5.34 -14.406 1 86.12 333 TYR A O 1
ATOM 2543 N N . LEU A 1 334 ? -8.586 -4.488 -13.266 1 82.19 334 LEU A N 1
ATOM 2544 C CA . LEU A 1 334 ? -9.477 -3.801 -12.336 1 82.19 334 LEU A CA 1
ATOM 2545 C C . LEU A 1 334 ? -10.266 -2.711 -13.047 1 82.19 334 LEU A C 1
ATOM 2547 O O . LEU A 1 334 ? -11.43 -2.465 -12.711 1 82.19 334 LEU A O 1
ATOM 2551 N N . ILE A 1 335 ? -9.617 -2.074 -13.969 1 79.81 335 ILE A N 1
ATOM 2552 C CA . ILE A 1 335 ? -10.312 -1.075 -14.766 1 79.81 335 ILE A CA 1
ATOM 2553 C C . ILE A 1 335 ? -11.484 -1.728 -15.508 1 79.81 335 ILE A C 1
ATOM 2555 O O . ILE A 1 335 ? -12.586 -1.188 -15.531 1 79.81 335 ILE A O 1
ATOM 2559 N N . TYR A 1 336 ? -11.195 -2.85 -16.062 1 80.88 336 TYR A N 1
ATOM 2560 C CA . TYR A 1 336 ? -12.219 -3.604 -16.781 1 80.88 336 TYR A CA 1
ATOM 2561 C C . TYR A 1 336 ? -13.383 -3.959 -15.859 1 80.88 336 TYR A C 1
ATOM 2563 O O . TYR A 1 336 ? -14.547 -3.793 -16.219 1 80.88 336 TYR A O 1
ATOM 2571 N N . LEU A 1 337 ? -13.117 -4.352 -14.703 1 77.62 337 LEU A N 1
ATOM 2572 C CA . LEU A 1 337 ? -14.148 -4.75 -13.75 1 77.62 337 LEU A CA 1
ATOM 2573 C C . LEU A 1 337 ? -15 -3.553 -13.336 1 77.62 337 LEU A C 1
ATOM 2575 O O . LEU A 1 337 ? -16.219 -3.67 -13.203 1 77.62 337 LEU A O 1
ATOM 2579 N N . LEU A 1 338 ? -14.328 -2.469 -13.148 1 73.69 338 LEU A N 1
ATOM 2580 C CA . LEU A 1 338 ? -15.008 -1.252 -12.711 1 73.69 338 LEU A CA 1
ATOM 2581 C C . LEU A 1 338 ? -15.953 -0.739 -13.789 1 73.69 338 LEU A C 1
ATOM 2583 O O . LEU A 1 338 ? -17.047 -0.245 -13.484 1 73.69 338 LEU A O 1
ATOM 2587 N N . ARG A 1 339 ? -15.586 -0.908 -14.953 1 74.75 339 ARG A N 1
ATOM 2588 C CA . ARG A 1 339 ? -16.359 -0.362 -16.062 1 74.75 339 ARG A CA 1
ATOM 2589 C C . ARG A 1 339 ? -17.516 -1.282 -16.422 1 74.75 339 ARG A C 1
ATOM 2591 O O . ARG A 1 339 ? -18.547 -0.825 -16.922 1 74.75 339 ARG A O 1
ATOM 2598 N N . THR A 1 340 ? -17.359 -2.533 -16.203 1 73.38 340 THR A N 1
ATOM 2599 C CA . THR A 1 340 ? -18.406 -3.471 -16.625 1 73.38 340 THR A CA 1
ATOM 2600 C C . THR A 1 340 ? -19.375 -3.752 -15.469 1 73.38 340 THR A C 1
ATOM 2602 O O . THR A 1 340 ? -20.391 -4.426 -15.664 1 73.38 340 THR A O 1
ATOM 2605 N N . LYS A 1 341 ? -19.203 -3.02 -14.438 1 65.19 341 LYS A N 1
ATOM 2606 C CA . LYS A 1 341 ? -20.062 -3.164 -13.258 1 65.19 341 LYS A CA 1
ATOM 2607 C C . LYS A 1 341 ? -20.172 -4.629 -12.836 1 65.19 341 LYS A C 1
ATOM 2609 O O . LYS A 1 341 ? -21.234 -5.082 -12.422 1 65.19 341 LYS A O 1
ATOM 2614 N N . THR A 1 342 ? -19.156 -5.305 -13.164 1 58.81 342 THR A N 1
ATOM 2615 C CA . THR A 1 342 ? -19.188 -6.715 -12.789 1 58.81 342 THR A CA 1
ATOM 2616 C C . THR A 1 342 ? -18.859 -6.887 -11.312 1 58.81 342 THR A C 1
ATOM 2618 O O . THR A 1 342 ? -18.797 -8.016 -10.812 1 58.81 342 THR A O 1
ATOM 2621 N N . VAL A 1 343 ? -18.703 -5.656 -10.664 1 58.53 343 VAL A N 1
ATOM 2622 C CA . VAL A 1 343 ? -18.422 -5.797 -9.242 1 58.53 343 VAL A CA 1
ATOM 2623 C C . VAL A 1 343 ? -19.703 -5.668 -8.43 1 58.53 343 VAL A C 1
ATOM 2625 O O . VAL A 1 343 ? -20.625 -4.949 -8.828 1 58.53 343 VAL A O 1
ATOM 2628 N N . MET B 1 1 ? -39.375 30.109 16.844 1 28.55 1 MET B N 1
ATOM 2629 C CA . MET B 1 1 ? -38.094 30.656 16.344 1 28.55 1 MET B CA 1
ATOM 2630 C C . MET B 1 1 ? -36.969 30.391 17.328 1 28.55 1 MET B C 1
ATOM 2632 O O . MET B 1 1 ? -36.656 31.219 18.172 1 28.55 1 MET B O 1
ATOM 2636 N N . HIS B 1 2 ? -36.844 29.219 17.922 1 34.5 2 HIS B N 1
ATOM 2637 C CA . HIS B 1 2 ? -35.906 28.781 18.922 1 34.5 2 HIS B CA 1
ATOM 2638 C C . HIS B 1 2 ? -34.469 28.891 18.391 1 34.5 2 HIS B C 1
ATOM 2640 O O . HIS B 1 2 ? -34.062 28.109 17.531 1 34.5 2 HIS B O 1
ATOM 2646 N N . LYS B 1 3 ? -34.031 30.078 18.266 1 34.78 3 LYS B N 1
ATOM 2647 C CA . LYS B 1 3 ? -32.625 30.328 18.094 1 34.78 3 LYS B CA 1
ATOM 2648 C C . LYS B 1 3 ? -31.781 29.422 18.984 1 34.78 3 LYS B C 1
ATOM 2650 O O . LYS B 1 3 ? -31.891 29.469 20.203 1 34.78 3 LYS B O 1
ATOM 2655 N N . VAL B 1 4 ? -31.547 28.266 18.547 1 40.59 4 VAL B N 1
ATOM 2656 C CA . VAL B 1 4 ? -30.516 27.453 19.188 1 40.59 4 VAL B CA 1
ATOM 2657 C C . VAL B 1 4 ? -29.328 28.328 19.578 1 40.59 4 VAL B C 1
ATOM 2659 O O . VAL B 1 4 ? -28.625 28.859 18.703 1 40.59 4 VAL B O 1
ATOM 2662 N N . PHE B 1 5 ? -29.312 29.062 20.562 1 37.97 5 PHE B N 1
ATOM 2663 C CA . PHE B 1 5 ? -28.234 29.781 21.234 1 37.97 5 PHE B CA 1
ATOM 2664 C C . PHE B 1 5 ? -26.984 28.922 21.328 1 37.97 5 PHE B C 1
ATOM 2666 O O . PHE B 1 5 ? -26.875 28.062 22.203 1 37.97 5 PHE B O 1
ATOM 2673 N N . VAL B 1 6 ? -26.516 28.406 20.281 1 50.25 6 VAL B N 1
ATOM 2674 C CA . VAL B 1 6 ? -25.156 27.875 20.375 1 50.25 6 VAL B CA 1
ATOM 2675 C C . VAL B 1 6 ? -24.266 28.844 21.141 1 50.25 6 VAL B C 1
ATOM 2677 O O . VAL B 1 6 ? -24.062 29.969 20.703 1 50.25 6 VAL B O 1
ATOM 2680 N N . SER B 1 7 ? -24.125 28.719 22.469 1 53.97 7 SER B N 1
ATOM 2681 C CA . SER B 1 7 ? -23.641 29.562 23.547 1 53.97 7 SER B CA 1
ATOM 2682 C C . SER B 1 7 ? -22.281 30.141 23.234 1 53.97 7 SER B C 1
ATOM 2684 O O . SER B 1 7 ? -21.438 29.469 22.609 1 53.97 7 SER B O 1
ATOM 2686 N N . LYS B 1 8 ? -22.094 31.5 23.125 1 58.34 8 LYS B N 1
ATOM 2687 C CA . LYS B 1 8 ? -20.906 32.344 23.062 1 58.34 8 LYS B CA 1
ATOM 2688 C C . LYS B 1 8 ? -19.719 31.703 23.766 1 58.34 8 LYS B C 1
ATOM 2690 O O . LYS B 1 8 ? -18.578 31.844 23.328 1 58.34 8 LYS B O 1
ATOM 2695 N N . LYS B 1 9 ? -20.094 30.922 24.75 1 65.25 9 LYS B N 1
ATOM 2696 C CA . LYS B 1 9 ? -19.047 30.297 25.562 1 65.25 9 LYS B CA 1
ATOM 2697 C C . LYS B 1 9 ? -18.328 29.203 24.766 1 65.25 9 LYS B C 1
ATOM 2699 O O . LYS B 1 9 ? -17.109 29.047 24.891 1 65.25 9 LYS B O 1
ATOM 2704 N N . HIS B 1 10 ? -19.047 28.547 23.938 1 74.88 10 HIS B N 1
ATOM 2705 C CA . HIS B 1 10 ? -18.453 27.469 23.156 1 74.88 10 HIS B CA 1
ATOM 2706 C C . HIS B 1 10 ? -17.516 28.031 22.094 1 74.88 10 HIS B C 1
ATOM 2708 O O . HIS B 1 10 ? -16.438 27.469 21.859 1 74.88 10 HIS B O 1
ATOM 2714 N N . TYR B 1 11 ? -17.828 29.141 21.641 1 80.94 11 TYR B N 1
ATOM 2715 C CA . TYR B 1 11 ? -17.016 29.781 20.625 1 80.94 11 TYR B CA 1
ATOM 2716 C C . TYR B 1 11 ? -15.719 30.328 21.219 1 80.94 11 TYR B C 1
ATOM 2718 O O . TYR B 1 11 ? -14.648 30.188 20.641 1 80.94 11 TYR B O 1
ATOM 2726 N N . THR B 1 12 ? -15.805 30.891 22.391 1 85.81 12 THR B N 1
ATOM 2727 C CA . THR B 1 12 ? -14.641 31.453 23.062 1 85.81 12 THR B CA 1
ATOM 2728 C C . THR B 1 12 ? -13.656 30.344 23.438 1 85.81 12 THR B C 1
ATOM 2730 O O . THR B 1 12 ? -12.438 30.531 23.359 1 85.81 12 THR B O 1
ATOM 2733 N N . ARG B 1 13 ? -14.117 29.25 23.734 1 90.44 13 ARG B N 1
ATOM 2734 C CA . ARG B 1 13 ? -13.273 28.125 24.109 1 90.44 13 ARG B CA 1
ATOM 2735 C C . ARG B 1 13 ? -12.516 27.578 22.906 1 90.44 13 ARG B C 1
ATOM 2737 O O . ARG B 1 13 ? -11.336 27.219 23.016 1 90.44 13 ARG B O 1
ATOM 2744 N N . LYS B 1 14 ? -13.156 27.562 21.812 1 93.31 14 LYS B N 1
ATOM 2745 C CA . LYS B 1 14 ? -12.531 27.062 20.594 1 93.31 14 LYS B CA 1
ATOM 2746 C C . LYS B 1 14 ? -11.422 28 20.125 1 93.31 14 LYS B C 1
ATOM 2748 O O . LYS B 1 14 ? -10.344 27.547 19.734 1 93.31 14 LYS B O 1
ATOM 2753 N N . LYS B 1 15 ? -11.664 29.266 20.266 1 93.44 15 LYS B N 1
ATOM 2754 C CA . LYS B 1 15 ? -10.656 30.25 19.875 1 93.44 15 LYS B CA 1
ATOM 2755 C C . LYS B 1 15 ? -9.453 30.203 20.812 1 93.44 15 LYS B C 1
ATOM 2757 O O . LYS B 1 15 ? -8.305 30.344 20.375 1 93.44 15 LYS B O 1
ATOM 2762 N N . ALA B 1 16 ? -9.742 30.047 22.047 1 94.62 16 ALA B N 1
ATOM 2763 C CA . ALA B 1 16 ? -8.672 29.953 23.031 1 94.62 16 ALA B CA 1
ATOM 2764 C C . ALA B 1 16 ? -7.789 28.734 22.766 1 94.62 16 ALA B C 1
ATOM 2766 O O . ALA B 1 16 ? -6.562 28.812 22.891 1 94.62 16 ALA B O 1
ATOM 2767 N N . LEU B 1 17 ? -8.375 27.656 22.375 1 95.25 17 LEU B N 1
ATOM 2768 C CA . LEU B 1 17 ? -7.637 26.422 22.078 1 95.25 17 LEU B CA 1
ATOM 2769 C C . LEU B 1 17 ? -6.715 26.625 20.875 1 95.25 17 LEU B C 1
ATOM 2771 O O . LEU B 1 17 ? -5.566 26.188 20.891 1 95.25 17 LEU B O 1
ATOM 2775 N N . LEU B 1 18 ? -7.223 27.297 19.906 1 95.75 18 LEU B N 1
ATOM 2776 C CA . LEU B 1 18 ? -6.426 27.578 18.719 1 95.75 18 LEU B CA 1
ATOM 2777 C C . LEU B 1 18 ? -5.234 28.469 19.047 1 95.75 18 LEU B C 1
ATOM 2779 O O . LEU B 1 18 ? -4.125 28.234 18.562 1 95.75 18 LEU B O 1
ATOM 2783 N N . LEU B 1 19 ? -5.523 29.438 19.906 1 95 19 LEU B N 1
ATOM 2784 C CA . LEU B 1 19 ? -4.461 30.344 20.312 1 95 19 LEU B CA 1
ATOM 2785 C C . LEU B 1 19 ? -3.402 29.625 21.141 1 95 19 LEU B C 1
ATOM 2787 O O . LEU B 1 19 ? -2.203 29.828 20.938 1 95 19 LEU B O 1
ATOM 2791 N N . ILE B 1 20 ? -3.855 28.828 22.031 1 95.5 20 ILE B N 1
ATOM 2792 C CA . ILE B 1 20 ? -2.945 28.078 22.891 1 95.5 20 ILE B CA 1
ATOM 2793 C C . ILE B 1 20 ? -2.082 27.141 22.047 1 95.5 20 ILE B C 1
ATOM 2795 O O . ILE B 1 20 ? -0.867 27.062 22.234 1 95.5 20 ILE B O 1
ATOM 2799 N N . LEU B 1 21 ? -2.688 26.453 21.094 1 95.75 21 LEU B N 1
ATOM 2800 C CA . LEU B 1 21 ? -1.939 25.531 20.25 1 95.75 21 LEU B CA 1
ATOM 2801 C C . LEU B 1 21 ? -0.984 26.297 19.328 1 95.75 21 LEU B C 1
ATOM 2803 O O . LEU B 1 21 ? 0.095 25.797 19 1 95.75 21 LEU B O 1
ATOM 2807 N N . GLY B 1 22 ? -1.47 27.469 18.875 1 96.06 22 GLY B N 1
ATOM 2808 C CA . GLY B 1 22 ? -0.566 28.312 18.125 1 96.06 22 GLY B CA 1
ATOM 2809 C C . GLY B 1 22 ? 0.691 28.672 18.875 1 96.06 22 GLY B C 1
ATOM 2810 O O . GLY B 1 22 ? 1.796 28.609 18.344 1 96.06 22 GLY B O 1
ATOM 2811 N N . ILE B 1 23 ? 0.51 29.016 20.125 1 95.56 23 ILE B N 1
ATOM 2812 C CA . ILE B 1 23 ? 1.632 29.359 21 1 95.56 23 ILE B CA 1
ATOM 2813 C C . ILE B 1 23 ? 2.512 28.125 21.203 1 95.56 23 ILE B C 1
ATOM 2815 O O . ILE B 1 23 ? 3.74 28.219 21.203 1 95.56 23 ILE B O 1
ATOM 2819 N N . PHE B 1 24 ? 1.875 27.031 21.312 1 95.81 24 PHE B N 1
ATOM 2820 C CA . PHE B 1 24 ? 2.6 25.781 21.5 1 95.81 24 PHE B CA 1
ATOM 2821 C C . PHE B 1 24 ? 3.455 25.453 20.281 1 95.81 24 PHE B C 1
ATOM 2823 O O . PHE B 1 24 ? 4.547 24.906 20.422 1 95.81 24 PHE B O 1
ATOM 2830 N N . VAL B 1 25 ? 2.943 25.719 19.094 1 96.25 25 VAL B N 1
ATOM 2831 C CA . VAL B 1 25 ? 3.701 25.5 17.859 1 96.25 25 VAL B CA 1
ATOM 2832 C C . VAL B 1 25 ? 4.961 26.359 17.875 1 96.25 25 VAL B C 1
ATOM 2834 O O . VAL B 1 25 ? 6.051 25.891 17.531 1 96.25 25 VAL B O 1
ATOM 2837 N N . ILE B 1 26 ? 4.789 27.625 18.312 1 94.19 26 ILE B N 1
ATOM 2838 C CA . ILE B 1 26 ? 5.918 28.547 18.375 1 94.19 26 ILE B CA 1
ATOM 2839 C C . ILE B 1 26 ? 6.934 28.062 19.406 1 94.19 26 ILE B C 1
ATOM 2841 O O . ILE B 1 26 ? 8.133 28.031 19.141 1 94.19 26 ILE B O 1
ATOM 2845 N N . LEU B 1 27 ? 6.504 27.641 20.531 1 94.06 27 LEU B N 1
ATOM 2846 C CA . LEU B 1 27 ? 7.379 27.156 21.594 1 94.06 27 LEU B CA 1
ATOM 2847 C C . LEU B 1 27 ? 8.109 25.891 21.172 1 94.06 27 LEU B C 1
ATOM 2849 O O . LEU B 1 27 ? 9.312 25.75 21.406 1 94.06 27 LEU B O 1
ATOM 2853 N N . THR B 1 28 ? 7.359 24.984 20.547 1 94.62 28 THR B N 1
ATOM 2854 C CA . THR B 1 28 ? 7.973 23.75 20.078 1 94.62 28 THR B CA 1
ATOM 2855 C C . THR B 1 28 ? 9 24.031 18.984 1 94.62 28 THR B C 1
ATOM 2857 O O . THR B 1 28 ? 10.039 23.375 18.906 1 94.62 28 THR B O 1
ATOM 2860 N N . GLY B 1 29 ? 8.656 24.984 18.125 1 94.12 29 GLY B N 1
ATOM 2861 C CA . GLY B 1 29 ? 9.617 25.406 17.125 1 94.12 29 GLY B CA 1
ATOM 2862 C C . GLY B 1 29 ? 10.906 25.953 17.719 1 94.12 29 GLY B C 1
ATOM 2863 O O . GLY B 1 29 ? 12 25.609 17.266 1 94.12 29 GLY B O 1
ATOM 2864 N N . LEU B 1 30 ? 10.766 26.719 18.766 1 90.31 30 LEU B N 1
ATOM 2865 C CA . LEU B 1 30 ? 11.922 27.297 19.438 1 90.31 30 LEU B CA 1
ATOM 2866 C C . LEU B 1 30 ? 12.742 26.203 20.125 1 90.31 30 LEU B C 1
ATOM 2868 O O . LEU B 1 30 ? 13.977 26.234 20.078 1 90.31 30 LEU B O 1
ATOM 2872 N N . ILE B 1 31 ? 12.102 25.297 20.672 1 90.94 31 ILE B N 1
ATOM 2873 C CA . ILE B 1 31 ? 12.781 24.188 21.328 1 90.94 31 ILE B CA 1
ATOM 2874 C C . ILE B 1 31 ? 13.508 23.344 20.281 1 90.94 31 ILE B C 1
ATOM 2876 O O . ILE B 1 31 ? 14.641 22.906 20.5 1 90.94 31 ILE B O 1
ATOM 2880 N N . SER B 1 32 ? 12.836 23.141 19.156 1 92.25 32 SER B N 1
ATOM 2881 C CA . SER B 1 32 ? 13.414 22.359 18.078 1 92.25 32 SER B CA 1
ATOM 2882 C C . SER B 1 32 ? 14.68 23 17.531 1 92.25 32 SER B C 1
ATOM 2884 O O . SER B 1 32 ? 15.586 22.312 17.062 1 92.25 32 SER B O 1
ATOM 2886 N N . LEU B 1 33 ? 14.789 24.281 17.641 1 91.12 33 LEU B N 1
ATOM 2887 C CA . LEU B 1 33 ? 15.977 25 17.188 1 91.12 33 LEU B CA 1
ATOM 2888 C C . LEU B 1 33 ? 17.172 24.672 18.078 1 91.12 33 LEU B C 1
ATOM 2890 O O . LEU B 1 33 ? 18.328 24.75 17.625 1 91.12 33 LEU B O 1
ATOM 2894 N N . SER B 1 34 ? 16.953 24.297 19.25 1 89.75 34 SER B N 1
ATOM 2895 C CA . SER B 1 34 ? 18.031 24.078 20.219 1 89.75 34 SER B CA 1
ATOM 2896 C C . SER B 1 34 ? 18.484 22.625 20.219 1 89.75 34 SER B C 1
ATOM 2898 O O . SER B 1 34 ? 19.594 22.328 20.688 1 89.75 34 SER B O 1
ATOM 2900 N N . ILE B 1 35 ? 17.688 21.781 19.719 1 88.06 35 ILE B N 1
ATOM 2901 C CA . ILE B 1 35 ? 17.969 20.359 19.781 1 88.06 35 ILE B CA 1
ATOM 2902 C C . ILE B 1 35 ? 18.516 19.875 18.438 1 88.06 35 ILE B C 1
ATOM 2904 O O . ILE B 1 35 ? 17.875 20.078 17.406 1 88.06 35 ILE B O 1
ATOM 2908 N N . GLY B 1 36 ? 19.672 19.203 18.406 1 83.69 36 GLY B N 1
ATOM 2909 C CA . GLY B 1 36 ? 20.281 18.656 17.203 1 83.69 36 GLY B CA 1
ATOM 2910 C C . GLY B 1 36 ? 21.672 18.094 17.438 1 83.69 36 GLY B C 1
ATOM 2911 O O . GLY B 1 36 ? 22.125 18.031 18.578 1 83.69 36 GLY B O 1
ATOM 2912 N N . PRO B 1 37 ? 22.234 17.594 16.375 1 79 37 PRO B N 1
ATOM 2913 C CA . PRO B 1 37 ? 23.578 17.031 16.531 1 79 37 PRO B CA 1
ATOM 2914 C C . PRO B 1 37 ? 24.562 18.031 17.141 1 79 37 PRO B C 1
ATOM 2916 O O . PRO B 1 37 ? 25.469 17.641 17.875 1 79 37 PRO B O 1
ATOM 2919 N N . TYR B 1 38 ? 24.406 19.344 16.766 1 79.19 38 TYR B N 1
ATOM 2920 C CA . TYR B 1 38 ? 25.141 20.422 17.406 1 79.19 38 TYR B CA 1
ATOM 2921 C C . TYR B 1 38 ? 24.312 21.094 18.484 1 79.19 38 TYR B C 1
ATOM 2923 O O . TYR B 1 38 ? 23.312 21.766 18.188 1 79.19 38 TYR B O 1
ATOM 2931 N N . ASP B 1 39 ? 24.734 20.922 19.672 1 82.38 39 ASP B N 1
ATOM 2932 C CA . ASP B 1 39 ? 23.938 21.422 20.797 1 82.38 39 ASP B CA 1
ATOM 2933 C C . ASP B 1 39 ? 24.031 22.938 20.891 1 82.38 39 ASP B C 1
ATOM 2935 O O . ASP B 1 39 ? 25.109 23.516 20.812 1 82.38 39 ASP B O 1
ATOM 2939 N N . LEU B 1 40 ? 22.891 23.516 20.906 1 86.5 40 LEU B N 1
ATOM 2940 C CA . LEU B 1 40 ? 22.781 24.953 21.109 1 86.5 40 LEU B CA 1
ATOM 2941 C C . LEU B 1 40 ? 21.969 25.281 22.359 1 86.5 40 LEU B C 1
ATOM 2943 O O . LEU B 1 40 ? 20.938 24.656 22.609 1 86.5 40 LEU B O 1
ATOM 2947 N N . SER B 1 41 ? 22.531 26.141 23.172 1 84.38 41 SER B N 1
ATOM 2948 C CA . SER B 1 41 ? 21.766 26.609 24.328 1 84.38 41 SER B CA 1
ATOM 2949 C C . SER B 1 41 ? 20.625 27.531 23.906 1 84.38 41 SER B C 1
ATOM 2951 O O . SER B 1 41 ? 20.641 28.078 22.812 1 84.38 41 SER B O 1
ATOM 2953 N N . ILE B 1 42 ? 19.703 27.625 24.781 1 84.31 42 ILE B N 1
ATOM 2954 C CA . ILE B 1 42 ? 18.547 28.469 24.531 1 84.31 42 ILE B CA 1
ATOM 2955 C C . ILE B 1 42 ? 19 29.906 24.312 1 84.31 42 ILE B C 1
ATOM 2957 O O . ILE B 1 42 ? 18.453 30.625 23.484 1 84.31 42 ILE B O 1
ATOM 2961 N N . LYS B 1 43 ? 20 30.25 25.031 1 81.12 43 LYS B N 1
ATOM 2962 C CA . LYS B 1 43 ? 20.562 31.594 24.891 1 81.12 43 LYS B CA 1
ATOM 2963 C C . LYS B 1 43 ? 21.188 31.797 23.516 1 81.12 43 LYS B C 1
ATOM 2965 O O . LYS B 1 43 ? 21.016 32.844 22.906 1 81.12 43 LYS B O 1
ATOM 2970 N N . GLU B 1 44 ? 21.891 30.828 23.125 1 83.12 44 GLU B N 1
ATOM 2971 C CA . GLU B 1 44 ? 22.516 30.891 21.812 1 83.12 44 GLU B CA 1
ATOM 2972 C C . GLU B 1 44 ? 21.453 30.969 20.719 1 83.12 44 GLU B C 1
ATOM 2974 O O . GLU B 1 44 ? 21.641 31.688 19.719 1 83.12 44 GLU B O 1
ATOM 2979 N N . VAL B 1 45 ? 20.406 30.266 20.906 1 87.38 45 VAL B N 1
ATOM 2980 C CA . VAL B 1 45 ? 19.328 30.266 19.922 1 87.38 45 VAL B CA 1
ATOM 2981 C C . VAL B 1 45 ? 18.672 31.641 19.875 1 87.38 45 VAL B C 1
ATOM 2983 O O . VAL B 1 45 ? 18.484 32.188 18.797 1 87.38 45 VAL B O 1
ATOM 2986 N N . LEU B 1 46 ? 18.359 32.219 21.031 1 83.5 46 LEU B N 1
ATOM 2987 C CA . LEU B 1 46 ? 17.703 33.531 21.078 1 83.5 46 LEU B CA 1
ATOM 2988 C C . LEU B 1 46 ? 18.609 34.625 20.5 1 83.5 46 LEU B C 1
ATOM 2990 O O . LEU B 1 46 ? 18.156 35.469 19.766 1 83.5 46 LEU B O 1
ATOM 2994 N N . ASN B 1 47 ? 19.875 34.469 20.844 1 79.75 47 ASN B N 1
ATOM 2995 C CA . ASN B 1 47 ? 20.828 35.406 20.297 1 79.75 47 ASN B CA 1
ATOM 2996 C C . ASN B 1 47 ? 20.984 35.25 18.781 1 79.75 47 ASN B C 1
ATOM 2998 O O . ASN B 1 47 ? 21.141 36.219 18.062 1 79.75 47 ASN B O 1
ATOM 3002 N N . GLY B 1 48 ? 21.031 34 18.438 1 79.44 48 GLY B N 1
ATOM 3003 C CA . GLY B 1 48 ? 21.172 33.719 17.016 1 79.44 48 GLY B CA 1
ATOM 3004 C C . GLY B 1 48 ? 20 34.219 16.188 1 79.44 48 GLY B C 1
ATOM 3005 O O . GLY B 1 48 ? 20.172 34.625 15.047 1 79.44 48 GLY B O 1
ATOM 3006 N N . ILE B 1 49 ? 18.859 34.25 16.812 1 80.06 49 ILE B N 1
ATOM 3007 C CA . ILE B 1 49 ? 17.656 34.688 16.094 1 80.06 49 ILE B CA 1
ATOM 3008 C C . ILE B 1 49 ? 17.625 36.219 16.031 1 80.06 49 ILE B C 1
ATOM 3010 O O . ILE B 1 49 ? 17.344 36.781 14.984 1 80.06 49 ILE B O 1
ATOM 3014 N N . PHE B 1 50 ? 17.875 36.875 17.078 1 76.31 50 PHE B N 1
ATOM 3015 C CA . PHE B 1 50 ? 17.672 38.312 17.172 1 76.31 50 PHE B CA 1
ATOM 3016 C C . PHE B 1 50 ? 18.969 39.062 16.859 1 76.31 50 PHE B C 1
ATOM 3018 O O . PHE B 1 50 ? 18.922 40.25 16.5 1 76.31 50 PHE B O 1
ATOM 3025 N N . GLN B 1 51 ? 20.109 38.469 17.25 1 62.66 51 GLN B N 1
ATOM 3026 C CA . GLN B 1 51 ? 21.344 39.219 17.031 1 62.66 51 GLN B CA 1
ATOM 3027 C C . GLN B 1 51 ? 21.703 39.281 15.547 1 62.66 51 GLN B C 1
ATOM 3029 O O . GLN B 1 51 ? 22.859 39.469 15.195 1 62.66 51 GLN B O 1
ATOM 3034 N N . THR B 1 52 ? 20.906 38.75 14.711 1 52.62 52 THR B N 1
ATOM 3035 C CA . THR B 1 52 ? 21.359 38.938 13.336 1 52.62 52 THR B CA 1
ATOM 3036 C C . THR B 1 52 ? 22.109 40.25 13.188 1 52.62 52 THR B C 1
ATOM 3038 O O . THR B 1 52 ? 23.203 40.281 12.609 1 52.62 52 THR B O 1
ATOM 3041 N N . LYS B 1 53 ? 21.438 41.406 12.844 1 48.97 53 LYS B N 1
ATOM 3042 C CA . LYS B 1 53 ? 22.016 42.625 12.266 1 48.97 53 LYS B CA 1
ATOM 3043 C C . LYS B 1 53 ? 22.859 43.375 13.289 1 48.97 53 LYS B C 1
ATOM 3045 O O . LYS B 1 53 ? 23.938 43.875 12.953 1 48.97 53 LYS B O 1
ATOM 3050 N N . SER B 1 54 ? 22.266 43.844 14.422 1 41.56 54 SER B N 1
ATOM 3051 C CA . SER B 1 54 ? 22.812 45.031 15.023 1 41.56 54 SER B CA 1
ATOM 3052 C C . SER B 1 54 ? 23.953 44.688 15.992 1 41.56 54 SER B C 1
ATOM 3054 O O . SER B 1 54 ? 24.672 45.594 16.438 1 41.56 54 SER B O 1
ATOM 3056 N N . LEU B 1 55 ? 23.734 43.75 17.047 1 45.16 55 LEU B N 1
ATOM 3057 C CA . LEU B 1 55 ? 24.703 43.938 18.125 1 45.16 55 LEU B CA 1
ATOM 3058 C C . LEU B 1 55 ? 25.984 43.156 17.844 1 45.16 55 LEU B C 1
ATOM 3060 O O . LEU B 1 55 ? 25.953 42 17.453 1 45.16 55 LEU B O 1
ATOM 3064 N N . PRO B 1 56 ? 27.094 43.906 17.641 1 43.72 56 PRO B N 1
ATOM 3065 C CA . PRO B 1 56 ? 28.453 43.375 17.531 1 43.72 56 PRO B CA 1
ATOM 3066 C C . PRO B 1 56 ? 28.766 42.281 18.562 1 43.72 56 PRO B C 1
ATOM 3068 O O . PRO B 1 56 ? 29.047 42.594 19.719 1 43.72 56 PRO B O 1
ATOM 3071 N N . LEU B 1 57 ? 27.859 41.406 18.844 1 47.81 57 LEU B N 1
ATOM 3072 C CA . LEU B 1 57 ? 28.469 40.5 19.812 1 47.81 57 LEU B CA 1
ATOM 3073 C C . LEU B 1 57 ? 29.812 40 19.328 1 47.81 57 LEU B C 1
ATOM 3075 O O . LEU B 1 57 ? 30.062 39.938 18.125 1 47.81 57 LEU B O 1
ATOM 3079 N N . PRO B 1 58 ? 30.781 39.906 20.219 1 46.91 58 PRO B N 1
ATOM 3080 C CA . PRO B 1 58 ? 32.094 39.438 19.797 1 46.91 58 PRO B CA 1
ATOM 3081 C C . PRO B 1 58 ? 32 38.219 18.891 1 46.91 58 PRO B C 1
ATOM 3083 O O . PRO B 1 58 ? 31.266 37.281 19.203 1 46.91 58 PRO B O 1
ATOM 3086 N N . ALA B 1 59 ? 31.984 38.406 17.547 1 53.38 59 ALA B N 1
ATOM 3087 C CA . ALA B 1 59 ? 32.156 37.469 16.438 1 53.38 59 ALA B CA 1
ATOM 3088 C C . ALA B 1 59 ? 32.906 36.219 16.891 1 53.38 59 ALA B C 1
ATOM 3090 O O . ALA B 1 59 ? 34.125 36.156 16.781 1 53.38 59 ALA B O 1
ATOM 3091 N N . THR B 1 60 ? 32.438 35.562 18.109 1 63.38 60 THR B N 1
ATOM 3092 C CA . THR B 1 60 ? 33.219 34.312 18.328 1 63.38 60 THR B CA 1
ATOM 3093 C C . THR B 1 60 ? 32.844 33.281 17.266 1 63.38 60 THR B C 1
ATOM 3095 O O . THR B 1 60 ? 31.75 33.312 16.703 1 63.38 60 THR B O 1
ATOM 3098 N N . GLU B 1 61 ? 33.844 32.625 16.797 1 73.56 61 GLU B N 1
ATOM 3099 C CA . GLU B 1 61 ? 33.719 31.547 15.836 1 73.56 61 GLU B CA 1
ATOM 3100 C C . GLU B 1 61 ? 32.531 30.656 16.125 1 73.56 61 GLU B C 1
ATOM 3102 O O . GLU B 1 61 ? 31.797 30.266 15.219 1 73.56 61 GLU B O 1
ATOM 3107 N N . ARG B 1 62 ? 32.188 30.531 17.391 1 77.69 62 ARG B N 1
ATOM 3108 C CA . ARG B 1 62 ? 31.078 29.703 17.797 1 77.69 62 ARG B CA 1
ATOM 3109 C C . ARG B 1 62 ? 29.75 30.406 17.516 1 77.69 62 ARG B C 1
ATOM 3111 O O . ARG B 1 62 ? 28.781 29.75 17.109 1 77.69 62 ARG B O 1
ATOM 3118 N N . GLY B 1 63 ? 29.75 31.703 17.781 1 76.19 63 GLY B N 1
ATOM 3119 C CA . GLY B 1 63 ? 28.531 32.469 17.531 1 76.19 63 GLY B CA 1
ATOM 3120 C C . GLY B 1 63 ? 28.125 32.469 16.062 1 76.19 63 GLY B C 1
ATOM 3121 O O . GLY B 1 63 ? 26.938 32.312 15.75 1 76.19 63 GLY B O 1
ATOM 3122 N N . ASP B 1 64 ? 29.094 32.562 15.219 1 80.88 64 ASP B N 1
ATOM 3123 C CA . ASP B 1 64 ? 28.828 32.594 13.781 1 80.88 64 ASP B CA 1
ATOM 3124 C C . ASP B 1 64 ? 28.312 31.234 13.297 1 80.88 64 ASP B C 1
ATOM 3126 O O . ASP B 1 64 ? 27.391 31.172 12.477 1 80.88 64 ASP B O 1
ATOM 3130 N N . LEU B 1 65 ? 28.922 30.234 13.852 1 83.81 65 LEU B N 1
ATOM 3131 C CA . LEU B 1 65 ? 28.484 28.891 13.5 1 83.81 65 LEU B CA 1
ATOM 3132 C C . LEU B 1 65 ? 27.062 28.641 13.977 1 83.81 65 LEU B C 1
ATOM 3134 O O . LEU B 1 65 ? 26.25 28.047 13.25 1 83.81 65 LEU B O 1
ATOM 3138 N N . ALA B 1 66 ? 26.766 29.062 15.125 1 85 66 ALA B N 1
ATOM 3139 C CA . ALA B 1 66 ? 25.422 28.922 15.68 1 85 66 ALA B CA 1
ATOM 3140 C C . ALA B 1 66 ? 24.391 29.641 14.82 1 85 66 ALA B C 1
ATOM 3142 O O . ALA B 1 66 ? 23.297 29.109 14.562 1 85 66 ALA B O 1
ATOM 3143 N N . ARG B 1 67 ? 24.719 30.781 14.414 1 87.19 67 ARG B N 1
ATOM 3144 C CA . ARG B 1 67 ? 23.828 31.562 13.57 1 87.19 67 ARG B CA 1
ATOM 3145 C C . ARG B 1 67 ? 23.578 30.859 12.234 1 87.19 67 ARG B C 1
ATOM 3147 O O . ARG B 1 67 ? 22.453 30.844 11.742 1 87.19 67 ARG B O 1
ATOM 3154 N N . LEU B 1 68 ? 24.672 30.344 11.742 1 87.75 68 LEU B N 1
ATOM 3155 C CA . LEU B 1 68 ? 24.562 29.625 10.477 1 87.75 68 LEU B CA 1
ATOM 3156 C C . LEU B 1 68 ? 23.672 28.406 10.617 1 87.75 68 LEU B C 1
ATOM 3158 O O . LEU B 1 68 ? 22.797 28.156 9.773 1 87.75 68 LEU B O 1
ATOM 3162 N N . ILE B 1 69 ? 23.812 27.719 11.656 1 90.44 69 ILE B N 1
ATOM 3163 C CA . ILE B 1 69 ? 23.031 26.5 11.906 1 90.44 69 ILE B CA 1
ATOM 3164 C C . ILE B 1 69 ? 21.562 26.875 12.102 1 90.44 69 ILE B C 1
ATOM 3166 O O . ILE B 1 69 ? 20.672 26.25 11.508 1 90.44 69 ILE B O 1
ATOM 3170 N N . ILE B 1 70 ? 21.312 27.859 12.859 1 91.31 70 ILE B N 1
ATOM 3171 C CA . ILE B 1 70 ? 19.953 28.25 13.203 1 91.31 70 ILE B CA 1
ATOM 3172 C C . ILE B 1 70 ? 19.234 28.766 11.961 1 91.31 70 ILE B C 1
ATOM 3174 O O . ILE B 1 70 ? 18.141 28.312 11.641 1 91.31 70 ILE B O 1
ATOM 3178 N N . TRP B 1 71 ? 19.875 29.609 11.188 1 91.44 71 TRP B N 1
ATOM 3179 C CA . TRP B 1 71 ? 19.172 30.328 10.125 1 91.44 71 TRP B CA 1
ATOM 3180 C C . TRP B 1 71 ? 19.203 29.531 8.828 1 91.44 71 TRP B C 1
ATOM 3182 O O . TRP B 1 71 ? 18.25 29.594 8.039 1 91.44 71 TRP B O 1
ATOM 3192 N N . GLU B 1 72 ? 20.266 28.812 8.641 1 91.94 72 GLU B N 1
ATOM 3193 C CA . GLU B 1 72 ? 20.422 28.203 7.328 1 91.94 72 GLU B CA 1
ATOM 3194 C C . GLU B 1 72 ? 20.047 26.734 7.355 1 91.94 72 GLU B C 1
ATOM 3196 O O . GLU B 1 72 ? 19.734 26.141 6.316 1 91.94 72 GLU B O 1
ATOM 3201 N N . ILE B 1 73 ? 19.938 26.188 8.492 1 92.25 73 ILE B N 1
ATOM 3202 C CA . ILE B 1 73 ? 19.703 24.75 8.547 1 92.25 73 ILE B CA 1
ATOM 3203 C C . ILE B 1 73 ? 18.406 24.469 9.305 1 92.25 73 ILE B C 1
ATOM 3205 O O . ILE B 1 73 ? 17.453 23.922 8.734 1 92.25 73 ILE B O 1
ATOM 3209 N N . ARG B 1 74 ? 18.266 24.953 10.492 1 94.31 74 ARG B N 1
ATOM 3210 C CA . ARG B 1 74 ? 17.172 24.5 11.367 1 94.31 74 ARG B CA 1
ATOM 3211 C C . ARG B 1 74 ? 15.906 25.297 11.117 1 94.31 74 ARG B C 1
ATOM 3213 O O . ARG B 1 74 ? 14.805 24.734 11.102 1 94.31 74 ARG B O 1
ATOM 3220 N N . MET B 1 75 ? 16.078 26.594 10.891 1 94.69 75 MET B N 1
ATOM 3221 C CA . MET B 1 75 ? 14.898 27.453 10.711 1 94.69 75 MET B CA 1
ATOM 3222 C C . MET B 1 75 ? 14.125 27.062 9.461 1 94.69 75 MET B C 1
ATOM 3224 O O . MET B 1 75 ? 12.914 26.844 9.508 1 94.69 75 MET B O 1
ATOM 3228 N N . PRO B 1 76 ? 14.828 26.938 8.305 1 96.5 76 PRO B N 1
ATOM 3229 C CA . PRO B 1 76 ? 14.078 26.531 7.121 1 96.5 76 PRO B CA 1
ATOM 3230 C C . PRO B 1 76 ? 13.406 25.156 7.289 1 96.5 76 PRO B C 1
ATOM 3232 O O . PRO B 1 76 ? 12.305 24.953 6.785 1 96.5 76 PRO B O 1
ATOM 3235 N N . ARG B 1 77 ? 14.055 24.297 7.953 1 96.62 77 ARG B N 1
ATOM 3236 C CA . ARG B 1 77 ? 13.516 22.969 8.188 1 96.62 77 ARG B CA 1
ATOM 3237 C C . ARG B 1 77 ? 12.25 23.016 9.031 1 96.62 77 ARG B C 1
ATOM 3239 O O . ARG B 1 77 ? 11.266 22.344 8.734 1 96.62 77 ARG B O 1
ATOM 3246 N N . ILE B 1 78 ? 12.266 23.797 10.023 1 96.69 78 ILE B N 1
ATOM 3247 C CA . ILE B 1 78 ? 11.125 23.969 10.914 1 96.69 78 ILE B CA 1
ATOM 3248 C C . ILE B 1 78 ? 9.953 24.578 10.141 1 96.69 78 ILE B C 1
ATOM 3250 O O . ILE B 1 78 ? 8.82 24.125 10.25 1 96.69 78 ILE B O 1
ATOM 3254 N N . ILE B 1 79 ? 10.234 25.578 9.383 1 97.12 79 ILE B N 1
ATOM 3255 C CA . ILE B 1 79 ? 9.195 26.25 8.609 1 97.12 79 ILE B CA 1
ATOM 3256 C C . ILE B 1 79 ? 8.617 25.281 7.582 1 97.12 79 ILE B C 1
ATOM 3258 O O . ILE B 1 79 ? 7.402 25.25 7.359 1 97.12 79 ILE B O 1
ATOM 3262 N N . LEU B 1 80 ? 9.477 24.5 7.004 1 97.88 80 LEU B N 1
ATOM 3263 C CA . LEU B 1 80 ? 9 23.5 6.055 1 97.88 80 LEU B CA 1
ATOM 3264 C C . LEU B 1 80 ? 8.086 22.484 6.746 1 97.88 80 LEU B C 1
ATOM 3266 O O . LEU B 1 80 ? 7.055 22.094 6.191 1 97.88 80 LEU B O 1
ATOM 3270 N N . ALA B 1 81 ? 8.43 22.094 7.918 1 97.69 81 ALA B N 1
ATOM 3271 C CA . ALA B 1 81 ? 7.598 21.172 8.695 1 97.69 81 ALA B CA 1
ATOM 3272 C C . ALA B 1 81 ? 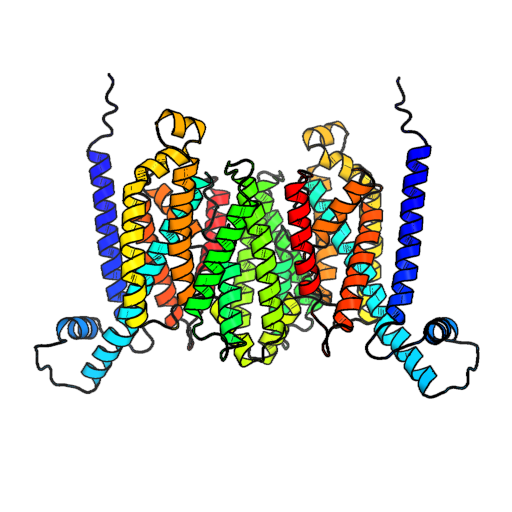6.234 21.781 9 1 97.69 81 ALA B C 1
ATOM 3274 O O . ALA B 1 81 ? 5.219 21.094 9 1 97.69 81 ALA B O 1
ATOM 3275 N N . VAL B 1 82 ? 6.219 23.047 9.242 1 97.56 82 VAL B N 1
ATOM 3276 C CA . VAL B 1 82 ? 4.973 23.766 9.484 1 97.56 82 VAL B CA 1
ATOM 3277 C C . VAL B 1 82 ? 4.105 23.719 8.227 1 97.56 82 VAL B C 1
ATOM 3279 O O . VAL B 1 82 ? 2.916 23.391 8.289 1 97.56 82 VAL B O 1
ATOM 3282 N N . LEU B 1 83 ? 4.727 24.031 7.117 1 98.38 83 LEU B N 1
ATOM 3283 C CA . LEU B 1 83 ? 3.996 24.078 5.859 1 98.38 83 LEU B CA 1
ATOM 3284 C C . LEU B 1 83 ? 3.459 22.688 5.496 1 98.38 83 LEU B C 1
ATOM 3286 O O . LEU B 1 83 ? 2.273 22.547 5.191 1 98.38 83 LEU B O 1
ATOM 3290 N N . VAL B 1 84 ? 4.262 21.672 5.613 1 98.5 84 VAL B N 1
ATOM 3291 C CA . VAL B 1 84 ? 3.912 20.328 5.191 1 98.5 84 VAL B CA 1
ATOM 3292 C C . VAL B 1 84 ? 2.918 19.719 6.176 1 98.5 84 VAL B C 1
ATOM 3294 O O . VAL B 1 84 ? 1.938 19.078 5.77 1 98.5 84 VAL B O 1
ATOM 3297 N N . GLY B 1 85 ? 3.16 19.906 7.441 1 98.5 85 GLY B N 1
ATOM 3298 C CA . GLY B 1 85 ? 2.23 19.422 8.445 1 98.5 85 GLY B CA 1
ATOM 3299 C C . GLY B 1 85 ? 0.832 19.984 8.289 1 98.5 85 GLY B C 1
ATOM 3300 O O . GLY B 1 85 ? -0.155 19.25 8.391 1 98.5 85 GLY B O 1
ATOM 3301 N N . SER B 1 86 ? 0.79 21.234 8.047 1 98.62 86 SER B N 1
ATOM 3302 C CA . SER B 1 86 ? -0.496 21.891 7.82 1 98.62 86 SER B CA 1
ATOM 3303 C C . SER B 1 86 ? -1.151 21.391 6.535 1 98.62 86 SER B C 1
ATOM 3305 O O . SER B 1 86 ? -2.33 21.031 6.531 1 98.62 86 SER B O 1
ATOM 3307 N N . ALA B 1 87 ? -0.386 21.344 5.512 1 98.81 87 ALA B N 1
ATOM 3308 C CA . ALA B 1 87 ? -0.906 20.969 4.199 1 98.81 87 ALA B CA 1
ATOM 3309 C C . ALA B 1 87 ? -1.474 19.562 4.211 1 98.81 87 ALA B C 1
ATOM 3311 O O . ALA B 1 87 ? -2.586 19.328 3.734 1 98.81 87 ALA B O 1
ATOM 3312 N N . LEU B 1 88 ? -0.761 18.641 4.773 1 98.69 88 LEU B N 1
ATOM 3313 C CA . LEU B 1 88 ? -1.198 17.25 4.785 1 98.69 88 LEU B CA 1
ATOM 3314 C C . LEU B 1 88 ? -2.426 17.062 5.672 1 98.69 88 LEU B C 1
ATOM 3316 O O . LEU B 1 88 ? -3.338 16.312 5.332 1 98.69 88 LEU B O 1
ATOM 3320 N N . SER B 1 89 ? -2.492 17.75 6.75 1 98.69 89 SER B N 1
ATOM 3321 C CA . SER B 1 89 ? -3.631 17.641 7.656 1 98.69 89 SER B CA 1
ATOM 3322 C C . SER B 1 89 ? -4.887 18.234 7.031 1 98.69 89 SER B C 1
ATOM 3324 O O . SER B 1 89 ? -5.973 17.656 7.133 1 98.69 89 SER B O 1
ATOM 3326 N N . ILE B 1 90 ? -4.691 19.375 6.445 1 98.81 90 ILE B N 1
ATOM 3327 C CA . ILE B 1 90 ? -5.816 20.031 5.789 1 98.81 90 ILE B CA 1
ATOM 3328 C C . ILE B 1 90 ? -6.324 19.156 4.637 1 98.81 90 ILE B C 1
ATOM 3330 O O . ILE B 1 90 ? -7.531 18.984 4.465 1 98.81 90 ILE B O 1
ATOM 3334 N N . SER B 1 91 ? -5.422 18.609 3.881 1 98.81 91 SER B N 1
ATOM 3335 C CA . SER B 1 91 ? -5.793 17.703 2.791 1 98.81 91 SER B CA 1
ATOM 3336 C C . SER B 1 91 ? -6.566 16.5 3.309 1 98.81 91 SER B C 1
ATOM 3338 O O . SER B 1 91 ? -7.57 16.094 2.719 1 98.81 91 SER B O 1
ATOM 3340 N N . GLY B 1 92 ? -6.074 15.961 4.398 1 98.19 92 GLY B N 1
ATOM 3341 C CA . GLY B 1 92 ? -6.793 14.859 5.027 1 98.19 92 GLY B CA 1
ATOM 3342 C C . GLY B 1 92 ? -8.211 15.227 5.414 1 98.19 92 GLY B C 1
ATOM 3343 O O . GLY B 1 92 ? -9.141 14.445 5.195 1 98.19 92 GLY B O 1
ATOM 3344 N N . ASN B 1 93 ? -8.398 16.375 5.953 1 98.12 93 ASN B N 1
ATOM 3345 C CA . ASN B 1 93 ? -9.719 16.859 6.34 1 98.12 93 ASN B CA 1
ATOM 3346 C C . ASN B 1 93 ? -10.648 16.953 5.133 1 98.12 93 ASN B C 1
ATOM 3348 O O . ASN B 1 93 ? -11.828 16.594 5.219 1 98.12 93 ASN B O 1
ATOM 3352 N N . ILE B 1 94 ? -10.125 17.484 4.074 1 98.38 94 ILE B N 1
ATOM 3353 C CA . ILE B 1 94 ? -10.914 17.625 2.854 1 98.38 94 ILE B CA 1
ATOM 3354 C C . ILE B 1 94 ? -11.398 16.266 2.391 1 98.38 94 ILE B C 1
ATOM 3356 O O . ILE B 1 94 ? -12.602 16.062 2.17 1 98.38 94 ILE B O 1
ATOM 3360 N N . PHE B 1 95 ? -10.539 15.344 2.332 1 97.31 95 PHE B N 1
ATOM 3361 C CA . PHE B 1 95 ? -10.883 14.031 1.797 1 97.31 95 PHE B CA 1
ATOM 3362 C C . PHE B 1 95 ? -11.836 13.297 2.736 1 97.31 95 PHE B C 1
ATOM 3364 O O . PHE B 1 95 ? -12.797 12.672 2.289 1 97.31 95 PHE B O 1
ATOM 3371 N N . GLN B 1 96 ? -11.562 13.359 3.996 1 96 96 GLN B N 1
ATOM 3372 C CA . GLN B 1 96 ? -12.445 12.711 4.961 1 96 96 GLN B CA 1
ATOM 3373 C C . GLN B 1 96 ? -13.852 13.297 4.895 1 96 96 GLN B C 1
ATOM 3375 O O . GLN B 1 96 ? -14.836 12.57 5.02 1 96 96 GLN B O 1
ATOM 3380 N N . SER B 1 97 ? -13.977 14.555 4.695 1 96.19 97 SER B N 1
ATOM 3381 C CA . SER B 1 97 ? -15.273 15.227 4.621 1 96.19 97 SER B CA 1
ATOM 3382 C C . SER B 1 97 ? -15.969 14.922 3.299 1 96.19 97 SER B C 1
ATOM 3384 O O . SER B 1 97 ? -17.156 14.594 3.281 1 96.19 97 SER B O 1
ATOM 3386 N N . CYS B 1 98 ? -15.242 15.016 2.23 1 94.88 98 CYS B N 1
ATOM 3387 C CA . CYS B 1 98 ? -15.812 14.766 0.912 1 94.88 98 CYS B CA 1
ATOM 3388 C C . CYS B 1 98 ? -16.297 13.328 0.783 1 94.88 98 CYS B C 1
ATOM 3390 O O . CYS B 1 98 ? -17.312 13.062 0.154 1 94.88 98 CYS B O 1
ATOM 3392 N N . PHE B 1 99 ? -15.578 12.43 1.395 1 93.56 99 PHE B N 1
ATOM 3393 C CA . PHE B 1 99 ? -15.891 11.016 1.251 1 93.56 99 PHE B CA 1
ATOM 3394 C C . PHE B 1 99 ? -16.719 10.523 2.43 1 93.56 99 PHE B C 1
ATOM 3396 O O . PHE B 1 99 ? -17.156 9.367 2.453 1 93.56 99 PHE B O 1
ATOM 3403 N N . ARG B 1 100 ? -16.938 11.352 3.355 1 93.5 100 ARG B N 1
ATOM 3404 C CA . ARG B 1 100 ? -17.703 11.016 4.555 1 93.5 100 ARG B CA 1
ATOM 3405 C C . ARG B 1 100 ? -17.172 9.742 5.199 1 93.5 100 ARG B C 1
ATOM 3407 O O . ARG B 1 100 ? -17.953 8.836 5.523 1 93.5 100 ARG B O 1
ATOM 3414 N N . ASN B 1 101 ? -15.836 9.703 5.309 1 91.31 101 ASN B N 1
ATOM 3415 C CA . ASN B 1 101 ? -15.109 8.57 5.859 1 91.31 101 ASN B CA 1
ATOM 3416 C C . ASN B 1 101 ? -13.875 9.016 6.633 1 91.31 101 ASN B C 1
ATOM 3418 O O . ASN B 1 101 ? -12.898 9.484 6.043 1 91.31 101 ASN B O 1
ATOM 3422 N N . PRO B 1 102 ? -13.883 8.828 7.906 1 90.38 102 PRO B N 1
ATOM 3423 C CA . PRO B 1 102 ? -12.797 9.344 8.742 1 90.38 102 PRO B CA 1
ATOM 3424 C C . PRO B 1 102 ? -11.492 8.578 8.547 1 90.38 102 PRO B C 1
ATOM 3426 O O . PRO B 1 102 ? -10.445 9.008 9.039 1 90.38 102 PRO B O 1
ATOM 3429 N N . LEU B 1 103 ? -11.5 7.5 7.754 1 86.38 103 LEU B N 1
ATOM 3430 C CA . LEU B 1 103 ? -10.305 6.672 7.609 1 86.38 103 LEU B CA 1
ATOM 3431 C C . LEU B 1 103 ? -9.594 6.969 6.293 1 86.38 103 LEU B C 1
ATOM 3433 O O . LEU B 1 103 ? -8.602 6.32 5.965 1 86.38 103 LEU B O 1
ATOM 3437 N N . VAL B 1 104 ? -10.086 7.934 5.605 1 91.75 104 VAL B N 1
ATOM 3438 C CA . VAL B 1 104 ? -9.492 8.273 4.316 1 91.75 104 VAL B CA 1
ATOM 3439 C C . VAL B 1 104 ? -8.25 9.141 4.52 1 91.75 104 VAL B C 1
ATOM 3441 O O . VAL B 1 104 ? -8.234 10.008 5.391 1 91.75 104 VAL B O 1
ATOM 3444 N N . GLU B 1 105 ? -7.199 8.836 3.709 1 94.31 105 GLU B N 1
ATOM 3445 C CA . GLU B 1 105 ? -5.957 9.602 3.719 1 94.31 105 GLU B CA 1
ATOM 3446 C C . GLU B 1 105 ? -5.766 10.367 2.41 1 94.31 105 GLU B C 1
ATOM 3448 O O . GLU B 1 105 ? -6.395 10.039 1.401 1 94.31 105 GLU B O 1
ATOM 3453 N N . PRO B 1 106 ? -4.832 11.352 2.451 1 96.19 106 PRO B N 1
ATOM 3454 C CA . PRO B 1 106 ? -4.656 12.195 1.269 1 96.19 106 PRO B CA 1
ATOM 3455 C C . PRO B 1 106 ? -4.152 11.422 0.054 1 96.19 106 PRO B C 1
ATOM 3457 O O . PRO B 1 106 ? -4.246 11.906 -1.076 1 96.19 106 PRO B O 1
ATOM 3460 N N . TYR B 1 107 ? -3.682 10.297 0.246 1 96.5 107 TYR B N 1
ATOM 3461 C CA . TYR B 1 107 ? -3.047 9.547 -0.832 1 96.5 107 TYR B CA 1
ATOM 3462 C C . TYR B 1 107 ? -4.039 8.594 -1.493 1 96.5 107 TYR B C 1
ATOM 3464 O O . TYR B 1 107 ? -3.682 7.848 -2.406 1 96.5 107 TYR B O 1
ATOM 3472 N N . ILE B 1 108 ? -5.281 8.656 -1.133 1 94.38 108 ILE B N 1
ATOM 3473 C CA . ILE B 1 108 ? -6.293 7.676 -1.491 1 94.38 108 ILE B CA 1
ATOM 3474 C C . ILE B 1 108 ? -6.512 7.684 -3.002 1 94.38 108 ILE B C 1
ATOM 3476 O O . ILE B 1 108 ? -6.902 6.672 -3.588 1 94.38 108 ILE B O 1
ATOM 3480 N N . LEU B 1 109 ? -6.23 8.742 -3.656 1 96.06 109 LEU B N 1
ATOM 3481 C CA . LEU B 1 109 ? -6.477 8.852 -5.09 1 96.06 109 LEU B CA 1
ATOM 3482 C C . LEU B 1 109 ? -5.207 8.555 -5.883 1 96.06 109 LEU B C 1
ATOM 3484 O O . LEU B 1 109 ? -5.125 8.875 -7.074 1 96.06 109 LEU B O 1
ATOM 3488 N N . GLY B 1 110 ? -4.148 8.039 -5.242 1 97.19 110 GLY B N 1
ATOM 3489 C CA . GLY B 1 110 ? -2.957 7.566 -5.938 1 97.19 110 GLY B CA 1
ATOM 3490 C C . GLY B 1 110 ? -1.866 8.617 -6.027 1 97.19 110 GLY B C 1
ATOM 3491 O O . GLY B 1 110 ? -0.857 8.414 -6.707 1 97.19 110 GLY B O 1
ATOM 3492 N N . VAL B 1 111 ? -2.039 9.68 -5.371 1 97.88 111 VAL B N 1
ATOM 3493 C CA . VAL B 1 111 ? -1.133 10.82 -5.465 1 97.88 111 VAL B CA 1
ATOM 3494 C C . VAL B 1 111 ? 0.283 10.391 -5.094 1 97.88 111 VAL B C 1
ATOM 3496 O O . VAL B 1 111 ? 1.254 10.789 -5.738 1 97.88 111 VAL B O 1
ATOM 3499 N N . SER B 1 112 ? 0.441 9.531 -4.102 1 98.06 112 SER B N 1
ATOM 3500 C CA . SER B 1 112 ? 1.76 9.117 -3.639 1 98.06 112 SER B CA 1
ATOM 3501 C C . SER B 1 112 ? 2.457 8.242 -4.676 1 98.06 112 SER B C 1
ATOM 3503 O O . SER B 1 112 ? 3.662 8.383 -4.906 1 98.06 112 SER B O 1
ATOM 3505 N N . SER B 1 113 ? 1.704 7.355 -5.355 1 98.12 113 SER B N 1
ATOM 3506 C CA . SER B 1 113 ? 2.283 6.488 -6.375 1 98.12 113 SER B CA 1
ATOM 3507 C C . SER B 1 113 ? 2.742 7.285 -7.59 1 98.12 113 SER B C 1
ATOM 3509 O O . SER B 1 113 ? 3.799 7.008 -8.164 1 98.12 113 SER B O 1
ATOM 3511 N N . GLY B 1 114 ? 1.92 8.242 -7.977 1 98.5 114 GLY B N 1
ATOM 3512 C CA . GLY B 1 114 ? 2.322 9.117 -9.062 1 98.5 114 GLY B CA 1
ATOM 3513 C C . GLY B 1 114 ? 3.564 9.93 -8.75 1 98.5 114 GLY B C 1
ATOM 3514 O O . GLY B 1 114 ? 4.473 10.031 -9.578 1 98.5 114 GLY B O 1
ATOM 3515 N N . ALA B 1 115 ? 3.574 10.508 -7.586 1 98.75 115 ALA B N 1
ATOM 3516 C CA . ALA B 1 115 ? 4.742 11.266 -7.145 1 98.75 115 ALA B CA 1
ATOM 3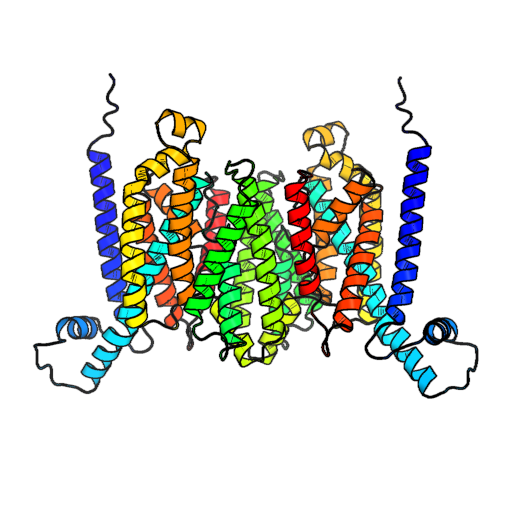517 C C . ALA B 1 115 ? 5.988 10.383 -7.121 1 98.75 115 ALA B C 1
ATOM 3519 O O . ALA B 1 115 ? 7.059 10.805 -7.574 1 98.75 115 ALA B O 1
ATOM 3520 N N . ALA B 1 116 ? 5.832 9.203 -6.594 1 98.81 116 ALA B N 1
ATOM 3521 C CA . ALA B 1 116 ? 6.945 8.258 -6.52 1 98.81 116 ALA B CA 1
ATOM 3522 C C . ALA B 1 116 ? 7.488 7.938 -7.91 1 98.81 116 ALA B C 1
ATOM 3524 O O . ALA B 1 116 ? 8.703 7.848 -8.102 1 98.81 116 ALA B O 1
ATOM 3525 N N . PHE B 1 117 ? 6.57 7.773 -8.812 1 98.62 117 PHE B N 1
ATOM 3526 C CA . PHE B 1 117 ? 6.996 7.492 -10.18 1 98.62 117 PHE B CA 1
ATOM 3527 C C . PHE B 1 117 ? 7.777 8.664 -10.758 1 98.62 117 PHE B C 1
ATOM 3529 O O . PHE B 1 117 ? 8.867 8.484 -11.305 1 98.62 117 PHE B O 1
ATOM 3536 N N . GLY B 1 118 ? 7.234 9.828 -10.641 1 98.56 118 GLY B N 1
ATOM 3537 C CA . GLY B 1 118 ? 7.93 11.016 -11.117 1 98.56 118 GLY B CA 1
ATOM 3538 C C . GLY B 1 118 ? 9.297 11.195 -10.492 1 98.56 118 GLY B C 1
ATOM 3539 O O . GLY B 1 118 ? 10.281 11.469 -11.195 1 98.56 118 GLY B O 1
ATOM 3540 N N . ALA B 1 119 ? 9.398 11.086 -9.188 1 98.56 119 ALA B N 1
ATOM 3541 C CA . ALA B 1 119 ? 10.672 11.203 -8.484 1 98.56 119 ALA B CA 1
ATOM 3542 C C . ALA B 1 119 ? 11.664 10.141 -8.953 1 98.56 119 ALA B C 1
ATOM 3544 O O . ALA B 1 119 ? 12.828 10.438 -9.203 1 98.56 119 ALA B O 1
ATOM 3545 N N . SER B 1 120 ? 11.164 8.898 -9.094 1 98.69 120 SER B N 1
ATOM 3546 C CA . SER B 1 120 ? 12.023 7.793 -9.523 1 98.69 120 SER B CA 1
ATOM 3547 C C . SER B 1 120 ? 12.555 8.023 -10.93 1 98.69 120 SER B C 1
ATOM 3549 O O . SER B 1 120 ? 13.711 7.707 -11.227 1 98.69 120 SER B O 1
ATOM 3551 N N . MET B 1 121 ? 11.711 8.555 -11.812 1 98.25 121 MET B N 1
ATOM 3552 C CA . MET B 1 121 ? 12.148 8.875 -13.164 1 98.25 121 MET B CA 1
ATOM 3553 C C . MET B 1 121 ? 13.312 9.867 -13.141 1 98.25 121 MET B C 1
ATOM 3555 O O . MET B 1 121 ? 14.305 9.68 -13.844 1 98.25 121 MET B O 1
ATOM 3559 N N . ALA B 1 122 ? 13.172 10.883 -12.328 1 98.25 122 ALA B N 1
ATOM 3560 C CA . ALA B 1 122 ? 14.203 11.914 -12.25 1 98.25 122 ALA B CA 1
ATOM 3561 C C . ALA B 1 122 ? 15.484 11.375 -11.633 1 98.25 122 ALA B C 1
ATOM 3563 O O . ALA B 1 122 ? 16.578 11.797 -11.992 1 98.25 122 ALA B O 1
ATOM 3564 N N . ILE B 1 123 ? 15.383 10.445 -10.719 1 97.94 123 ILE B N 1
ATOM 3565 C CA . ILE B 1 123 ? 16.531 9.859 -10.039 1 97.94 123 ILE B CA 1
ATOM 3566 C C . ILE B 1 123 ? 17.281 8.945 -10.992 1 97.94 123 ILE B C 1
ATOM 3568 O O . ILE B 1 123 ? 18.516 8.977 -11.055 1 97.94 123 ILE B O 1
ATOM 3572 N N . VAL B 1 124 ? 16.547 8.117 -11.727 1 97.75 124 VAL B N 1
ATOM 3573 C CA . VAL B 1 124 ? 17.156 7.109 -12.586 1 97.75 124 VAL B CA 1
ATOM 3574 C C . VAL B 1 124 ? 17.672 7.758 -13.875 1 97.75 124 VAL B C 1
ATOM 3576 O O . VAL B 1 124 ? 18.688 7.34 -14.422 1 97.75 124 VAL B O 1
ATOM 3579 N N . PHE B 1 125 ? 16.938 8.773 -14.344 1 96.81 125 PHE B N 1
ATOM 3580 C CA . PHE B 1 125 ? 17.297 9.461 -15.578 1 96.81 125 PHE B CA 1
ATOM 3581 C C . PHE B 1 125 ? 17.484 10.953 -15.336 1 96.81 125 PHE B C 1
ATOM 3583 O O . PHE B 1 125 ? 16.781 11.773 -15.93 1 96.81 125 PHE B O 1
ATOM 3590 N N . PRO B 1 126 ? 18.516 11.289 -14.664 1 92 126 PRO B N 1
ATOM 3591 C CA . PRO B 1 126 ? 18.688 12.695 -14.289 1 92 126 PRO B CA 1
ATOM 3592 C C . PRO B 1 126 ? 18.969 13.594 -15.492 1 92 126 PRO B C 1
ATOM 3594 O O . PRO B 1 126 ? 18.75 14.805 -15.43 1 92 126 PRO B O 1
ATOM 3597 N N . ALA B 1 127 ? 19.5 13.078 -16.562 1 90 127 ALA B N 1
ATOM 3598 C CA . ALA B 1 127 ? 19.797 13.859 -17.766 1 90 127 ALA B CA 1
ATOM 3599 C C . ALA B 1 127 ? 18.5 14.312 -18.438 1 90 127 ALA B C 1
ATOM 3601 O O . ALA B 1 127 ? 18.469 15.359 -19.094 1 90 127 ALA B O 1
ATOM 3602 N N . MET B 1 128 ? 17.484 13.586 -18.219 1 88.44 128 MET B N 1
ATOM 3603 C CA . MET B 1 128 ? 16.219 13.859 -18.906 1 88.44 128 MET B CA 1
ATOM 3604 C C . MET B 1 128 ? 15.305 14.695 -18.016 1 88.44 128 MET B C 1
ATOM 3606 O O . MET B 1 128 ? 14.547 15.531 -18.531 1 88.44 128 MET B O 1
ATOM 3610 N N . PHE B 1 129 ? 15.453 14.398 -16.797 1 81.88 129 PHE B N 1
ATOM 3611 C CA . PHE B 1 129 ? 14.555 15.047 -15.844 1 81.88 129 PHE B CA 1
ATOM 3612 C C . PHE B 1 129 ? 15.328 15.953 -14.898 1 81.88 129 PHE B C 1
ATOM 3614 O O . PHE B 1 129 ? 16.172 15.484 -14.125 1 81.88 129 PHE B O 1
ATOM 3621 N N . PHE B 1 130 ? 15.039 17.156 -14.922 1 80.12 130 PHE B N 1
ATOM 3622 C CA . PHE B 1 130 ? 15.914 18.141 -14.312 1 80.12 130 PHE B CA 1
ATOM 3623 C C . PHE B 1 130 ? 15.586 18.328 -12.828 1 80.12 130 PHE B C 1
ATOM 3625 O O . PHE B 1 130 ? 16.422 18.812 -12.062 1 80.12 130 PHE B O 1
ATOM 3632 N N . SER B 1 131 ? 14.477 17.953 -12.422 1 94 131 SER B N 1
ATOM 3633 C CA . SER B 1 131 ? 14.125 18.234 -11.039 1 94 131 SER B CA 1
ATOM 3634 C C . SER B 1 131 ? 13.25 17.125 -10.461 1 94 131 SER B C 1
ATOM 3636 O O . SER B 1 131 ? 12.164 16.859 -10.969 1 94 131 SER B O 1
ATOM 3638 N N . ILE B 1 132 ? 13.75 16.562 -9.359 1 96.88 132 ILE B N 1
ATOM 3639 C CA . ILE B 1 132 ? 13.008 15.5 -8.688 1 96.88 132 ILE B CA 1
ATOM 3640 C C . ILE B 1 132 ? 11.68 16.047 -8.172 1 96.88 132 ILE B C 1
ATOM 3642 O O . ILE B 1 132 ? 10.609 15.516 -8.492 1 96.88 132 ILE B O 1
ATOM 3646 N N . PRO B 1 133 ? 11.672 17.25 -7.52 1 97.12 133 PRO B N 1
ATOM 3647 C CA . PRO B 1 133 ? 10.398 17.766 -7 1 97.12 133 PRO B CA 1
ATOM 3648 C C . PRO B 1 133 ? 9.414 18.125 -8.109 1 97.12 133 PRO B C 1
ATOM 3650 O O . PRO B 1 133 ? 8.211 17.859 -7.98 1 97.12 133 PRO B O 1
ATOM 3653 N N . LEU B 1 134 ? 9.883 18.656 -9.148 1 96.75 134 LEU B N 1
ATOM 3654 C CA . LEU B 1 134 ? 9 19.031 -10.25 1 96.75 134 LEU B CA 1
ATOM 3655 C C . LEU B 1 134 ? 8.375 17.797 -10.891 1 96.75 134 LEU B C 1
ATOM 3657 O O . LEU B 1 134 ? 7.18 17.766 -11.172 1 96.75 134 LEU B O 1
ATOM 3661 N N . SER B 1 135 ? 9.203 16.797 -11.125 1 98.31 135 SER B N 1
ATOM 3662 C CA . SER B 1 135 ? 8.703 15.547 -11.703 1 98.31 135 SER B CA 1
ATOM 3663 C C . SER B 1 135 ? 7.691 14.883 -10.773 1 98.31 135 SER B C 1
ATOM 3665 O O . SER B 1 135 ? 6.641 14.422 -11.227 1 98.31 135 SER B O 1
ATOM 3667 N N . ALA B 1 136 ? 8.016 14.82 -9.5 1 98.5 136 ALA B N 1
ATOM 3668 C CA . ALA B 1 136 ? 7.105 14.242 -8.508 1 98.5 136 ALA B CA 1
ATOM 3669 C C . ALA B 1 136 ? 5.773 14.984 -8.492 1 98.5 136 ALA B C 1
ATOM 3671 O O . ALA B 1 136 ? 4.707 14.367 -8.469 1 98.5 136 ALA B O 1
ATOM 3672 N N . PHE B 1 137 ? 5.824 16.312 -8.531 1 98.25 137 PHE B N 1
ATOM 3673 C CA . PHE B 1 137 ? 4.621 17.125 -8.5 1 98.25 137 PHE B CA 1
ATOM 3674 C C . PHE B 1 137 ? 3.76 16.891 -9.734 1 98.25 137 PHE B C 1
ATOM 3676 O O . PHE B 1 137 ? 2.547 16.703 -9.617 1 98.25 137 PHE B O 1
ATOM 3683 N N . LEU B 1 138 ? 4.363 16.875 -10.859 1 97.75 138 LEU B N 1
ATOM 3684 C CA . LEU B 1 138 ? 3.654 16.734 -12.125 1 97.75 138 LEU B CA 1
ATOM 3685 C C . LEU B 1 138 ? 2.955 15.375 -12.211 1 97.75 138 LEU B C 1
ATOM 3687 O O . LEU B 1 138 ? 1.772 15.305 -12.555 1 97.75 138 LEU B O 1
ATOM 3691 N N . PHE B 1 139 ? 3.615 14.359 -11.836 1 98.5 139 PHE B N 1
ATOM 3692 C CA . PHE B 1 139 ? 3.029 13.031 -11.961 1 98.5 139 PHE B CA 1
ATOM 3693 C C . PHE B 1 139 ? 2.033 12.766 -10.836 1 98.5 139 PHE B C 1
ATOM 3695 O O . PHE B 1 139 ? 1.077 12.008 -11.016 1 98.5 139 PHE B O 1
ATOM 3702 N N . ALA B 1 140 ? 2.217 13.43 -9.68 1 98.56 140 ALA B N 1
ATOM 3703 C CA . ALA B 1 140 ? 1.183 13.391 -8.648 1 98.56 140 ALA B CA 1
ATOM 3704 C C . ALA B 1 140 ? -0.121 14 -9.156 1 98.56 140 ALA B C 1
ATOM 3706 O O . ALA B 1 140 ? -1.188 13.398 -9.023 1 98.56 140 ALA B O 1
ATOM 3707 N N . GLY B 1 141 ? 0.036 15.156 -9.727 1 97.81 141 GLY B N 1
ATOM 3708 C CA . GLY B 1 141 ? -1.128 15.82 -10.297 1 97.81 141 GLY B CA 1
ATOM 3709 C C . GLY B 1 141 ? -1.778 15.031 -11.414 1 97.81 141 GLY B C 1
ATOM 3710 O O . GLY B 1 141 ? -3.004 14.906 -11.461 1 97.81 141 GLY B O 1
ATOM 3711 N N . LEU B 1 142 ? -0.982 14.453 -12.258 1 98 142 LEU B N 1
ATOM 3712 C CA . LEU B 1 142 ? -1.48 13.648 -13.367 1 98 142 LEU B CA 1
ATOM 3713 C C . LEU B 1 142 ? -2.264 12.445 -12.859 1 98 142 LEU B C 1
ATOM 3715 O O . LEU B 1 142 ? -3.312 12.102 -13.406 1 98 142 LEU B O 1
ATOM 3719 N N . THR B 1 143 ? -1.743 11.844 -11.859 1 98.19 143 THR B N 1
ATOM 3720 C CA . THR B 1 143 ? -2.383 10.656 -11.305 1 98.19 143 THR B CA 1
ATOM 3721 C C . THR B 1 143 ? -3.783 10.984 -10.797 1 98.19 143 THR B C 1
ATOM 3723 O O . THR B 1 143 ? -4.734 10.25 -11.07 1 98.19 143 THR B O 1
ATOM 3726 N N . VAL B 1 144 ? -3.947 12.086 -10.094 1 97.25 144 VAL B N 1
ATOM 3727 C CA . VAL B 1 144 ? -5.254 12.461 -9.562 1 97.25 144 VAL B CA 1
ATOM 3728 C C . VAL B 1 144 ? -6.199 12.812 -10.711 1 97.25 144 VAL B C 1
ATOM 3730 O O . VAL B 1 144 ? -7.375 12.453 -10.68 1 97.25 144 VAL B O 1
ATOM 3733 N N . LEU B 1 145 ? -5.68 13.453 -11.703 1 96.31 145 LEU B N 1
ATOM 3734 C CA . LEU B 1 145 ? -6.504 13.781 -12.859 1 96.31 145 LEU B CA 1
ATOM 3735 C C . LEU B 1 145 ? -6.988 12.516 -13.562 1 96.31 145 LEU B C 1
ATOM 3737 O O . LEU B 1 145 ? -8.156 12.43 -13.953 1 96.31 145 LEU B O 1
ATOM 3741 N N . LEU B 1 146 ? -6.113 11.547 -13.672 1 95.69 146 LEU B N 1
ATOM 3742 C CA . LEU B 1 146 ? -6.496 10.273 -14.266 1 95.69 146 LEU B CA 1
ATOM 3743 C C . LEU B 1 146 ? -7.531 9.555 -13.406 1 95.69 146 LEU B C 1
ATOM 3745 O O . LEU B 1 146 ? -8.484 8.977 -13.93 1 95.69 146 LEU B O 1
ATOM 3749 N N . THR B 1 147 ? -7.328 9.625 -12.117 1 95.44 147 THR B N 1
ATOM 3750 C CA . THR B 1 147 ? -8.25 8.992 -11.18 1 95.44 147 THR B CA 1
ATOM 3751 C C . THR B 1 147 ? -9.633 9.633 -11.266 1 95.44 147 THR B C 1
ATOM 3753 O O . THR B 1 147 ? -10.648 8.938 -11.297 1 95.44 147 THR B O 1
ATOM 3756 N N . LEU B 1 148 ? -9.68 10.984 -11.344 1 93.62 148 LEU B N 1
ATOM 3757 C CA . LEU B 1 148 ? -10.945 11.695 -11.477 1 93.62 148 LEU B CA 1
ATOM 3758 C C . LEU B 1 148 ? -11.633 11.352 -12.789 1 93.62 148 LEU B C 1
ATOM 3760 O O . LEU B 1 148 ? -12.852 11.156 -12.828 1 93.62 148 LEU B O 1
ATOM 3764 N N . SER B 1 149 ? -10.844 11.234 -13.805 1 91.44 149 SER B N 1
ATOM 3765 C CA . SER B 1 149 ? -11.406 10.914 -15.109 1 91.44 149 SER B CA 1
ATOM 3766 C C . SER B 1 149 ? -12.016 9.516 -15.125 1 91.44 149 SER B C 1
ATOM 3768 O O . SER B 1 149 ? -13.055 9.297 -15.758 1 91.44 149 SER B O 1
ATOM 3770 N N . LEU B 1 150 ? -11.406 8.648 -14.391 1 88.56 150 LEU B N 1
ATOM 3771 C CA . LEU B 1 150 ? -11.867 7.266 -14.367 1 88.56 150 LEU B CA 1
ATOM 3772 C C . LEU B 1 150 ? -13.008 7.094 -13.375 1 88.56 150 LEU B C 1
ATOM 3774 O O . LEU B 1 150 ? -13.906 6.27 -13.586 1 88.56 150 LEU B O 1
ATOM 3778 N N . GLY B 1 151 ? -12.938 7.816 -12.336 1 87.94 151 GLY B N 1
ATOM 3779 C CA . GLY B 1 151 ? -13.828 7.574 -11.211 1 87.94 151 GLY B CA 1
ATOM 3780 C C . GLY B 1 151 ? -15.141 8.336 -11.312 1 87.94 151 GLY B C 1
ATOM 3781 O O . GLY B 1 151 ? -16.109 8.008 -10.633 1 87.94 151 GLY B O 1
ATOM 3782 N N . VAL B 1 152 ? -15.195 9.375 -12.125 1 82.69 152 VAL B N 1
ATOM 3783 C CA . VAL B 1 152 ? -16.422 10.141 -12.312 1 82.69 152 VAL B CA 1
ATOM 3784 C C . VAL B 1 152 ? -17.328 9.445 -13.336 1 82.69 152 VAL B C 1
ATOM 3786 O O . VAL B 1 152 ? -16.922 9.258 -14.484 1 82.69 152 VAL B O 1
ATOM 3789 N N . VAL B 1 153 ? -18.484 8.961 -12.875 1 75.94 153 VAL B N 1
ATOM 3790 C CA . VAL B 1 153 ? -19.422 8.211 -13.719 1 75.94 153 VAL B CA 1
ATOM 3791 C C . VAL B 1 153 ? -20.672 9.039 -13.961 1 75.94 153 VAL B C 1
ATOM 3793 O O . VAL B 1 153 ? -21.359 9.438 -13.016 1 75.94 153 VAL B O 1
ATOM 3796 N N . ARG B 1 154 ? -20.969 9.133 -15.172 1 76.06 154 ARG B N 1
ATOM 3797 C CA . ARG B 1 154 ? -22.172 9.867 -15.578 1 76.06 154 ARG B CA 1
ATOM 3798 C C . ARG B 1 154 ? -22.203 11.242 -14.93 1 76.06 154 ARG B C 1
ATOM 3800 O O . ARG B 1 154 ? -23.25 11.672 -14.43 1 76.06 154 ARG B O 1
ATOM 3807 N N . GLY B 1 155 ? -21.094 11.75 -14.742 1 73.44 155 GLY B N 1
ATOM 3808 C CA . GLY B 1 155 ? -20.984 13.109 -14.227 1 73.44 155 GLY B CA 1
ATOM 3809 C C . GLY B 1 155 ? -21.094 13.188 -12.719 1 73.44 155 GLY B C 1
ATOM 3810 O O . GLY B 1 155 ? -21.141 14.281 -12.148 1 73.44 155 GLY B O 1
ATOM 3811 N N . GLN B 1 156 ? -21.234 12.102 -12.109 1 79.81 156 GLN B N 1
ATOM 3812 C CA . GLN B 1 156 ? -21.359 12.109 -10.656 1 79.81 156 GLN B CA 1
ATOM 3813 C C . GLN B 1 156 ? -20.125 11.492 -9.992 1 79.81 156 GLN B C 1
ATOM 3815 O O .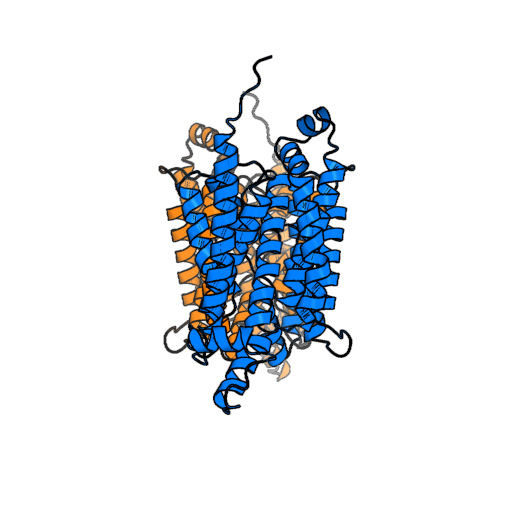 GLN B 1 156 ? -19.5 10.578 -10.547 1 79.81 156 GLN B O 1
ATOM 3820 N N . ILE B 1 157 ? -19.797 12.086 -8.914 1 80.56 157 ILE B N 1
ATOM 3821 C CA . ILE B 1 157 ? -18.703 11.555 -8.109 1 80.56 157 ILE B CA 1
ATOM 3822 C C . ILE B 1 157 ? -19.25 10.562 -7.086 1 80.56 157 ILE B C 1
ATOM 3824 O O . ILE B 1 157 ? -19.938 10.953 -6.137 1 80.56 157 ILE B O 1
ATOM 3828 N N . GLN B 1 158 ? -19.047 9.359 -7.414 1 82.44 158 GLN B N 1
ATOM 3829 C CA . GLN B 1 158 ? -19.359 8.328 -6.43 1 82.44 158 GLN B CA 1
ATOM 3830 C C . GLN B 1 158 ? -18.109 7.938 -5.637 1 82.44 158 GLN B C 1
ATOM 3832 O O . GLN B 1 158 ? -17.062 7.672 -6.223 1 82.44 158 GLN B O 1
ATOM 3837 N N . THR B 1 159 ? -18.219 7.945 -4.375 1 84.94 159 THR B N 1
ATOM 3838 C CA . THR B 1 159 ? -17.109 7.734 -3.457 1 84.94 159 THR B CA 1
ATOM 3839 C C . THR B 1 159 ? -16.391 6.426 -3.771 1 84.94 159 THR B C 1
ATOM 3841 O O . THR B 1 159 ? -15.172 6.41 -3.941 1 84.94 159 THR B O 1
ATOM 3844 N N . LEU B 1 160 ? -17.109 5.383 -3.93 1 83.88 160 LEU B N 1
ATOM 3845 C CA . LEU B 1 160 ? -16.531 4.066 -4.141 1 83.88 160 LEU B CA 1
ATOM 3846 C C . LEU B 1 160 ? -15.805 4 -5.484 1 83.88 160 LEU B C 1
ATOM 3848 O O . LEU B 1 160 ? -14.711 3.436 -5.578 1 83.88 160 LEU B O 1
ATOM 3852 N N . SER B 1 161 ? -16.422 4.535 -6.477 1 86.56 161 SER B N 1
ATOM 3853 C CA . SER B 1 161 ? -15.812 4.535 -7.801 1 86.56 161 SER B CA 1
ATOM 3854 C C . SER B 1 161 ? -14.5 5.312 -7.805 1 86.56 161 SER B C 1
ATOM 3856 O O . SER B 1 161 ? -13.531 4.902 -8.445 1 86.56 161 SER B O 1
ATOM 3858 N N . LEU B 1 162 ? -14.508 6.371 -7.121 1 90.62 162 LEU B N 1
ATOM 3859 C CA . LEU B 1 162 ? -13.305 7.203 -7.074 1 90.62 162 LEU B CA 1
ATOM 3860 C C . LEU B 1 162 ? -12.195 6.504 -6.301 1 90.62 162 LEU B C 1
ATOM 3862 O O . LEU B 1 162 ? -11.031 6.543 -6.707 1 90.62 162 LEU B O 1
ATOM 3866 N N . ILE B 1 163 ? -12.547 5.887 -5.219 1 90.12 163 ILE B N 1
ATOM 3867 C CA . ILE B 1 163 ? -11.57 5.152 -4.422 1 90.12 163 ILE B CA 1
ATOM 3868 C C . ILE B 1 163 ? -10.977 4.02 -5.25 1 90.12 163 ILE B C 1
ATOM 3870 O O . ILE B 1 163 ? -9.758 3.844 -5.285 1 90.12 163 ILE B O 1
ATOM 3874 N N . LEU B 1 164 ? -11.82 3.266 -5.938 1 87.31 164 LEU B N 1
ATOM 3875 C CA . LEU B 1 164 ? -11.359 2.158 -6.77 1 87.31 164 LEU B CA 1
ATOM 3876 C C . LEU B 1 164 ? -10.469 2.658 -7.902 1 87.31 164 LEU B C 1
ATOM 3878 O O . LEU B 1 164 ? -9.461 2.029 -8.227 1 87.31 164 LEU B O 1
ATOM 3882 N N . ALA B 1 165 ? -10.875 3.75 -8.477 1 91.75 165 ALA B N 1
ATOM 3883 C CA . ALA B 1 165 ? -10.047 4.359 -9.516 1 91.75 165 ALA B CA 1
ATOM 3884 C C . ALA B 1 165 ? -8.672 4.73 -8.977 1 91.75 165 ALA B C 1
ATOM 3886 O O . ALA B 1 165 ? -7.66 4.547 -9.664 1 91.75 165 ALA B O 1
ATOM 3887 N N . GLY B 1 166 ? -8.641 5.297 -7.82 1 93.94 166 GLY B N 1
ATOM 3888 C CA . GLY B 1 166 ? -7.379 5.617 -7.176 1 93.94 166 GLY B CA 1
ATOM 3889 C C . GLY B 1 166 ? -6.488 4.402 -6.984 1 93.94 166 GLY B C 1
ATOM 3890 O O . GLY B 1 166 ? -5.285 4.465 -7.25 1 93.94 166 GLY B O 1
ATOM 3891 N N . VAL B 1 167 ? -7.09 3.312 -6.559 1 91 167 VAL B N 1
ATOM 3892 C CA . VAL B 1 167 ? -6.355 2.068 -6.355 1 91 167 VAL B CA 1
ATOM 3893 C C . VAL B 1 167 ? -5.777 1.587 -7.684 1 91 167 VAL B C 1
ATOM 3895 O O . VAL B 1 167 ? -4.613 1.184 -7.75 1 91 167 VAL B O 1
ATOM 3898 N N . VAL B 1 168 ? -6.539 1.652 -8.688 1 90.62 168 VAL B N 1
ATOM 3899 C CA . VAL B 1 168 ? -6.145 1.165 -10.008 1 90.62 168 VAL B CA 1
ATOM 3900 C C . VAL B 1 168 ? -4.988 2.004 -10.539 1 90.62 168 VAL B C 1
ATOM 3902 O O . VAL B 1 168 ? -3.934 1.468 -10.891 1 90.62 168 VAL B O 1
ATOM 3905 N N . ILE B 1 169 ? -5.184 3.264 -10.594 1 94.12 169 ILE B N 1
ATOM 3906 C CA . ILE B 1 169 ? -4.176 4.16 -11.141 1 94.12 169 ILE B CA 1
ATOM 3907 C C . ILE B 1 169 ? -2.93 4.145 -10.258 1 94.12 169 ILE B C 1
ATOM 3909 O O . ILE B 1 169 ? -1.805 4.137 -10.766 1 94.12 169 ILE B O 1
ATOM 3913 N N . GLY B 1 170 ? -3.152 4.141 -8.969 1 96 170 GLY B N 1
ATOM 3914 C CA . GLY B 1 170 ? -2.039 4.035 -8.039 1 96 170 GLY B CA 1
ATOM 3915 C C . GLY B 1 170 ? -1.209 2.783 -8.242 1 96 170 GLY B C 1
ATOM 3916 O O . GLY B 1 170 ? 0.023 2.84 -8.234 1 96 170 GLY B O 1
ATOM 3917 N N . SER B 1 171 ? -1.871 1.654 -8.438 1 93.19 171 SER B N 1
ATOM 3918 C CA . SER B 1 171 ? -1.173 0.39 -8.648 1 93.19 171 SER B CA 1
ATOM 3919 C C . SER B 1 171 ? -0.37 0.41 -9.945 1 93.19 171 SER B C 1
ATOM 3921 O O . SER B 1 171 ? 0.719 -0.164 -10.016 1 93.19 171 SER B O 1
ATOM 3923 N N . PHE B 1 172 ? -0.946 1.006 -10.93 1 93.56 172 PHE B N 1
ATOM 3924 C CA . PHE B 1 172 ? -0.245 1.139 -12.195 1 93.56 172 PHE B CA 1
ATOM 3925 C C . PHE B 1 172 ? 1.06 1.904 -12.023 1 93.56 172 PHE B C 1
ATOM 3927 O O . PHE B 1 172 ? 2.123 1.43 -12.422 1 93.56 172 PHE B O 1
ATOM 3934 N N . PHE B 1 173 ? 0.997 3.025 -11.414 1 97.19 173 PHE B N 1
ATOM 3935 C CA . PHE B 1 173 ? 2.193 3.836 -11.219 1 97.19 173 PHE B CA 1
ATOM 3936 C C . PHE B 1 173 ? 3.158 3.156 -10.258 1 97.19 173 PHE B C 1
ATOM 3938 O O . PHE B 1 173 ? 4.375 3.283 -10.398 1 97.19 173 PHE B O 1
ATOM 3945 N N . SER B 1 174 ? 2.658 2.42 -9.258 1 96.38 174 SER B N 1
ATOM 3946 C CA . SER B 1 174 ? 3.521 1.662 -8.359 1 96.38 174 SER B CA 1
ATOM 3947 C C . SER B 1 174 ? 4.316 0.603 -9.117 1 96.38 174 SER B C 1
ATOM 3949 O O . SER B 1 174 ? 5.484 0.357 -8.805 1 96.38 174 SER B O 1
ATOM 3951 N N . SER B 1 175 ? 3.643 -0.017 -10.094 1 95.25 175 SER B N 1
ATOM 3952 C CA . SER B 1 175 ? 4.34 -0.999 -10.922 1 95.25 175 SER B CA 1
ATOM 3953 C C . SER B 1 175 ? 5.453 -0.347 -11.734 1 95.25 175 SER B C 1
ATOM 3955 O O . SER B 1 175 ? 6.523 -0.933 -11.906 1 95.25 175 SER B O 1
ATOM 3957 N N . LEU B 1 176 ? 5.211 0.838 -12.195 1 97 176 LEU B N 1
ATOM 3958 C CA . LEU B 1 176 ? 6.227 1.566 -12.945 1 97 176 LEU B CA 1
ATOM 3959 C C . LEU B 1 176 ? 7.402 1.944 -12.047 1 97 176 LEU B C 1
ATOM 3961 O O . LEU B 1 176 ? 8.555 1.933 -12.484 1 97 176 LEU B O 1
ATOM 3965 N N . VAL B 1 177 ? 7.098 2.305 -10.805 1 98.19 177 VAL B N 1
ATOM 3966 C CA . VAL B 1 177 ? 8.156 2.559 -9.836 1 98.19 177 VAL B CA 1
ATOM 3967 C C . VAL B 1 177 ? 9.008 1.302 -9.656 1 98.19 177 VAL B C 1
ATOM 3969 O O . VAL B 1 177 ? 10.234 1.378 -9.594 1 98.19 177 VAL B O 1
ATOM 3972 N N . SER B 1 178 ? 8.352 0.147 -9.633 1 97.12 178 SER B N 1
ATOM 3973 C CA . SER B 1 178 ? 9.055 -1.124 -9.461 1 97.12 178 SER B CA 1
ATOM 3974 C C . SER B 1 178 ? 9.977 -1.406 -10.641 1 97.12 178 SER B C 1
ATOM 3976 O O . SER B 1 178 ? 11.078 -1.933 -10.461 1 97.12 178 SER B O 1
ATOM 3978 N N . ILE B 1 179 ? 9.586 -1.039 -11.82 1 96.25 179 ILE B N 1
ATOM 3979 C CA . ILE B 1 179 ? 10.43 -1.186 -13 1 96.25 179 ILE B CA 1
ATOM 3980 C C . ILE B 1 179 ? 11.672 -0.315 -12.859 1 96.25 179 ILE B C 1
ATOM 3982 O O . ILE B 1 179 ? 12.781 -0.757 -13.156 1 96.25 179 ILE B O 1
ATOM 3986 N N . LEU B 1 180 ? 11.5 0.883 -12.391 1 97.75 180 LEU B N 1
ATOM 3987 C CA . LEU B 1 180 ? 12.625 1.802 -12.25 1 97.75 180 LEU B CA 1
ATOM 3988 C C . LEU B 1 180 ? 13.578 1.325 -11.164 1 97.75 180 LEU B C 1
ATOM 3990 O O . LEU B 1 180 ? 14.797 1.468 -11.297 1 97.75 180 LEU B O 1
ATOM 3994 N N . LYS B 1 181 ? 13.039 0.806 -10.078 1 97.56 181 LYS B N 1
ATOM 3995 C CA . LYS B 1 181 ? 13.891 0.2 -9.062 1 97.56 181 LYS B CA 1
ATOM 3996 C C . LYS B 1 181 ? 14.727 -0.931 -9.656 1 97.56 181 LYS B C 1
ATOM 3998 O O . LYS B 1 181 ? 15.922 -1.043 -9.359 1 97.56 181 LYS B O 1
ATOM 4003 N N . TYR B 1 182 ? 14.062 -1.732 -10.5 1 95.5 182 TYR B N 1
ATOM 4004 C CA . TYR B 1 182 ? 14.727 -2.861 -11.141 1 95.5 182 TYR B CA 1
ATOM 4005 C C . TYR B 1 182 ? 15.852 -2.387 -12.047 1 95.5 182 TYR B C 1
ATOM 4007 O O . TYR B 1 182 ? 16.922 -2.998 -12.094 1 95.5 182 TYR B O 1
ATOM 4015 N N . LEU B 1 183 ? 15.703 -1.273 -12.68 1 95 183 LEU B N 1
ATOM 4016 C CA . LEU B 1 183 ? 16.641 -0.76 -13.664 1 95 183 LEU B CA 1
ATOM 4017 C C . LEU B 1 183 ? 17.734 0.067 -12.984 1 95 183 LEU B C 1
ATOM 4019 O O . LEU B 1 183 ? 18.766 0.377 -13.602 1 95 183 LEU B O 1
ATOM 4023 N N . SER B 1 184 ? 17.578 0.389 -11.75 1 96.5 184 SER B N 1
ATOM 4024 C CA . SER B 1 184 ? 18.438 1.33 -11.047 1 96.5 184 SER B CA 1
ATOM 4025 C C . SER B 1 184 ? 19.75 0.669 -10.641 1 96.5 184 SER B C 1
ATOM 4027 O O . SER B 1 184 ? 19.781 -0.524 -10.336 1 96.5 184 SER B O 1
ATOM 4029 N N . ASN B 1 185 ? 20.828 1.451 -10.664 1 97.19 185 ASN B N 1
ATOM 4030 C CA . ASN B 1 185 ? 22.031 1.031 -9.938 1 97.19 185 ASN B CA 1
ATOM 4031 C C . ASN B 1 185 ? 21.859 1.18 -8.43 1 97.19 185 ASN B C 1
ATOM 4033 O O . ASN B 1 185 ? 20.812 1.63 -7.965 1 97.19 185 ASN B O 1
ATOM 4037 N N . ASP B 1 186 ? 22.844 0.84 -7.637 1 97.31 186 ASP B N 1
ATOM 4038 C CA . ASP B 1 186 ? 22.703 0.78 -6.184 1 97.31 186 ASP B CA 1
ATOM 4039 C C . ASP B 1 186 ? 22.422 2.166 -5.602 1 97.31 186 ASP B C 1
ATOM 4041 O O . ASP B 1 186 ? 21.562 2.322 -4.734 1 97.31 186 ASP B O 1
ATOM 4045 N N . ALA B 1 187 ? 23.156 3.152 -6.086 1 97.12 187 ALA B N 1
ATOM 4046 C CA . ALA B 1 187 ? 22.984 4.508 -5.566 1 97.12 187 ALA B CA 1
ATOM 4047 C C . ALA B 1 187 ? 21.578 5.035 -5.863 1 97.12 187 ALA B C 1
ATOM 4049 O O . ALA B 1 187 ? 20.938 5.617 -4.988 1 97.12 187 ALA B O 1
ATOM 4050 N N . ALA B 1 188 ? 21.109 4.844 -7.07 1 97.69 188 ALA B N 1
ATOM 4051 C CA . ALA B 1 188 ? 19.781 5.293 -7.473 1 97.69 188 ALA B CA 1
ATOM 4052 C C . ALA B 1 188 ? 18.703 4.535 -6.715 1 97.69 188 ALA B C 1
ATOM 4054 O O . ALA B 1 188 ? 17.688 5.113 -6.32 1 97.69 188 ALA B O 1
ATOM 4055 N N . LEU B 1 189 ? 18.922 3.27 -6.582 1 98.25 189 LEU B N 1
ATOM 4056 C CA . LEU B 1 189 ? 17.969 2.467 -5.832 1 98.25 189 LEU B CA 1
ATOM 4057 C C . LEU B 1 189 ? 17.828 2.98 -4.402 1 98.25 189 LEU B C 1
ATOM 4059 O O . LEU B 1 189 ? 16.719 3.125 -3.895 1 98.25 189 LEU B O 1
ATOM 4063 N N . ARG B 1 190 ? 18.906 3.203 -3.773 1 97.56 190 ARG B N 1
ATOM 4064 C CA . ARG B 1 190 ? 18.891 3.719 -2.406 1 97.56 190 ARG B CA 1
ATOM 4065 C C . ARG B 1 190 ? 18.188 5.066 -2.34 1 97.56 190 ARG B C 1
ATOM 4067 O O . ARG B 1 190 ? 17.391 5.312 -1.43 1 97.56 190 ARG B O 1
ATOM 4074 N N . GLU B 1 191 ? 18.484 5.902 -3.324 1 97.12 191 GLU B N 1
ATOM 4075 C CA . GLU B 1 191 ? 17.859 7.223 -3.357 1 97.12 191 GLU B CA 1
ATOM 4076 C C . GLU B 1 191 ? 16.344 7.109 -3.537 1 97.12 191 GLU B C 1
ATOM 4078 O O . GLU B 1 191 ? 15.578 7.852 -2.912 1 97.12 191 GLU B O 1
ATOM 4083 N N . ILE B 1 192 ? 15.883 6.188 -4.379 1 98.25 192 ILE B N 1
ATOM 4084 C CA . ILE B 1 192 ? 14.453 5.973 -4.574 1 98.25 192 ILE B CA 1
ATOM 4085 C C . ILE B 1 192 ? 13.812 5.516 -3.262 1 98.25 192 ILE B C 1
ATOM 4087 O O . ILE B 1 192 ? 12.805 6.07 -2.83 1 98.25 192 ILE B O 1
ATOM 4091 N N . VAL B 1 193 ? 14.406 4.543 -2.637 1 97.75 193 VAL B N 1
ATOM 4092 C CA . VAL B 1 193 ? 13.852 3.953 -1.422 1 97.75 193 VAL B CA 1
ATOM 4093 C C . VAL B 1 193 ? 13.766 5.016 -0.328 1 97.75 193 VAL B C 1
ATOM 4095 O O . VAL B 1 193 ? 12.742 5.129 0.354 1 97.75 193 VAL B O 1
ATOM 4098 N N . PHE B 1 194 ? 14.711 5.84 -0.186 1 96.06 194 PHE B N 1
ATOM 4099 C CA . PHE B 1 194 ? 14.727 6.852 0.864 1 96.06 194 PHE B CA 1
ATOM 4100 C C . PHE B 1 194 ? 13.734 7.965 0.557 1 96.06 194 PHE B C 1
ATOM 4102 O O . PHE B 1 194 ? 13.109 8.516 1.467 1 96.06 194 PHE B O 1
ATOM 4109 N N . TRP B 1 195 ? 13.672 8.336 -0.703 1 97.38 195 TRP B N 1
ATOM 4110 C CA . TRP B 1 195 ? 12.656 9.312 -1.093 1 97.38 195 TRP B CA 1
ATOM 4111 C C . TRP B 1 195 ? 11.266 8.828 -0.71 1 97.38 195 TRP B C 1
ATOM 4113 O O . TRP B 1 195 ? 10.438 9.609 -0.219 1 97.38 195 TRP B O 1
ATOM 4123 N N . LEU B 1 196 ? 10.992 7.539 -0.897 1 97.75 196 LEU B N 1
ATOM 4124 C CA . LEU B 1 196 ? 9.688 6.957 -0.616 1 97.75 196 LEU B CA 1
ATOM 4125 C C . LEU B 1 196 ? 9.383 6.996 0.877 1 97.75 196 LEU B C 1
ATOM 4127 O O . LEU B 1 196 ? 8.211 7.031 1.277 1 97.75 196 LEU B O 1
ATOM 4131 N N . LEU B 1 197 ? 10.383 6.984 1.702 1 96.81 197 LEU B N 1
ATOM 4132 C CA . LEU B 1 197 ? 10.188 6.977 3.148 1 96.81 197 LEU B CA 1
ATOM 4133 C C . LEU B 1 197 ? 9.922 8.391 3.666 1 96.81 197 LEU B C 1
ATOM 4135 O O . LEU B 1 197 ? 9.422 8.562 4.781 1 96.81 197 LEU B O 1
ATOM 4139 N N . GLY B 1 198 ? 10.289 9.398 2.906 1 96.62 198 GLY B N 1
ATOM 4140 C CA . GLY B 1 198 ? 9.984 10.781 3.209 1 96.62 198 GLY B CA 1
ATOM 4141 C C . GLY B 1 198 ? 10.82 11.344 4.344 1 96.62 198 GLY B C 1
ATOM 4142 O O . GLY B 1 198 ? 11.273 10.602 5.215 1 96.62 198 GLY B O 1
ATOM 4143 N N . GLY B 1 199 ? 11.062 12.602 4.285 1 96 199 GLY B N 1
ATOM 4144 C CA . GLY B 1 199 ? 11.812 13.312 5.309 1 96 199 GLY B CA 1
ATOM 4145 C C . GLY B 1 199 ? 12.164 14.734 4.914 1 96 199 GLY B C 1
ATOM 4146 O O . GLY B 1 199 ? 11.891 15.156 3.789 1 96 199 GLY B O 1
ATOM 4147 N N . PHE B 1 200 ? 12.648 15.453 5.859 1 95.12 200 PHE B N 1
ATOM 4148 C CA . PHE B 1 200 ? 13.055 16.844 5.629 1 95.12 200 PHE B CA 1
ATOM 4149 C C . PHE B 1 200 ? 14.547 16.922 5.352 1 95.12 200 PHE B C 1
ATOM 4151 O O . PHE B 1 200 ? 15.242 17.766 5.93 1 95.12 200 PHE B O 1
ATOM 4158 N N . TYR B 1 201 ? 14.953 16.047 4.402 1 87.56 201 TYR B N 1
ATOM 4159 C CA . TYR B 1 201 ? 16.375 15.891 4.105 1 87.56 201 TYR B CA 1
ATOM 4160 C C . TYR B 1 201 ? 16.938 17.156 3.449 1 87.56 201 TYR B C 1
ATOM 4162 O O . TYR B 1 201 ? 18.094 17.531 3.691 1 87.56 201 TYR B O 1
ATOM 4170 N N . HIS B 1 202 ? 16.109 17.688 2.562 1 83.94 202 HIS B N 1
ATOM 4171 C CA . HIS B 1 202 ? 16.531 18.859 1.803 1 83.94 202 HIS B CA 1
ATOM 4172 C C . HIS B 1 202 ? 15.648 20.062 2.117 1 83.94 202 HIS B C 1
ATOM 4174 O O . HIS B 1 202 ? 14.617 20.266 1.478 1 83.94 202 HIS B O 1
ATOM 4180 N N . SER B 1 203 ? 16 20.688 3.184 1 92 203 SER B N 1
ATOM 4181 C CA . SER B 1 203 ? 15.25 21.875 3.568 1 92 203 SER B CA 1
ATOM 4182 C C . SER B 1 203 ? 16.109 23.125 3.424 1 92 203 SER B C 1
ATOM 4184 O O . SER B 1 203 ? 17.266 23.141 3.828 1 92 203 SER B O 1
ATOM 4186 N N . GLY B 1 204 ? 15.656 24.047 2.695 1 94.88 204 GLY B N 1
ATOM 4187 C CA . GLY B 1 204 ? 16.297 25.344 2.498 1 94.88 204 GLY B CA 1
ATOM 4188 C C . GLY B 1 204 ? 15.312 26.469 2.242 1 94.88 204 GLY B C 1
ATOM 4189 O O . GLY B 1 204 ? 14.117 26.219 2.057 1 94.88 204 GLY B O 1
ATOM 4190 N N . TRP B 1 205 ? 15.82 27.594 2.281 1 96.44 205 TRP B N 1
ATOM 4191 C CA . TRP B 1 205 ? 14.969 28.766 2.084 1 96.44 205 TRP B CA 1
ATOM 4192 C C . TRP B 1 205 ? 14.367 28.781 0.684 1 96.44 205 TRP B C 1
ATOM 4194 O O . TRP B 1 205 ? 13.25 29.25 0.486 1 96.44 205 TRP B O 1
ATOM 4204 N N . ASN B 1 206 ? 15.07 28.266 -0.262 1 94.88 206 ASN B N 1
ATOM 4205 C CA . ASN B 1 206 ? 14.539 28.203 -1.622 1 94.88 206 ASN B CA 1
ATOM 4206 C C . ASN B 1 206 ? 13.242 27.422 -1.685 1 94.88 206 ASN B C 1
ATOM 4208 O O . ASN B 1 206 ? 12.289 27.828 -2.355 1 94.88 206 ASN B O 1
ATOM 4212 N N . GLU B 1 207 ? 13.195 26.297 -0.989 1 94.88 207 GLU B N 1
ATOM 4213 C CA . GLU B 1 207 ? 11.984 25.5 -0.917 1 94.88 207 GLU B CA 1
ATOM 4214 C C . GLU B 1 207 ? 10.844 26.266 -0.257 1 94.88 207 GLU B C 1
ATOM 4216 O O . GLU B 1 207 ? 9.695 26.203 -0.711 1 94.88 207 GLU B O 1
ATOM 4221 N N . ILE B 1 208 ? 11.164 27.031 0.726 1 96.88 208 ILE B N 1
ATOM 4222 C CA . ILE B 1 208 ? 10.156 27.781 1.46 1 96.88 208 ILE B CA 1
ATOM 4223 C C . ILE B 1 208 ? 9.57 28.875 0.562 1 96.88 208 ILE B C 1
ATOM 4225 O O . ILE B 1 208 ? 8.352 29.062 0.515 1 96.88 208 ILE B O 1
ATOM 4229 N N . TYR B 1 209 ? 10.453 29.5 -0.163 1 96.81 209 TYR B N 1
ATOM 4230 C CA . TYR B 1 209 ? 10.016 30.594 -1.033 1 96.81 209 TYR B CA 1
ATOM 4231 C C . TYR B 1 209 ? 9.133 30.062 -2.162 1 96.81 209 TYR B C 1
ATOM 4233 O O . TYR B 1 209 ? 8.266 30.781 -2.664 1 96.81 209 TYR B O 1
ATOM 4241 N N . LEU B 1 210 ? 9.344 28.859 -2.479 1 95.69 210 LEU B N 1
ATOM 4242 C CA . LEU B 1 210 ? 8.562 28.266 -3.557 1 95.69 210 LEU B CA 1
ATOM 4243 C C . LEU B 1 210 ? 7.23 27.734 -3.037 1 95.69 210 LEU B C 1
ATOM 4245 O O . LEU B 1 210 ? 6.199 27.875 -3.695 1 95.69 210 LEU B O 1
ATOM 4249 N N . LEU B 1 211 ? 7.195 27.141 -1.861 1 97.75 211 LEU B N 1
ATOM 4250 C CA . LEU B 1 211 ? 6.035 26.422 -1.353 1 97.75 211 LEU B CA 1
ATOM 4251 C C . LEU B 1 211 ? 5.094 27.359 -0.603 1 97.75 211 LEU B C 1
ATOM 4253 O O . LEU B 1 211 ? 3.873 27.266 -0.757 1 97.75 211 LEU B O 1
ATOM 4257 N N . ALA B 1 212 ? 5.609 28.266 0.156 1 98.38 212 ALA B N 1
ATOM 4258 C CA . ALA B 1 212 ? 4.824 29.078 1.074 1 98.38 212 ALA B CA 1
ATOM 4259 C C . ALA B 1 212 ? 3.795 29.922 0.319 1 98.38 212 ALA B C 1
ATOM 4261 O O . ALA B 1 212 ? 2.627 29.984 0.711 1 98.38 212 ALA B O 1
ATOM 4262 N N . PRO B 1 213 ? 4.184 30.547 -0.805 1 98.5 213 PRO B N 1
ATOM 4263 C CA . PRO B 1 213 ? 3.221 31.391 -1.508 1 98.5 213 PRO B CA 1
ATOM 4264 C C . PRO B 1 213 ? 2.045 30.609 -2.078 1 98.5 213 PRO B C 1
ATOM 4266 O O . PRO B 1 213 ? 1.03 31.188 -2.465 1 98.5 213 PRO B O 1
ATOM 4269 N N . ILE B 1 214 ? 2.143 29.281 -2.166 1 98.62 214 ILE B N 1
ATOM 4270 C CA . ILE B 1 214 ? 1.062 28.469 -2.695 1 98.62 214 ILE B CA 1
ATOM 4271 C C . ILE B 1 214 ? 0.3 27.812 -1.545 1 98.62 214 ILE B C 1
ATOM 4273 O O . ILE B 1 214 ? -0.926 27.906 -1.468 1 98.62 214 ILE B O 1
ATOM 4277 N N . ILE B 1 215 ? 1.001 27.234 -0.618 1 98.75 215 ILE B N 1
ATOM 4278 C CA . ILE B 1 215 ? 0.396 26.438 0.447 1 98.75 215 ILE B CA 1
ATOM 4279 C C . ILE B 1 215 ? -0.396 27.344 1.382 1 98.75 215 ILE B C 1
ATOM 4281 O O . ILE B 1 215 ? -1.507 27.016 1.797 1 98.75 215 ILE B O 1
ATOM 4285 N N . ILE B 1 216 ? 0.119 28.547 1.695 1 98.62 216 ILE B N 1
ATOM 4286 C CA . ILE B 1 216 ? -0.516 29.422 2.678 1 98.62 216 ILE B CA 1
ATOM 4287 C C . ILE B 1 216 ? -1.832 29.953 2.119 1 98.62 216 ILE B C 1
ATOM 4289 O O . ILE B 1 216 ? -2.889 29.797 2.734 1 98.62 216 ILE B O 1
ATOM 4293 N N . PRO B 1 217 ? -1.83 30.547 0.937 1 98.56 217 PRO B N 1
ATOM 4294 C CA . PRO B 1 217 ? -3.107 31.047 0.417 1 98.56 217 PRO B CA 1
ATOM 4295 C C . PRO B 1 217 ? -4.109 29.922 0.15 1 98.56 217 PRO B C 1
ATOM 4297 O O . PRO B 1 217 ? -5.312 30.109 0.361 1 98.56 217 PRO B O 1
ATOM 4300 N N . LEU B 1 218 ? -3.629 28.828 -0.342 1 98.81 218 LEU B N 1
ATOM 4301 C CA . LEU B 1 218 ? -4.531 27.719 -0.629 1 98.81 218 LEU B CA 1
ATOM 4302 C C . LEU B 1 218 ? -5.141 27.172 0.656 1 98.81 218 LEU B C 1
ATOM 4304 O O . LEU B 1 218 ? -6.316 26.797 0.681 1 98.81 218 LEU B O 1
ATOM 4308 N N . SER B 1 219 ? -4.348 27.047 1.676 1 98.69 219 SER B N 1
ATOM 4309 C CA . SER B 1 219 ? -4.863 26.656 2.982 1 98.69 219 SER B CA 1
ATOM 4310 C C . SER B 1 219 ? -5.91 27.641 3.482 1 98.69 219 SER B C 1
ATOM 4312 O O . SER B 1 219 ? -6.93 27.234 4.051 1 98.69 219 SER B O 1
ATOM 4314 N N . GLY B 1 220 ? -5.648 28.938 3.266 1 98.31 220 GLY B N 1
ATOM 4315 C CA . GLY B 1 220 ? -6.625 29.953 3.602 1 98.31 220 GLY B CA 1
ATOM 4316 C C . GLY B 1 220 ? -7.918 29.828 2.82 1 98.31 220 GLY B C 1
ATOM 4317 O O . GLY B 1 220 ? -9.008 29.984 3.381 1 98.31 220 GLY B O 1
ATOM 4318 N N . LEU B 1 221 ? -7.777 29.531 1.587 1 98.31 221 LEU B N 1
ATOM 4319 C CA . LEU B 1 221 ? -8.953 29.344 0.742 1 98.31 221 LEU B CA 1
ATOM 4320 C C . LEU B 1 221 ? -9.797 28.172 1.25 1 98.31 221 LEU B C 1
ATOM 4322 O O . LEU B 1 221 ? -11.023 28.281 1.346 1 98.31 221 LEU B O 1
ATOM 4326 N N . VAL B 1 222 ? -9.156 27.062 1.575 1 98.69 222 VAL B N 1
ATOM 4327 C CA . VAL B 1 222 ? -9.867 25.906 2.08 1 98.69 222 VAL B CA 1
ATOM 4328 C C . VAL B 1 222 ? -10.555 26.25 3.402 1 98.69 222 VAL B C 1
ATOM 4330 O O . VAL B 1 222 ? -11.68 25.828 3.654 1 98.69 222 VAL B O 1
ATOM 4333 N N . TRP B 1 223 ? -9.844 27.016 4.172 1 98.44 223 TRP B N 1
ATOM 4334 C CA . TRP B 1 223 ? -10.422 27.438 5.445 1 98.44 223 TRP B CA 1
ATOM 4335 C C . TRP B 1 223 ? -11.695 28.25 5.23 1 98.44 223 TRP B C 1
ATOM 4337 O O . TRP B 1 223 ? -12.695 28.047 5.93 1 98.44 223 TRP B O 1
ATOM 4347 N N . LEU B 1 224 ? -11.703 29.109 4.281 1 97.69 224 LEU B N 1
ATOM 4348 C CA . LEU B 1 224 ? -12.867 29.922 3.959 1 97.69 224 LEU B CA 1
ATOM 4349 C C . LEU B 1 224 ? -14.016 29.047 3.445 1 97.69 224 LEU B C 1
ATOM 4351 O O . LEU B 1 224 ? -15.188 29.391 3.631 1 97.69 224 LEU B O 1
ATOM 4355 N N . LEU B 1 225 ? -13.656 27.953 2.869 1 97.81 225 LEU B N 1
ATOM 4356 C CA . LEU B 1 225 ? -14.664 27.047 2.33 1 97.81 225 LEU B CA 1
ATOM 4357 C C . LEU B 1 225 ? -15.086 26.016 3.371 1 97.81 225 LEU B C 1
ATOM 4359 O O . LEU B 1 225 ? -15.797 25.062 3.055 1 97.81 225 LEU B O 1
ATOM 4363 N N . GLY B 1 226 ? -14.602 26.172 4.582 1 97.88 226 GLY B N 1
ATOM 4364 C CA . GLY B 1 226 ? -14.867 25.234 5.656 1 97.88 226 GLY B CA 1
ATOM 4365 C C . GLY B 1 226 ? -16.344 24.969 5.871 1 97.88 226 GLY B C 1
ATOM 4366 O O . GLY B 1 226 ? -16.766 23.844 6.121 1 97.88 226 GLY B O 1
ATOM 4367 N N . TRP B 1 227 ? -17.172 26 5.699 1 96.75 227 TRP B N 1
ATOM 4368 C CA . TRP B 1 227 ? -18.609 25.844 5.906 1 96.75 227 TRP B CA 1
ATOM 4369 C C . TRP B 1 227 ? -19.234 25.016 4.789 1 96.75 227 TRP B C 1
ATOM 4371 O O . TRP B 1 227 ? -20.172 24.266 5.02 1 96.75 227 TRP B O 1
ATOM 4381 N N . LYS B 1 228 ? -18.719 25.109 3.611 1 97.5 228 LYS B N 1
ATOM 4382 C CA . LYS B 1 228 ? -19.203 24.266 2.52 1 97.5 228 LYS B CA 1
ATOM 4383 C C . LYS B 1 228 ? -18.844 22.812 2.746 1 97.5 228 LYS B C 1
ATOM 4385 O O . LYS B 1 228 ? -19.609 21.906 2.393 1 97.5 228 LYS B O 1
ATOM 4390 N N . LEU B 1 229 ? -17.656 22.656 3.285 1 97.38 229 LEU B N 1
ATOM 4391 C CA . LEU B 1 229 ? -17.219 21.312 3.617 1 97.38 229 LEU B CA 1
ATOM 4392 C C . LEU B 1 229 ? -18.156 20.672 4.645 1 97.38 229 LEU B C 1
ATOM 4394 O O . LEU B 1 229 ? -18.422 19.469 4.59 1 97.38 229 LEU B O 1
ATOM 4398 N N . ASN B 1 230 ? -18.656 21.516 5.57 1 97.62 230 ASN B N 1
ATOM 4399 C CA . ASN B 1 230 ? -19.656 21.031 6.523 1 97.62 230 ASN B CA 1
ATOM 4400 C C . ASN B 1 230 ? -20.922 20.531 5.82 1 97.62 230 ASN B C 1
ATOM 4402 O O . ASN B 1 230 ? -21.438 19.469 6.164 1 97.62 230 ASN B O 1
ATOM 4406 N N . VAL B 1 231 ? -21.312 21.219 4.871 1 96.81 231 VAL B N 1
ATOM 4407 C CA . VAL B 1 231 ? -22.547 20.906 4.156 1 96.81 231 VAL B CA 1
ATOM 4408 C C . VAL B 1 231 ? -22.359 19.641 3.324 1 96.81 231 VAL B C 1
ATOM 4410 O O . VAL B 1 231 ? -23.234 18.766 3.309 1 96.81 231 VAL B O 1
ATOM 4413 N N . ILE B 1 232 ? -21.234 19.531 2.738 1 94.75 232 ILE B N 1
ATOM 4414 C CA . ILE B 1 232 ? -20.906 18.391 1.892 1 94.75 232 ILE B CA 1
ATOM 4415 C C . ILE B 1 232 ? -20.828 17.125 2.742 1 94.75 232 ILE B C 1
ATOM 4417 O O . ILE B 1 232 ? -21.234 16.047 2.303 1 94.75 232 ILE B O 1
ATOM 4421 N N . SER B 1 233 ? -20.391 17.25 3.939 1 94.81 233 SER B N 1
ATOM 4422 C CA . SER B 1 233 ? -20.188 16.125 4.828 1 94.81 233 SER B CA 1
ATOM 4423 C C . SER B 1 233 ? -21.516 15.516 5.277 1 94.81 233 SER B C 1
ATOM 4425 O O . SER B 1 233 ? -21.547 14.398 5.789 1 94.81 233 SER B O 1
ATOM 4427 N N . ILE B 1 234 ? -22.547 16.25 5.09 1 94 234 ILE B N 1
ATOM 4428 C CA . ILE B 1 234 ? -23.859 15.766 5.492 1 94 234 ILE B CA 1
ATOM 4429 C C . ILE B 1 234 ? -24.422 14.844 4.41 1 94 234 ILE B C 1
ATOM 4431 O O . ILE B 1 234 ? -25.156 13.898 4.711 1 94 234 ILE B O 1
ATOM 4435 N N . GLY B 1 235 ? -24.219 15.156 3.176 1 93.56 235 GLY B N 1
ATOM 4436 C CA . GLY B 1 235 ? -24.734 14.398 2.051 1 93.56 235 GLY B CA 1
ATOM 4437 C C . GLY B 1 235 ? -25.016 15.25 0.826 1 93.56 235 GLY B C 1
ATOM 4438 O O . GLY B 1 235 ? -25.234 16.453 0.94 1 93.56 235 GLY B O 1
ATOM 4439 N N . ASP B 1 236 ? -25.031 14.602 -0.293 1 91.75 236 ASP B N 1
ATOM 4440 C CA . ASP B 1 236 ? -25.172 15.336 -1.547 1 91.75 236 ASP B CA 1
ATOM 4441 C C . ASP B 1 236 ? -26.578 15.945 -1.677 1 91.75 236 ASP B C 1
ATOM 4443 O O . ASP B 1 236 ? -26.719 17.094 -2.113 1 91.75 236 ASP B O 1
ATOM 4447 N N . GLU B 1 237 ? -27.547 15.125 -1.273 1 93.56 237 GLU B N 1
ATOM 4448 C CA . GLU B 1 237 ? -28.922 15.617 -1.375 1 93.56 237 GLU B CA 1
ATOM 4449 C C . GLU B 1 237 ? -29.172 16.781 -0.416 1 93.56 237 GLU B C 1
ATOM 4451 O O . GLU B 1 237 ? -29.781 17.781 -0.786 1 93.56 237 GLU B O 1
ATOM 4456 N N . GLU B 1 238 ? -28.625 16.625 0.725 1 94.25 238 GLU B N 1
ATOM 4457 C CA . GLU B 1 238 ? -28.75 17.688 1.718 1 94.25 238 GLU B CA 1
ATOM 4458 C C . GLU B 1 238 ? -28 18.938 1.286 1 94.25 238 GLU B C 1
ATOM 4460 O O . GLU B 1 238 ? -28.469 20.062 1.479 1 94.25 238 GLU B O 1
ATOM 4465 N N . ALA B 1 239 ? -26.891 18.766 0.716 1 94.94 239 ALA B N 1
ATOM 4466 C CA . ALA B 1 239 ? -26.078 19.891 0.248 1 94.94 239 ALA B CA 1
ATOM 4467 C C . ALA B 1 239 ? -26.828 20.688 -0.824 1 94.94 239 ALA B C 1
ATOM 4469 O O . ALA B 1 239 ? -26.875 21.922 -0.77 1 94.94 239 ALA B O 1
ATOM 4470 N N . LYS B 1 240 ? -27.406 20 -1.698 1 94.5 240 LYS B N 1
ATOM 4471 C CA . LYS B 1 240 ? -28.172 20.641 -2.752 1 94.5 240 LYS B CA 1
ATOM 4472 C C . LYS B 1 240 ? -29.328 21.453 -2.168 1 94.5 240 LYS B C 1
ATOM 4474 O O . LYS B 1 240 ? -29.594 22.562 -2.623 1 94.5 240 LYS B O 1
ATOM 4479 N N . SER B 1 241 ? -29.906 20.859 -1.222 1 95.94 241 SER B N 1
ATOM 4480 C CA . SER B 1 241 ? -31.047 21.516 -0.582 1 95.94 241 SER B CA 1
ATOM 4481 C C . SER B 1 241 ? -30.609 22.812 0.099 1 95.94 241 SER B C 1
ATOM 4483 O O . SER B 1 241 ? -31.406 23.75 0.225 1 95.94 241 SER B O 1
ATOM 4485 N N . LEU B 1 242 ? -29.391 22.906 0.5 1 95.81 242 LEU B N 1
ATOM 4486 C CA . LEU B 1 242 ? -28.859 24.078 1.188 1 95.81 242 LEU B CA 1
ATOM 4487 C C . LEU B 1 242 ? -28.172 25.016 0.206 1 95.81 242 LEU B C 1
ATOM 4489 O O . LEU B 1 242 ? -27.531 25.984 0.617 1 95.81 242 LEU B O 1
ATOM 4493 N N . GLY B 1 243 ? -28.266 24.672 -1.078 1 94.94 243 GLY B N 1
ATOM 4494 C CA . GLY B 1 243 ? -27.797 25.562 -2.127 1 94.94 243 GLY B CA 1
ATOM 4495 C C . GLY B 1 243 ? -26.328 25.344 -2.484 1 94.94 243 GLY B C 1
ATOM 4496 O O . GLY B 1 243 ? -25.719 26.203 -3.131 1 94.94 243 GLY B O 1
ATOM 4497 N N . VAL B 1 244 ? -25.781 24.328 -1.996 1 95.56 244 VAL B N 1
ATOM 4498 C CA . VAL B 1 244 ? -24.391 24.016 -2.299 1 95.56 244 VAL B CA 1
ATOM 4499 C C . VAL B 1 244 ? -24.328 22.891 -3.334 1 95.56 244 VAL B C 1
ATOM 4501 O O . VAL B 1 244 ? -24.922 21.812 -3.133 1 95.56 244 VAL B O 1
ATOM 4504 N N . ASP B 1 245 ? -23.672 23.156 -4.461 1 95.19 245 ASP B N 1
ATOM 4505 C CA . ASP B 1 245 ? -23.484 22.125 -5.473 1 95.19 245 ASP B CA 1
ATOM 4506 C C . ASP B 1 245 ? -22.375 21.141 -5.059 1 95.19 245 ASP B C 1
ATOM 4508 O O . ASP B 1 245 ? -21.203 21.484 -5.094 1 95.19 245 ASP B O 1
ATOM 4512 N N . PRO B 1 246 ? -22.797 20.031 -4.746 1 93.31 246 PRO B N 1
ATOM 4513 C CA . PRO B 1 246 ? -21.812 19.094 -4.207 1 93.31 246 PRO B CA 1
ATOM 4514 C C . PRO B 1 246 ? -20.734 18.719 -5.223 1 93.31 246 PRO B C 1
ATOM 4516 O O . PRO B 1 246 ? -19.562 18.609 -4.871 1 93.31 246 PRO B O 1
ATOM 4519 N N . LYS B 1 247 ? -21.094 18.469 -6.402 1 92.44 247 LYS B N 1
ATOM 4520 C CA . LYS B 1 247 ? -20.125 18.062 -7.422 1 92.44 247 LYS B CA 1
ATOM 4521 C C . LYS B 1 247 ? -19.062 19.125 -7.629 1 92.44 247 LYS B C 1
ATOM 4523 O O . LYS B 1 247 ? -17.859 18.844 -7.535 1 92.44 247 LYS B O 1
ATOM 4528 N N . LYS B 1 248 ? -19.469 20.281 -7.859 1 93.88 248 LYS B N 1
ATOM 4529 C CA . LYS B 1 248 ? -18.547 21.375 -8.117 1 93.88 248 LYS B CA 1
ATOM 4530 C C . LYS B 1 248 ? -17.625 21.625 -6.934 1 93.88 248 LYS B C 1
ATOM 4532 O O . LYS B 1 248 ? -16.406 21.734 -7.105 1 93.88 248 LYS B O 1
ATOM 4537 N N . ASN B 1 249 ? -18.188 21.641 -5.773 1 95.44 249 ASN B N 1
ATOM 4538 C CA . ASN B 1 249 ? -17.391 21.953 -4.59 1 95.44 249 ASN B CA 1
ATOM 4539 C C . ASN B 1 249 ? -16.453 20.812 -4.23 1 95.44 249 ASN B C 1
ATOM 4541 O O . ASN B 1 249 ? -15.32 21.047 -3.795 1 95.44 249 ASN B O 1
ATOM 4545 N N . LYS B 1 250 ? -16.875 19.594 -4.422 1 95.19 250 LYS B N 1
ATOM 4546 C CA . LYS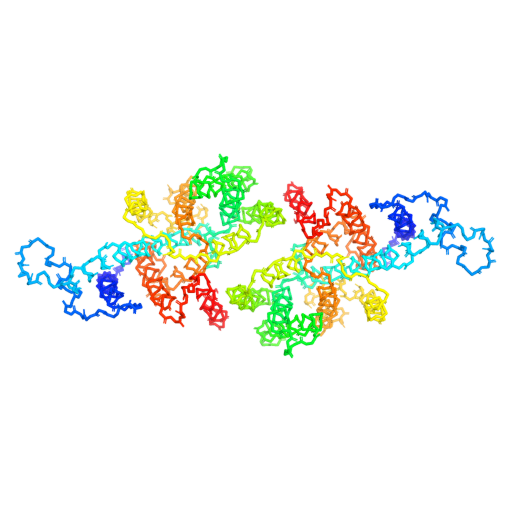 B 1 250 ? -15.984 18.453 -4.203 1 95.19 250 LYS B CA 1
ATOM 4547 C C . LYS B 1 250 ? -14.781 18.516 -5.137 1 95.19 250 LYS B C 1
ATOM 4549 O O . LYS B 1 250 ? -13.641 18.297 -4.707 1 95.19 250 LYS B O 1
ATOM 4554 N N . ILE B 1 251 ? -15.039 18.812 -6.355 1 93.62 251 ILE B N 1
ATOM 4555 C CA . ILE B 1 251 ? -13.961 18.859 -7.332 1 93.62 251 ILE B CA 1
ATOM 4556 C C . ILE B 1 251 ? -12.961 19.953 -6.941 1 93.62 251 ILE B C 1
ATOM 4558 O O . ILE B 1 251 ? -11.75 19.734 -6.941 1 93.62 251 ILE B O 1
ATOM 4562 N N . ILE B 1 252 ? -13.469 21.078 -6.586 1 96.5 252 ILE B N 1
ATOM 4563 C CA . ILE B 1 252 ? -12.625 22.203 -6.199 1 96.5 252 ILE B CA 1
ATOM 4564 C C . ILE B 1 252 ? -11.805 21.828 -4.969 1 96.5 252 ILE B C 1
ATOM 4566 O O . ILE B 1 252 ? -10.586 22.031 -4.949 1 96.5 252 ILE B O 1
ATOM 4570 N N . LEU B 1 253 ? -12.453 21.281 -4.008 1 97.62 253 LEU B N 1
ATOM 4571 C CA . LEU B 1 253 ? -11.789 20.938 -2.756 1 97.62 253 LEU B CA 1
ATOM 4572 C C . LEU B 1 253 ? -10.789 19.812 -2.959 1 97.62 253 LEU B C 1
ATOM 4574 O O . LEU B 1 253 ? -9.688 19.844 -2.408 1 97.62 253 LEU B O 1
ATOM 4578 N N . ILE B 1 254 ? -11.125 18.844 -3.762 1 96.62 254 ILE B N 1
ATOM 4579 C CA . ILE B 1 254 ? -10.227 17.734 -4.066 1 96.62 254 ILE B CA 1
ATOM 4580 C C . ILE B 1 254 ? -8.992 18.266 -4.801 1 96.62 254 ILE B C 1
ATOM 4582 O O . ILE B 1 254 ? -7.867 17.844 -4.52 1 96.62 254 ILE B O 1
ATOM 4586 N N . LEU B 1 255 ? -9.18 19.156 -5.699 1 97.25 255 LEU B N 1
ATOM 4587 C CA . LEU B 1 255 ? -8.047 19.734 -6.414 1 97.25 255 LEU B CA 1
ATOM 4588 C C . LEU B 1 255 ? -7.156 20.531 -5.465 1 97.25 255 LEU B C 1
ATOM 4590 O O . LEU B 1 255 ? -5.93 20.5 -5.578 1 97.25 255 LEU B O 1
ATOM 4594 N N . CYS B 1 256 ? -7.77 21.281 -4.531 1 98.5 256 CYS B N 1
ATOM 4595 C CA . CYS B 1 256 ? -6.992 21.984 -3.516 1 98.5 256 CYS B CA 1
ATOM 4596 C C . CYS B 1 256 ? -6.16 21 -2.691 1 98.5 256 CYS B C 1
ATOM 4598 O O . CYS B 1 256 ? -4.965 21.219 -2.486 1 98.5 256 CYS B O 1
ATOM 4600 N N . ALA B 1 257 ? -6.801 19.938 -2.271 1 98.5 257 ALA B N 1
ATOM 4601 C CA . ALA B 1 257 ? -6.105 18.922 -1.489 1 98.5 257 ALA B CA 1
ATOM 4602 C C . ALA B 1 257 ? -4.973 18.281 -2.293 1 98.5 257 ALA B C 1
ATOM 4604 O O . ALA B 1 257 ? -3.906 18 -1.748 1 98.5 257 ALA B O 1
ATOM 4605 N N . THR B 1 258 ? -5.215 18.078 -3.561 1 98.19 258 THR B N 1
ATOM 4606 C CA . THR B 1 258 ? -4.219 17.484 -4.441 1 98.19 258 THR B CA 1
ATOM 4607 C C . THR B 1 258 ? -2.996 18.391 -4.57 1 98.19 258 THR B C 1
ATOM 4609 O O . THR B 1 258 ? -1.86 17.922 -4.484 1 98.19 258 THR B O 1
ATOM 4612 N N . VAL B 1 259 ? -3.215 19.641 -4.734 1 98.62 259 VAL B N 1
ATOM 4613 C CA . VAL B 1 259 ? -2.104 20.578 -4.863 1 98.62 259 VAL B CA 1
ATOM 4614 C C . VAL B 1 259 ? -1.321 20.641 -3.553 1 98.62 259 VAL B C 1
ATOM 4616 O O . VAL B 1 259 ? -0.092 20.547 -3.553 1 98.62 259 VAL B O 1
ATOM 4619 N N . LEU B 1 260 ? -2.023 20.75 -2.461 1 98.81 260 LEU B N 1
ATOM 4620 C CA . LEU B 1 260 ? -1.379 20.797 -1.153 1 98.81 260 LEU B CA 1
ATOM 4621 C C . LEU B 1 260 ? -0.549 19.531 -0.914 1 98.81 260 LEU B C 1
ATOM 4623 O O . LEU B 1 260 ? 0.614 19.625 -0.514 1 98.81 260 LEU B O 1
ATOM 4627 N N . THR B 1 261 ? -1.104 18.391 -1.236 1 98.62 261 THR B N 1
ATOM 4628 C CA . THR B 1 261 ? -0.448 17.109 -1.001 1 98.62 261 THR B CA 1
ATOM 4629 C C . THR B 1 261 ? 0.718 16.922 -1.966 1 98.62 261 THR B C 1
ATOM 4631 O O . THR B 1 261 ? 1.811 16.516 -1.555 1 98.62 261 THR B O 1
ATOM 4634 N N . SER B 1 262 ? 0.476 17.203 -3.23 1 98.5 262 SER B N 1
ATOM 4635 C CA . SER B 1 262 ? 1.498 16.969 -4.246 1 98.5 262 SER B CA 1
ATOM 4636 C C . SER B 1 262 ? 2.709 17.875 -4.035 1 98.5 262 SER B C 1
ATOM 4638 O O . SER B 1 262 ? 3.85 17.438 -4.211 1 98.5 262 SER B O 1
ATOM 4640 N N . LEU B 1 263 ? 2.467 19.109 -3.662 1 98.12 263 LEU B N 1
ATOM 4641 C CA . LEU B 1 263 ? 3.57 20.031 -3.391 1 98.12 263 LEU B CA 1
ATOM 4642 C C . LEU B 1 263 ? 4.375 19.562 -2.18 1 98.12 263 LEU B C 1
ATOM 4644 O O . LEU B 1 263 ? 5.609 19.594 -2.203 1 98.12 263 LEU B O 1
ATOM 4648 N N . SER B 1 264 ? 3.664 19.141 -1.152 1 98.06 264 SER B N 1
ATOM 4649 C CA . SER B 1 264 ? 4.336 18.641 0.045 1 98.06 264 SER B CA 1
ATOM 4650 C C . SER B 1 264 ? 5.176 17.406 -0.264 1 98.06 264 SER B C 1
ATOM 4652 O O . SER B 1 264 ? 6.379 17.391 0.002 1 98.06 264 SER B O 1
ATOM 4654 N N . VAL B 1 265 ? 4.582 16.469 -0.954 1 98.12 265 VAL B N 1
ATOM 4655 C CA . VAL B 1 265 ? 5.227 15.195 -1.241 1 98.12 265 VAL B CA 1
ATOM 4656 C C . VAL B 1 265 ? 6.402 15.406 -2.195 1 98.12 265 VAL B C 1
ATOM 4658 O O . VAL B 1 265 ? 7.422 14.727 -2.096 1 98.12 265 VAL B O 1
ATOM 4661 N N . ALA B 1 266 ? 6.273 16.312 -3.066 1 97.5 266 ALA B N 1
ATOM 4662 C CA . ALA B 1 266 ? 7.312 16.594 -4.051 1 97.5 266 ALA B CA 1
ATOM 4663 C C . ALA B 1 266 ? 8.617 17 -3.373 1 97.5 266 ALA B C 1
ATOM 4665 O O . ALA B 1 266 ? 9.703 16.672 -3.861 1 97.5 266 ALA B O 1
ATOM 4666 N N . TYR B 1 267 ? 8.5 17.609 -2.229 1 96.75 267 TYR B N 1
ATOM 4667 C CA . TYR B 1 267 ? 9.703 18.172 -1.629 1 96.75 267 TYR B CA 1
ATOM 4668 C C . TYR B 1 267 ? 10.148 17.344 -0.426 1 96.75 267 TYR B C 1
ATOM 4670 O O . TYR B 1 267 ? 11.32 17.375 -0.042 1 96.75 267 TYR B O 1
ATOM 4678 N N . VAL B 1 268 ? 9.219 16.594 0.159 1 97.56 268 VAL B N 1
ATOM 4679 C CA . VAL B 1 268 ? 9.625 15.922 1.392 1 97.56 268 VAL B CA 1
ATOM 4680 C C . VAL B 1 268 ? 9.438 14.414 1.25 1 97.56 268 VAL B C 1
ATOM 4682 O O . VAL B 1 268 ? 9.75 13.656 2.17 1 97.56 268 VAL B O 1
ATOM 4685 N N . GLY B 1 269 ? 8.93 13.961 0.102 1 97.81 269 GLY B N 1
ATOM 4686 C CA . GLY B 1 269 ? 8.594 12.555 -0.054 1 97.81 269 GLY B CA 1
ATOM 4687 C C . GLY B 1 269 ? 7.273 12.172 0.582 1 97.81 269 GLY B C 1
ATOM 4688 O O . GLY B 1 269 ? 6.441 13.039 0.86 1 97.81 269 GLY B O 1
ATOM 4689 N N . ILE B 1 270 ? 7.055 10.914 0.767 1 97.94 270 ILE B N 1
ATOM 4690 C CA . ILE B 1 270 ? 5.75 10.422 1.188 1 97.94 270 ILE B CA 1
ATOM 4691 C C . ILE B 1 270 ? 5.703 10.312 2.711 1 97.94 270 ILE B C 1
ATOM 4693 O O . ILE B 1 270 ? 6.406 9.484 3.301 1 97.94 270 ILE B O 1
ATOM 4697 N N . ILE B 1 271 ? 4.961 11.148 3.336 1 97.44 271 ILE B N 1
ATOM 4698 C CA . ILE B 1 271 ? 4.723 11.094 4.773 1 97.44 271 ILE B CA 1
ATOM 4699 C C . ILE B 1 271 ? 3.285 10.656 5.043 1 97.44 271 ILE B C 1
ATOM 4701 O O . ILE B 1 271 ? 2.355 11.453 4.922 1 97.44 271 ILE B O 1
ATOM 4705 N N . ALA B 1 272 ? 3.195 9.461 5.469 1 94.62 272 ALA B N 1
ATOM 4706 C CA . ALA B 1 272 ? 1.88 8.859 5.664 1 94.62 272 ALA B CA 1
ATOM 4707 C C . ALA B 1 272 ? 1.342 9.156 7.059 1 94.62 272 ALA B C 1
ATOM 4709 O O . ALA B 1 272 ? 2.074 9.648 7.922 1 94.62 272 ALA B O 1
ATOM 4710 N N . TRP B 1 273 ? 0.032 8.961 7.289 1 94.81 273 TRP B N 1
ATOM 4711 C CA . TRP B 1 273 ? -0.66 8.875 8.57 1 94.81 273 TRP B CA 1
ATOM 4712 C C . TRP B 1 273 ? -1.037 10.258 9.086 1 94.81 273 TRP B C 1
ATOM 4714 O O . TRP B 1 273 ? -2.029 10.414 9.805 1 94.81 273 TRP B O 1
ATOM 4724 N N . VAL B 1 274 ? -0.279 11.297 8.633 1 97.12 274 VAL B N 1
ATOM 4725 C CA . VAL B 1 274 ? -0.554 12.648 9.133 1 97.12 274 VAL B CA 1
ATOM 4726 C C . VAL B 1 274 ? -1.965 13.062 8.727 1 97.12 274 VAL B C 1
ATOM 4728 O O . VAL B 1 274 ? -2.764 13.477 9.57 1 97.12 274 VAL B O 1
ATOM 4731 N N . GLY B 1 275 ? -2.256 12.914 7.484 1 96.62 275 GLY B N 1
ATOM 4732 C CA . GLY B 1 275 ? -3.553 13.312 6.965 1 96.62 275 GLY B CA 1
ATOM 4733 C C . GLY B 1 275 ? -4.691 12.445 7.469 1 96.62 275 GLY B C 1
ATOM 4734 O O . GLY B 1 275 ? -5.852 12.867 7.461 1 96.62 275 GLY B O 1
ATOM 4735 N N . LEU B 1 276 ? -4.391 11.297 7.883 1 94.06 276 LEU B N 1
ATOM 4736 C CA . LEU B 1 276 ? -5.402 10.383 8.406 1 94.06 276 LEU B CA 1
ATOM 4737 C C . LEU B 1 276 ? -5.668 10.664 9.883 1 94.06 276 LEU B C 1
ATOM 4739 O O . LEU B 1 276 ? -6.82 10.828 10.289 1 94.06 276 LEU B O 1
ATOM 4743 N N . MET B 1 277 ? -4.68 10.805 10.641 1 95.06 277 MET B N 1
ATOM 4744 C CA . MET B 1 277 ? -4.766 10.828 12.102 1 95.06 277 MET B CA 1
ATOM 4745 C C . MET B 1 277 ? -5.172 12.211 12.594 1 95.06 277 MET B C 1
ATOM 4747 O O . MET B 1 277 ? -6.039 12.336 13.461 1 95.06 277 MET B O 1
ATOM 4751 N N . VAL B 1 278 ? -4.629 13.195 12.023 1 97.12 278 VAL B N 1
ATOM 4752 C CA . VAL B 1 278 ? -4.641 14.523 12.625 1 97.12 278 VAL B CA 1
ATOM 4753 C C . VAL B 1 278 ? -6.035 15.133 12.508 1 97.12 278 VAL B C 1
ATOM 4755 O O . VAL B 1 278 ? -6.594 15.617 13.5 1 97.12 278 VAL B O 1
ATOM 4758 N N . PRO B 1 279 ? -6.645 15.086 11.336 1 96.81 279 PRO B N 1
ATOM 4759 C CA . PRO B 1 279 ? -7.988 15.672 11.281 1 96.81 279 PRO B CA 1
ATOM 4760 C C . PRO B 1 279 ? -8.992 14.914 12.148 1 96.81 279 PRO B C 1
ATOM 4762 O O . PRO B 1 279 ? -9.883 15.523 12.75 1 96.81 279 PRO B O 1
ATOM 4765 N N . HIS B 1 280 ? -8.828 13.68 12.203 1 93.69 280 HIS B N 1
ATOM 4766 C CA . HIS B 1 280 ? -9.695 12.906 13.078 1 93.69 280 HIS B CA 1
ATOM 4767 C C . HIS B 1 280 ? -9.516 13.312 14.539 1 93.69 280 HIS B C 1
ATOM 4769 O O . HIS B 1 280 ? -10.492 13.492 15.258 1 93.69 280 HIS B O 1
ATOM 4775 N N . ALA B 1 281 ? -8.328 13.406 14.938 1 94.19 281 ALA B N 1
ATOM 4776 C CA . ALA B 1 281 ? -8.031 13.844 16.297 1 94.19 281 ALA B CA 1
ATOM 4777 C C . ALA B 1 281 ? -8.609 15.227 16.562 1 94.19 281 ALA B C 1
ATOM 4779 O O . ALA B 1 281 ? -9.156 15.484 17.641 1 94.19 281 ALA B O 1
ATOM 4780 N N . ALA B 1 282 ? -8.469 16.078 15.641 1 96.75 282 ALA B N 1
ATOM 4781 C CA . ALA B 1 282 ? -9 17.438 15.773 1 96.75 282 ALA B CA 1
ATOM 4782 C C . ALA B 1 282 ? -10.508 17.422 16 1 96.75 282 ALA B C 1
ATOM 4784 O O . ALA B 1 282 ? -11.023 18.125 16.875 1 96.75 282 ALA B O 1
ATOM 4785 N N . ARG B 1 283 ? -11.18 16.609 15.281 1 95.25 283 ARG B N 1
ATOM 4786 C CA . ARG B 1 283 ? -12.625 16.516 15.422 1 95.25 283 ARG B CA 1
ATOM 4787 C C . ARG B 1 283 ? -13.016 15.977 16.797 1 95.25 283 ARG B C 1
ATOM 4789 O O . ARG B 1 283 ? -14.031 16.375 17.359 1 95.25 283 ARG B O 1
ATOM 4796 N N . MET B 1 284 ? -12.227 15.109 17.25 1 92 284 MET B N 1
ATOM 4797 C CA . MET B 1 284 ? -12.5 14.547 18.578 1 92 284 MET B CA 1
ATOM 4798 C C . MET B 1 284 ? -12.336 15.609 19.656 1 92 284 MET B C 1
ATOM 4800 O O . MET B 1 284 ? -13 15.547 20.703 1 92 284 MET B O 1
ATOM 4804 N N . ILE B 1 285 ? -11.578 16.531 19.375 1 94.5 285 ILE B N 1
ATOM 4805 C CA . ILE B 1 285 ? -11.25 17.547 20.375 1 94.5 285 ILE B CA 1
ATOM 4806 C C . ILE B 1 285 ? -12.25 18.703 20.297 1 94.5 285 ILE B C 1
ATOM 4808 O O . ILE B 1 285 ? -12.773 19.156 21.312 1 94.5 285 ILE B O 1
ATOM 4812 N N . ILE B 1 286 ? -12.602 19.078 19.062 1 96.19 286 ILE B N 1
ATOM 4813 C CA . ILE B 1 286 ? -13.281 20.375 18.969 1 96.19 286 ILE B CA 1
ATOM 4814 C C . ILE B 1 286 ? -14.648 20.188 18.312 1 96.19 286 ILE B C 1
ATOM 4816 O O . ILE B 1 286 ? -15.438 21.125 18.234 1 96.19 286 ILE B O 1
ATOM 4820 N N . GLY B 1 287 ? -14.977 19 17.859 1 94.38 287 GLY B N 1
ATOM 4821 C CA . GLY B 1 287 ? -16.234 18.75 17.188 1 94.38 287 GLY B CA 1
ATOM 4822 C C . GLY B 1 287 ? -16.109 18.719 15.672 1 94.38 287 GLY B C 1
ATOM 4823 O O . GLY B 1 287 ? -15.016 18.906 15.133 1 94.38 287 GLY B O 1
ATOM 4824 N N . PRO B 1 288 ? -17.109 18.609 14.93 1 95.56 288 PRO B N 1
ATOM 4825 C CA . PRO B 1 288 ? -17.047 18.297 13.5 1 95.56 288 PRO B CA 1
ATOM 4826 C C . PRO B 1 288 ? -17.062 19.547 12.625 1 95.56 288 PRO B C 1
ATOM 4828 O O . PRO B 1 288 ? -16.906 19.453 11.406 1 95.56 288 PRO B O 1
ATOM 4831 N N . ASP B 1 289 ? -17.219 20.75 13.219 1 97.44 289 ASP B N 1
ATOM 4832 C CA . ASP B 1 289 ? -17.297 21.984 12.438 1 97.44 289 ASP B CA 1
ATOM 4833 C C . ASP B 1 289 ? -15.953 22.297 11.773 1 97.44 289 ASP B C 1
ATOM 4835 O O . ASP B 1 289 ? -15 22.703 12.438 1 97.44 289 ASP B O 1
ATOM 4839 N N . ASN B 1 290 ? -15.93 22.203 10.445 1 98.12 290 ASN B N 1
ATOM 4840 C CA . ASN B 1 290 ? -14.695 22.328 9.688 1 98.12 290 ASN B CA 1
ATOM 4841 C C . ASN B 1 290 ? -14.117 23.734 9.773 1 98.12 290 ASN B C 1
ATOM 4843 O O . ASN B 1 290 ? -12.93 23.938 9.516 1 98.12 290 ASN B O 1
ATOM 4847 N N . ARG B 1 291 ? -14.945 24.734 10.125 1 97.31 291 ARG B N 1
ATOM 4848 C CA . ARG B 1 291 ? -14.438 26.078 10.328 1 97.31 291 ARG B CA 1
ATOM 4849 C C . ARG B 1 291 ? -13.398 26.125 11.445 1 97.31 291 ARG B C 1
ATOM 4851 O O . ARG B 1 291 ? -12.555 27.016 11.477 1 97.31 291 ARG B O 1
ATOM 4858 N N . TYR B 1 292 ? -13.438 25.094 12.336 1 97.88 292 TYR B N 1
ATOM 4859 C CA . TYR B 1 292 ? -12.5 25 13.445 1 97.88 292 TYR B CA 1
ATOM 4860 C C . TYR B 1 292 ? -11.57 23.797 13.273 1 97.88 292 TYR B C 1
ATOM 4862 O O . TYR B 1 292 ? -10.422 23.844 13.703 1 97.88 292 TYR B O 1
ATOM 4870 N N . VAL B 1 293 ? -12.008 22.781 12.695 1 98.19 293 VAL B N 1
ATOM 4871 C CA . VAL B 1 293 ? -11.219 21.562 12.516 1 98.19 293 VAL B CA 1
ATOM 4872 C C . VAL B 1 293 ? -10.031 21.844 11.602 1 98.19 293 VAL B C 1
ATOM 4874 O O . VAL B 1 293 ? -8.922 21.375 11.844 1 98.19 293 VAL B O 1
ATOM 4877 N N . ILE B 1 294 ? -10.258 22.672 10.57 1 98.62 294 ILE B N 1
ATOM 4878 C CA . ILE B 1 294 ? -9.227 22.938 9.578 1 98.62 294 ILE B CA 1
ATOM 4879 C C . ILE B 1 294 ? -8.047 23.641 10.242 1 98.62 294 ILE B C 1
ATOM 4881 O O . ILE B 1 294 ? -6.918 23.141 10.211 1 98.62 294 ILE B O 1
ATOM 4885 N N . PRO B 1 295 ? -8.273 24.75 10.93 1 98.25 295 PRO B N 1
ATOM 4886 C CA . PRO B 1 295 ? -7.121 25.391 11.57 1 98.25 295 PRO B CA 1
ATOM 4887 C C . PRO B 1 295 ? -6.543 24.562 12.719 1 98.25 295 PRO B C 1
ATOM 4889 O O . PRO B 1 295 ? -5.328 24.547 12.93 1 98.25 295 PRO B O 1
ATOM 4892 N N . LEU B 1 296 ? -7.355 23.859 13.445 1 98.38 296 LEU B N 1
ATOM 4893 C CA . LEU B 1 296 ? -6.844 23.031 14.531 1 98.38 296 LEU B CA 1
ATOM 4894 C C . LEU B 1 296 ? -5.996 21.891 13.984 1 98.38 296 LEU B C 1
ATOM 4896 O O . LEU B 1 296 ? -4.938 21.578 14.539 1 98.38 296 LEU B O 1
ATOM 4900 N N . SER B 1 297 ? -6.465 21.25 12.961 1 98.38 297 SER B N 1
ATOM 4901 C CA . SER B 1 297 ? -5.703 20.156 12.359 1 98.38 297 SER B CA 1
ATOM 4902 C C . SER B 1 297 ? -4.371 20.656 11.805 1 98.38 297 SER B C 1
ATOM 4904 O O . SER B 1 297 ? -3.363 19.953 11.867 1 98.38 297 SER B O 1
ATOM 4906 N N . ALA B 1 298 ? -4.398 21.812 11.195 1 98.62 298 ALA B N 1
ATOM 4907 C CA . ALA B 1 298 ? -3.154 22.406 10.711 1 98.62 298 ALA B CA 1
ATOM 4908 C C . ALA B 1 298 ? -2.139 22.547 11.836 1 98.62 298 ALA B C 1
ATOM 4910 O O . ALA B 1 298 ? -0.969 22.188 11.68 1 98.62 298 ALA B O 1
ATOM 4911 N N . LEU B 1 299 ? -2.602 22.984 12.977 1 98.5 299 LEU B N 1
ATOM 4912 C CA . LEU B 1 299 ? -1.725 23.203 14.117 1 98.5 299 LEU B CA 1
ATOM 4913 C C . LEU B 1 299 ? -1.253 21.875 14.703 1 98.5 299 LEU B C 1
ATOM 4915 O O . LEU B 1 299 ? -0.069 21.719 15.008 1 98.5 299 LEU B O 1
ATOM 4919 N N . ILE B 1 300 ? -2.102 20.953 14.805 1 98.19 300 ILE B N 1
ATOM 4920 C CA . ILE B 1 300 ? -1.754 19.641 15.367 1 98.19 300 ILE B CA 1
ATOM 4921 C C . ILE B 1 300 ? -0.797 18.922 14.422 1 98.19 300 ILE B C 1
ATOM 4923 O O . ILE B 1 300 ? 0.157 18.281 14.867 1 98.19 300 ILE B O 1
ATOM 4927 N N . GLY B 1 301 ? -1.117 18.984 13.117 1 98.31 301 GLY B N 1
ATOM 4928 C CA . GLY B 1 301 ? -0.222 18.391 12.141 1 98.31 301 GLY B CA 1
ATOM 4929 C C . GLY B 1 301 ? 1.185 18.953 12.195 1 98.31 301 GLY B C 1
ATOM 4930 O O . GLY B 1 301 ? 2.164 18.203 12.102 1 98.31 301 GLY B O 1
ATOM 4931 N N . THR B 1 302 ? 1.224 20.219 12.359 1 98.19 302 THR B N 1
ATOM 4932 C CA . THR B 1 302 ? 2.504 20.906 12.508 1 98.19 302 THR B CA 1
ATOM 4933 C C . THR B 1 302 ? 3.24 20.406 13.75 1 98.19 302 THR B C 1
ATOM 4935 O O . THR B 1 302 ? 4.422 20.062 13.68 1 98.19 302 THR B O 1
ATOM 4938 N N . LEU B 1 303 ? 2.576 20.359 14.828 1 97.81 303 LEU B N 1
ATOM 4939 C CA . LEU B 1 303 ? 3.184 19.906 16.078 1 97.81 303 LEU B CA 1
ATOM 4940 C C . LEU B 1 303 ? 3.662 18.469 15.953 1 97.81 303 LEU B C 1
ATOM 4942 O O . LEU B 1 303 ? 4.754 18.125 16.406 1 97.81 303 LEU B O 1
ATOM 4946 N N . PHE B 1 304 ? 2.891 17.672 15.344 1 97.25 304 PHE B N 1
ATOM 4947 C CA . PHE B 1 304 ? 3.201 16.25 15.172 1 97.25 304 PHE B CA 1
ATOM 4948 C C . PHE B 1 304 ? 4.461 16.078 14.328 1 97.25 304 PHE B C 1
ATOM 4950 O O . PHE B 1 304 ? 5.359 15.32 14.703 1 97.25 304 PHE B O 1
ATOM 4957 N N . LEU B 1 305 ? 4.547 16.781 13.195 1 97.69 305 LEU B N 1
ATOM 4958 C CA . LEU B 1 305 ? 5.699 16.625 12.32 1 97.69 305 LEU B CA 1
ATOM 4959 C C . LEU B 1 305 ? 6.949 17.234 12.945 1 97.69 305 LEU B C 1
ATOM 4961 O O . LEU B 1 305 ? 8.055 16.734 12.75 1 97.69 305 LEU B O 1
ATOM 4965 N N . LEU B 1 306 ? 6.754 18.391 13.703 1 96.62 306 LEU B N 1
ATOM 4966 C CA . LEU B 1 306 ? 7.887 18.969 14.414 1 96.62 306 LEU B CA 1
ATOM 4967 C C . LEU B 1 306 ? 8.445 17.969 15.43 1 96.62 306 LEU B C 1
ATOM 4969 O O . LEU B 1 306 ? 9.664 17.828 15.57 1 96.62 306 LEU B O 1
ATOM 4973 N N . PHE B 1 307 ? 7.578 17.328 16.078 1 95.31 307 PHE B N 1
ATOM 4974 C CA . PHE B 1 307 ? 7.977 16.328 17.047 1 95.31 307 PHE B CA 1
ATOM 4975 C C . PHE B 1 307 ? 8.711 15.18 16.359 1 95.31 307 PHE B C 1
ATOM 4977 O O . PHE B 1 307 ? 9.805 14.789 16.797 1 95.31 307 PHE B O 1
ATOM 4984 N N . CYS B 1 308 ? 8.156 14.633 15.297 1 95.75 308 CYS B N 1
ATOM 4985 C CA . CYS B 1 308 ? 8.758 13.523 14.57 1 95.75 308 CYS B CA 1
ATOM 4986 C C . CYS B 1 308 ? 10.109 13.922 13.992 1 95.75 308 CYS B C 1
ATOM 4988 O O . CYS B 1 308 ? 11.062 13.141 14.023 1 95.75 308 CYS B O 1
ATOM 4990 N N . ASP B 1 309 ? 10.156 15.133 13.477 1 95.44 309 ASP B N 1
ATOM 4991 C CA . ASP B 1 309 ? 11.398 15.602 12.867 1 95.44 309 ASP B CA 1
ATOM 4992 C C . ASP B 1 309 ? 12.492 15.758 13.914 1 95.44 309 ASP B C 1
ATOM 4994 O O . ASP B 1 309 ? 13.656 15.422 13.656 1 95.44 309 ASP B O 1
ATOM 4998 N N . THR B 1 310 ? 12.125 16.328 15.023 1 92.44 310 THR B N 1
ATOM 4999 C CA . THR B 1 310 ? 13.102 16.484 16.094 1 92.44 310 THR B CA 1
ATOM 5000 C C . THR B 1 310 ? 13.625 15.133 16.562 1 92.44 310 THR B C 1
ATOM 5002 O O . THR B 1 310 ? 14.828 14.977 16.797 1 92.44 310 THR B O 1
ATOM 5005 N N . LEU B 1 311 ? 12.797 14.172 16.625 1 91.94 311 LEU B N 1
ATOM 5006 C CA . LEU B 1 311 ? 13.219 12.82 17 1 91.94 311 LEU B CA 1
ATOM 5007 C C . LEU B 1 311 ? 14.086 12.211 15.898 1 91.94 311 LEU B C 1
ATOM 5009 O O . LEU B 1 311 ? 15.102 11.57 16.188 1 91.94 311 LEU B O 1
ATOM 5013 N N . ALA B 1 312 ? 13.695 12.391 14.68 1 92.12 312 ALA B N 1
ATOM 5014 C CA . ALA B 1 312 ? 14.359 11.805 13.523 1 92.12 312 ALA B CA 1
ATOM 5015 C C . ALA B 1 312 ? 15.812 12.266 13.438 1 92.12 312 ALA B C 1
ATOM 5017 O O . ALA B 1 312 ? 16.688 11.5 13.039 1 92.12 312 ALA B O 1
ATOM 5018 N N . ARG B 1 313 ? 16.125 13.438 13.797 1 89.12 313 ARG B N 1
ATOM 5019 C CA . ARG B 1 313 ? 17.469 14.023 13.648 1 89.12 313 ARG B CA 1
ATOM 5020 C C . ARG B 1 313 ? 18.344 13.695 14.852 1 89.12 313 ARG B C 1
ATOM 5022 O O . ARG B 1 313 ? 19.562 13.852 14.789 1 89.12 313 ARG B O 1
ATOM 5029 N N . ASN B 1 314 ? 17.719 13.195 15.891 1 87.81 314 ASN B N 1
ATOM 5030 C CA . ASN B 1 314 ? 18.5 13.086 17.109 1 87.81 314 ASN B CA 1
ATOM 5031 C C . ASN B 1 314 ? 18.609 11.633 17.578 1 87.81 314 ASN B C 1
ATOM 5033 O O . ASN B 1 314 ? 19.391 11.32 18.469 1 87.81 314 ASN B O 1
ATOM 5037 N N . MET B 1 315 ? 17.938 10.734 17.031 1 84.62 315 MET B N 1
ATOM 5038 C CA . MET B 1 315 ? 17.859 9.375 17.562 1 84.62 315 MET B CA 1
ATOM 5039 C C . MET B 1 315 ? 18.938 8.492 16.938 1 84.62 315 MET B C 1
ATOM 5041 O O . MET B 1 315 ? 19.234 7.406 17.438 1 84.62 315 MET B O 1
ATOM 5045 N N . ALA B 1 316 ? 19.5 8.836 15.93 1 78.38 316 ALA B N 1
ATOM 5046 C CA . ALA B 1 316 ? 20.516 8.031 15.258 1 78.38 316 ALA B CA 1
ATOM 5047 C C . ALA B 1 316 ? 21.641 8.906 14.703 1 78.38 316 ALA B C 1
ATOM 5049 O O . ALA B 1 316 ? 21.516 10.133 14.68 1 78.38 316 ALA B O 1
ATOM 5050 N N . THR B 1 317 ? 22.766 8.312 14.453 1 77.56 317 THR B N 1
ATOM 5051 C CA . THR B 1 317 ? 23.875 9.039 13.852 1 77.56 317 THR B CA 1
ATOM 5052 C C . THR B 1 317 ? 23.453 9.656 12.516 1 77.56 317 THR B C 1
ATOM 5054 O O . THR B 1 317 ? 23.797 10.797 12.219 1 77.56 317 THR B O 1
ATOM 5057 N N . GLY B 1 318 ? 22.562 8.836 11.812 1 82 318 GLY B N 1
ATOM 5058 C CA . GLY B 1 318 ? 21.938 9.383 10.617 1 82 318 GLY B CA 1
ATOM 5059 C C . GLY B 1 318 ? 20.516 9.867 10.859 1 82 318 GLY B C 1
ATOM 5060 O O . GLY B 1 318 ? 20.016 9.805 11.984 1 82 318 GLY B O 1
ATOM 5061 N N . GLU B 1 319 ? 20 10.57 9.922 1 88.94 319 GLU B N 1
ATOM 5062 C CA . GLU B 1 319 ? 18.625 11.047 10.016 1 88.94 319 GLU B CA 1
ATOM 5063 C C . GLU B 1 319 ? 17.625 9.961 9.625 1 88.94 319 GLU B C 1
ATOM 5065 O O . GLU B 1 319 ? 17.625 9.5 8.484 1 88.94 319 GLU B O 1
ATOM 5070 N N . ILE B 1 320 ? 16.828 9.523 10.57 1 93.25 320 ILE B N 1
ATOM 5071 C CA . ILE B 1 320 ? 15.781 8.539 10.312 1 93.25 320 ILE B CA 1
ATOM 5072 C C . ILE B 1 320 ? 14.695 9.156 9.438 1 93.25 320 ILE B C 1
ATOM 5074 O O . ILE B 1 320 ? 14.227 10.266 9.703 1 93.25 320 ILE B O 1
ATOM 5078 N N . PRO B 1 321 ? 14.359 8.445 8.383 1 95.94 321 PRO B N 1
ATOM 5079 C CA . PRO B 1 321 ? 13.242 8.961 7.59 1 95.94 321 PRO B CA 1
ATOM 5080 C C . PRO B 1 321 ? 11.977 9.172 8.414 1 95.94 321 PRO B C 1
ATOM 5082 O O . PRO B 1 321 ? 11.602 8.305 9.211 1 95.94 321 PRO B O 1
ATOM 5085 N N . ILE B 1 322 ? 11.359 10.258 8.211 1 96 322 ILE B N 1
ATOM 5086 C CA . ILE B 1 322 ? 10.227 10.672 9.031 1 96 322 ILE B CA 1
ATOM 5087 C C . ILE B 1 322 ? 9.055 9.719 8.812 1 96 322 ILE B C 1
ATOM 5089 O O . ILE B 1 322 ? 8.273 9.469 9.734 1 96 322 ILE B O 1
ATOM 5093 N N . GLY B 1 323 ? 8.961 9.188 7.617 1 94.5 323 GLY B N 1
ATOM 5094 C CA . GLY B 1 323 ? 7.887 8.25 7.316 1 94.5 323 GLY B CA 1
ATOM 5095 C C . GLY B 1 323 ? 7.895 7.027 8.219 1 94.5 323 GLY B C 1
ATOM 5096 O O . GLY B 1 323 ? 6.84 6.465 8.516 1 94.5 323 GLY B O 1
ATOM 5097 N N . ILE B 1 324 ? 9.062 6.621 8.633 1 94.88 324 ILE B N 1
ATOM 5098 C CA . ILE B 1 324 ? 9.188 5.496 9.547 1 94.88 324 ILE B CA 1
ATOM 5099 C C . ILE B 1 324 ? 8.547 5.848 10.891 1 94.88 324 ILE B C 1
ATOM 5101 O O . ILE B 1 324 ? 7.75 5.07 11.422 1 94.88 324 ILE B O 1
ATOM 5105 N N . LEU B 1 325 ? 8.812 7.02 11.375 1 94.56 325 LEU B N 1
ATOM 5106 C CA . LEU B 1 325 ? 8.328 7.445 12.68 1 94.56 325 LEU B CA 1
ATOM 5107 C C . LEU B 1 325 ? 6.816 7.648 12.664 1 94.56 325 LEU B C 1
ATOM 5109 O O . LEU B 1 325 ? 6.113 7.199 13.57 1 94.56 325 LEU B O 1
ATOM 5113 N N . THR B 1 326 ? 6.32 8.266 11.578 1 95.19 326 THR B N 1
ATOM 5114 C CA . THR B 1 326 ? 4.883 8.508 11.5 1 95.19 326 THR B CA 1
ATOM 5115 C C . THR B 1 326 ? 4.121 7.191 11.375 1 95.19 326 THR B C 1
ATOM 5117 O O . THR B 1 326 ? 3.018 7.055 11.906 1 95.19 326 THR B O 1
ATOM 5120 N N . SER B 1 327 ? 4.707 6.223 10.703 1 92.06 327 SER B N 1
ATOM 5121 C CA . SER B 1 327 ? 4.047 4.934 10.531 1 92.06 327 SER B CA 1
ATOM 5122 C C . SER B 1 327 ? 4.031 4.137 11.828 1 92.06 327 SER B C 1
ATOM 5124 O O . SER B 1 327 ? 3.047 3.461 12.133 1 92.06 327 SER B O 1
ATOM 5126 N N . ILE B 1 328 ? 5.059 4.203 12.57 1 92 328 ILE B N 1
ATOM 5127 C CA . ILE B 1 328 ? 5.141 3.502 13.852 1 92 328 ILE B CA 1
ATOM 5128 C C . ILE B 1 328 ? 4.109 4.07 14.82 1 92 328 ILE B C 1
ATOM 5130 O O . ILE B 1 328 ? 3.461 3.324 15.555 1 92 328 ILE B O 1
ATOM 5134 N N . LEU B 1 329 ? 3.889 5.336 14.711 1 91.31 329 LEU B N 1
ATOM 5135 C CA . LEU B 1 329 ? 2.953 5.988 15.625 1 91.31 329 LEU B CA 1
ATOM 5136 C C . LEU B 1 329 ? 1.524 5.883 15.102 1 91.31 329 LEU B C 1
ATOM 5138 O O . LEU B 1 329 ? 0.571 5.91 15.883 1 91.31 329 LEU B O 1
ATOM 5142 N N . GLY B 1 330 ? 1.426 5.797 13.82 1 88.81 330 GLY B N 1
ATOM 5143 C CA . GLY B 1 330 ? 0.116 5.711 13.195 1 88.81 330 GLY B CA 1
ATOM 5144 C C . GLY B 1 330 ? -0.612 4.418 13.508 1 88.81 330 GLY B C 1
ATOM 5145 O O . GLY B 1 330 ? -1.812 4.426 13.797 1 88.81 330 GLY B O 1
ATOM 5146 N N . ALA B 1 331 ? 0.13 3.328 13.57 1 85 331 ALA B N 1
ATOM 5147 C CA . ALA B 1 331 ? -0.471 2.012 13.781 1 85 331 ALA B CA 1
ATOM 5148 C C . ALA B 1 331 ? -1.139 1.925 15.148 1 85 331 ALA B C 1
ATOM 5150 O O . ALA B 1 331 ? -2.316 1.572 15.25 1 85 331 ALA B O 1
ATOM 5151 N N . PRO B 1 332 ? -0.554 2.283 16.141 1 83.56 332 PRO B N 1
ATOM 5152 C CA . PRO B 1 332 ? -1.207 2.277 17.453 1 83.56 332 PRO B CA 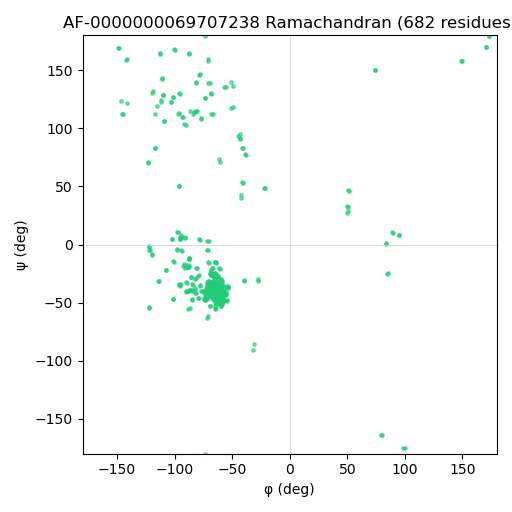1
ATOM 5153 C C . PRO B 1 332 ? -2.42 3.203 17.516 1 83.56 332 PRO B C 1
ATOM 5155 O O . PRO B 1 332 ? -3.396 2.902 18.203 1 83.56 332 PRO B O 1
ATOM 5158 N N . TYR B 1 333 ? -2.324 4.281 16.812 1 86.25 333 TYR B N 1
ATOM 5159 C CA . TYR B 1 333 ? -3.461 5.191 16.766 1 86.25 333 TYR B CA 1
ATOM 5160 C C . TYR B 1 333 ? -4.684 4.508 16.172 1 86.25 333 TYR B C 1
ATOM 5162 O O . TYR B 1 333 ? -5.793 4.645 16.688 1 86.25 333 TYR B O 1
ATOM 5170 N N . LEU B 1 334 ? -4.492 3.799 15.117 1 82.38 334 LEU B N 1
ATOM 5171 C CA . LEU B 1 334 ? -5.605 3.104 14.477 1 82.38 334 LEU B CA 1
ATOM 5172 C C . LEU B 1 334 ? -6.16 2.014 15.383 1 82.38 334 LEU B C 1
ATOM 5174 O O . LEU B 1 334 ? -7.371 1.767 15.398 1 82.38 334 LEU B O 1
ATOM 5178 N N . ILE B 1 335 ? -5.27 1.378 16.078 1 80 335 ILE B N 1
ATOM 5179 C CA . ILE B 1 335 ? -5.711 0.378 17.047 1 80 335 ILE B CA 1
ATOM 5180 C C . ILE B 1 335 ? -6.621 1.031 18.094 1 80 335 ILE B C 1
ATOM 5182 O O . ILE B 1 335 ? -7.676 0.49 18.422 1 80 335 ILE B O 1
ATOM 5186 N N . TYR B 1 336 ? -6.191 2.158 18.531 1 81.19 336 TYR B N 1
ATOM 5187 C CA . TYR B 1 336 ? -6.969 2.912 19.516 1 81.19 336 TYR B CA 1
ATOM 5188 C C . TYR B 1 336 ? -8.344 3.264 18.953 1 81.19 336 TYR B C 1
ATOM 5190 O O . TYR B 1 336 ? -9.359 3.1 19.641 1 81.19 336 TYR B O 1
ATOM 5198 N N . LEU B 1 337 ? -8.422 3.658 17.766 1 77.94 337 LEU B N 1
ATOM 5199 C CA . LEU B 1 337 ? -9.68 4.051 17.141 1 77.94 337 LEU B CA 1
ATOM 5200 C C . LEU B 1 337 ? -10.609 2.852 17 1 77.94 337 LEU B C 1
ATOM 5202 O O . LEU B 1 337 ? -11.82 2.967 17.219 1 77.94 337 LEU B O 1
ATOM 5206 N N . LEU B 1 338 ? -10.023 1.771 16.625 1 73.88 338 LEU B N 1
ATOM 5207 C CA . LEU B 1 338 ? -10.789 0.55 16.406 1 73.88 338 LEU B CA 1
ATOM 5208 C C . LEU B 1 338 ? -11.391 0.043 17.719 1 73.88 338 LEU B C 1
ATOM 5210 O O . LEU B 1 338 ? -12.523 -0.443 17.734 1 73.88 338 LEU B O 1
ATOM 5214 N N . ARG B 1 339 ? -10.695 0.206 18.719 1 75.12 339 ARG B N 1
ATOM 5215 C CA . ARG B 1 339 ? -11.125 -0.337 20 1 75.12 339 ARG B CA 1
ATOM 5216 C C . ARG B 1 339 ? -12.148 0.578 20.672 1 75.12 339 ARG B C 1
ATOM 5218 O O . ARG B 1 339 ? -13 0.116 21.438 1 75.12 339 ARG B O 1
ATOM 5225 N N . THR B 1 340 ? -12.078 1.832 20.406 1 74 340 THR B N 1
ATOM 5226 C CA . THR B 1 340 ? -12.961 2.768 21.094 1 74 340 THR B CA 1
ATOM 5227 C C . THR B 1 340 ? -14.211 3.037 20.266 1 74 340 THR B C 1
ATOM 5229 O O . THR B 1 340 ? -15.141 3.705 20.734 1 74 340 THR B O 1
ATOM 5232 N N . LYS B 1 341 ? -14.305 2.314 19.203 1 65.56 341 LYS B N 1
ATOM 5233 C CA . LYS B 1 341 ? -15.445 2.449 18.312 1 65.56 341 LYS B CA 1
ATOM 5234 C C . LYS B 1 341 ? -15.688 3.91 17.938 1 65.56 341 LYS B C 1
ATOM 5236 O O . LYS B 1 341 ? -16.828 4.359 17.844 1 65.56 341 LYS B O 1
ATOM 5241 N N . THR B 1 342 ? -14.633 4.586 17.953 1 59.56 342 THR B N 1
ATOM 5242 C CA . THR B 1 342 ? -14.766 5.996 17.609 1 59.56 342 THR B CA 1
ATOM 5243 C C . THR B 1 342 ? -14.859 6.168 16.094 1 59.56 342 THR B C 1
ATOM 5245 O O . THR B 1 342 ? -14.961 7.293 15.594 1 59.56 342 THR B O 1
ATOM 5248 N N . VAL B 1 343 ? -14.891 4.934 15.445 1 59.91 343 VAL B N 1
ATOM 5249 C CA . VAL B 1 343 ? -15 5.066 13.992 1 59.91 343 VAL B CA 1
ATOM 5250 C C . VAL B 1 343 ? -16.469 4.973 13.586 1 59.91 343 VAL B C 1
ATOM 5252 O O . VAL B 1 343 ? -17.266 4.293 14.234 1 59.91 343 VAL B O 1
#

Foldseek 3Di:
DPPPCPDPVLVVVLVVVLVVLVVVLVVLLLVLLQFFPDHDDSVLSVCLVPVPPDDPPPPDPVSVVSNCCNAWPSVLLLVLLLLLLLLQQLLLLLLCLLLLHLQDGNCLLQLQLQLLLQLLCCLQCVVVPVASLVRSLVRSLVSNVQLCVQQQDPNDHDNVSSSVSSVVSNVVSNVSSVVSCVVHDPVSVVVSVLLQLWASPDGGPVLCVVRVVLSVVLLVVSLVCLVLSVQSSVDQVSSVVVVHHSSVVSVVSSSSSSNSNSSSCSNTNDAPLSSSQQLLVLCVVSNSRSNSSSSRSSSSSSSVSSVLQSCQRRVDPDGHRSNVVSVVVNVVSVVVCVVVVVD/DPPPCPDPVLVVVLVVVLVVLVVVLVVLLLVLLQFFPDHDDSVLSVCLVPVPPDDPPPPDVVSVVSNCCNAWPSVLLLLLLLLLLLLQQLLLLLLCLLLLHLQDGNCLLQLQLQLLLQLLCCLQCVVVPPASLVRSLVRSLVSNVQLCVQQQDPNDHDNVSSSVSSVVSNVVSNVSSVVSCVVHDPVSVVVSVLLQLWASPDGGPVLCVVRVVLSVVLLVVSLVCLQLSVQSSVDQVSSVVVVHHSSVVSVVSSSSSSNSNSNSCSNTNDAPLSSSQQLLVLCVVSNSRSNSSSSRSSSSSSSVSSVLQSCQRRVDPDGHRSNVVSVVVNVVSVVVCVVVVVD

Secondary structure (DSSP, 8-state):
-------HHHHHHHHHHHHHHHHHHHHHHHHHHH-SSS---HHHHHHHHHTTSS------HHHHHHHHIIIIIIHHHHHHHHHHHHHHHHHHHHHHHHHT-TT--TTTTSHHHHHHHHHHHHHH-TTT---HHHHHHHHHHHHHHHHHHHHEETTEE-HHHHHHHHHHHHHHHHHHHHHHHHH--HHHHHHHHHHHH--SSS--HHHHHHHHHHHHHHHHHHHHTHHHHHHHHH-HHHHHHTT--HHHHHHHHHHHHHHHHHHHHHHH----SHHHHHHHHHHHHH-S-HHHHHHHHHHHHHHHHHHHHHHHHHSSSS---HHHHHHHHHHHHHHHHHHHT--/-------HHHHHHHHHHHHHHHHHHHHHHHHHHH-SSS---HHHHHHHHH-SSS------HHHHHHHHIIIIIIHHHHHHHHHHHHHHHHHHHHHHHHHT-TT--TTTTSHHHHHHHHHHHHHH-TTT---HHHHHHHHHHHHHHHHHHHHEETTEE-HHHHHHHHHHHHHHHHHHHHHHHHH--HHHHHHHHHHHH--SSS--HHHHHHHHHHHHHHHHHHHHTHHHHHHHTT-HHHHHHTT--HHHHHHHHHHHHHHHHHHHHHHH----SHHHHHHHHHHHHH-S-HHHHHHHHHHHHHHHHHHHHHHHHHSSSS---HHHHHHHHHHHHHHHHHHHT--

pLDDT: mean 90.49, std 12.53, range [28.5, 98.81]

Sequence (686 aa):
MHKVFVSKKHYTRKKALLLILGIFVILTGLISLSIGPYDLSIKEVLNGIFQTKSLPLPATERGDLARLIIWEIRMPRIILAVLVGSALSISGNIFQSCFRNPLVEPYILGVSSGAAFGASMAIVFPAMFFSIPLSAFLFAGLTVLLTLSLGVVRGQIQTLSLILAGVVIGSFFSSLVSILKYLSNDAALREIVFWLLGGFYHSGWNEIYLLAPIIIPLSGLVWLLGWKLNVISIGDEEAKSLGVDPKKNKIILILCATVLTSLSVAYVGIIAWVGLMVPHAARMIIGPDNRYVIPLSALIGTLFLLFCDTLARNMATGEIPIGILTSILGAPYLIYLLRTKTVMHKVFVSKKHYTRKKALLLILGIFVILTGLISLSIGPYDLSIKEVLNGIFQTKSLPLPATERGDLARLIIWEIRMPRIILAVLVGSALSISGNIFQSCFRNPLVEPYILGVSSGAAFGASMAIVFPAMFFSIPLSAFLFAGLTVLLTLSLGVVRGQIQTLSLILAGVVIGSFFSSLVSILKYLSNDAALREIVFWLLGGFYHSGWNEIYLLAPIIIPLSGLVWLLGWKLNVISIGDEEAKSLGVDPKKNKIILILCATVLTSLSVAYVGIIAWVGLMVPHAARMIIGPDNRYVIPLSALIGTLFLLFCDTLARNMATGEIPIGILTSILGAPYLIYLLRTKTV

Solvent-accessible surface area (backbone atoms only — not comparable to full-atom values): 33493 Å² total; per-residue (Å²): 133,81,72,75,71,77,53,70,65,60,56,54,52,53,53,49,51,49,50,52,46,51,51,48,43,52,51,50,52,55,52,49,63,26,59,49,88,68,78,41,50,69,65,53,47,54,42,41,67,65,41,65,83,76,62,81,56,81,84,38,74,63,56,54,50,49,29,46,44,41,63,58,43,43,45,30,35,52,52,46,32,41,52,38,19,20,29,34,6,39,19,5,40,48,47,16,30,69,56,64,34,73,81,37,41,65,47,52,39,11,30,55,28,17,19,48,29,22,29,39,48,16,60,70,37,47,92,79,31,86,38,42,38,58,34,6,27,52,30,8,53,48,31,37,53,52,15,50,64,64,12,42,53,95,85,36,81,41,63,66,45,30,44,54,26,2,50,31,54,18,43,39,29,43,25,52,34,49,51,50,50,70,71,34,54,66,69,41,32,52,51,43,56,52,42,57,32,6,34,78,83,73,42,34,62,68,57,46,68,63,44,46,77,50,48,51,56,51,53,50,50,52,45,72,42,11,64,58,46,46,40,42,44,73,28,60,70,59,13,45,75,72,72,37,60,45,67,63,52,45,53,54,48,51,51,51,26,47,51,35,39,24,57,38,32,26,61,29,26,43,65,56,48,47,14,26,49,30,27,49,54,26,28,72,71,75,38,80,55,29,68,52,26,39,61,43,6,20,50,50,19,18,45,49,42,48,52,44,48,52,47,21,49,58,73,42,100,55,69,50,45,36,21,41,55,38,30,56,55,36,25,58,50,51,51,51,37,64,72,65,58,75,110,133,80,71,76,72,76,53,70,64,60,54,53,51,53,52,50,50,47,51,53,47,50,50,48,43,52,52,50,51,56,51,48,61,24,58,49,89,69,78,41,50,68,65,55,46,54,43,39,66,67,41,63,83,75,61,83,56,81,84,38,74,63,55,54,49,48,30,46,44,42,61,59,42,43,45,28,34,50,52,47,31,40,54,39,18,20,30,32,7,37,20,5,41,49,48,15,29,70,57,64,34,72,80,36,41,64,47,52,38,12,30,54,26,17,20,48,27,23,28,39,48,17,60,68,36,47,91,81,30,87,39,42,40,58,33,7,27,52,30,9,52,48,32,38,53,52,14,49,64,64,14,42,53,95,84,36,81,41,63,67,45,30,45,51,25,3,50,32,52,18,42,38,31,42,24,52,35,48,51,50,50,69,70,34,54,66,70,41,33,52,50,42,56,52,42,56,31,6,33,79,82,74,43,34,60,69,56,46,67,64,44,46,76,50,48,54,56,50,50,50,51,51,47,73,41,11,62,56,46,46,39,42,44,73,29,60,71,59,13,45,73,73,72,37,60,44,67,64,50,45,52,52,48,50,50,52,28,46,50,34,40,24,57,38,31,27,62,28,25,43,64,55,48,47,14,28,50,29,26,50,52,28,27,73,72,74,36,80,54,30,70,52,26,39,63,41,5,21,48,51,20,17,45,50,41,47,51,43,49,52,48,21,49,58,74,42,101,54,69,50,45,36,22,40,56,37,30,56,56,37,25,58,50,51,51,51,36,64,73,65,59,74,110

Radius of gyration: 28.21 Å; Cα contacts (8 Å, |Δi|>4): 1078; chains: 2; bounding box: 75×91×55 Å

InterPro domains:
  IPR000522 ABC transporter, permease protein, BtuC-like [PF01032] (25-339)
  IPR000522 ABC transporter, permease protein, BtuC-like [PTHR30472] (12-341)
  IPR037294 ABC transporter, BtuC-like [G3DSA:1.10.3470.10] (10-343)
  IPR037294 ABC transporter, BtuC-like [SSF81345] (9-339)

Nearest PDB structures (foldseek):
  5b57-assembly1_A  TM=9.422E-01  e=4.253E-19  Burkholderia cenocepacia J2315
  5b57-assembly1_B  TM=9.393E-01  e=5.742E-19  Burkholderia cenocepacia J2315
  2nq2-assembly1_A  TM=9.362E-01  e=9.603E-19  Haemophilus influenzae
  5b58-assembly1_B  TM=9.449E-01  e=7.513E-18  Burkholderia cenocepacia J2315
  4dbl-assembly2_F  TM=9.150E-01  e=4.600E-16  Escherichia coli K-12

Organism: NCBI:txid1187080